Protein AF-A0A5J5EHK5-F1 (afdb_monomer_lite)

Radius of gyration: 36.17 Å; chains: 1; bounding box: 93×93×102 Å

Secondary structure (DSSP, 8-state):
------------------------------SSSTTS---THHHHHHHHHHHHHHHHTS-HHHHHHHHHHS-S-TTHHHHHHHHSTTHHHHTGGGTS-SSHHHHHHHHHHHHHTT--HHHHHHHHHHHHHS-GGGGGGGSS------S---S--HHHHHHTTSPPGGGTT-SS-TT---HHHHHHHHT-HHHHHHHHHHHHHHHTT-S-HHHHIIIIISBSSPHHHHHHHTT-HHHHHHHHHHHHHH-HHHHHHHHHT--B-SSTTS-PPPPHHHHHHGGGGSTT--HHHHHHHHHHHTTS--S-SSSS-TTTHHHHHHHTTT-PPPHHHHHHHHHH----TT-TTS--THHHHHHSTT--HHHHHHHHHTT---S-HHHHTHHHHHHT-HHHHHHHHHHGGGS-GGGSPPHHHHHHHHHHHHHTT-PPSSPP--HHHHHHHHHHHHHH-TT-B-SHHHHHHHHHHTT-S--S-TTS-TT-TTSPPHHHHHHHHHHHHHHTB-TTSBP---TT---TT--GGGGGGTT-BHHHHHHHHHHTT--

Structure (mmCIF, N/CA/C/O backbone):
data_AF-A0A5J5EHK5-F1
#
_entry.id   AF-A0A5J5EHK5-F1
#
loop_
_atom_site.group_PDB
_atom_site.id
_atom_site.type_symbol
_atom_site.label_atom_id
_atom_site.label_alt_id
_atom_site.label_comp_id
_atom_site.label_asym_id
_atom_site.label_entity_id
_atom_site.label_seq_id
_atom_site.pdbx_PDB_ins_code
_atom_site.Cartn_x
_atom_site.Cartn_y
_atom_site.Cartn_z
_atom_site.occupancy
_atom_site.B_iso_or_equiv
_atom_site.auth_seq_id
_atom_site.auth_comp_id
_atom_site.auth_asym_id
_atom_site.auth_atom_id
_atom_site.pdbx_PDB_model_num
ATOM 1 N N . MET A 1 1 ? -50.276 -46.662 64.814 1.00 29.08 1 MET A N 1
ATOM 2 C CA . MET A 1 1 ? -50.488 -47.872 65.634 1.00 29.08 1 MET A CA 1
ATOM 3 C C . MET A 1 1 ? -49.889 -49.049 64.861 1.00 29.08 1 MET A C 1
ATOM 5 O O . MET A 1 1 ? -50.442 -49.414 63.843 1.00 29.08 1 MET A O 1
ATOM 9 N N . VAL A 1 2 ? -48.672 -49.455 65.245 1.00 23.50 2 VAL A N 1
ATOM 10 C CA . VAL A 1 2 ? -48.120 -50.828 65.344 1.00 23.50 2 VAL A CA 1
ATOM 11 C C . VAL A 1 2 ? -48.450 -51.922 64.283 1.00 23.50 2 VAL A C 1
ATOM 13 O O . VAL A 1 2 ? -49.607 -52.282 64.113 1.00 23.50 2 VAL A O 1
ATOM 16 N N . HIS A 1 3 ? -47.355 -52.543 63.780 1.00 23.75 3 HIS A N 1
ATOM 17 C CA . HIS A 1 3 ? -47.134 -53.922 63.246 1.00 23.75 3 HIS A CA 1
ATOM 18 C C . HIS A 1 3 ? -47.621 -54.319 61.838 1.00 23.75 3 HIS A C 1
ATOM 20 O O . HIS A 1 3 ? -48.689 -53.901 61.423 1.00 23.75 3 HIS A O 1
ATOM 26 N N . LEU A 1 4 ? -46.997 -55.246 61.085 1.00 24.61 4 LEU A N 1
ATOM 27 C CA . LEU A 1 4 ? -45.636 -55.817 60.866 1.00 24.61 4 LEU A CA 1
ATOM 28 C C . LEU A 1 4 ? -45.850 -57.007 59.885 1.00 24.61 4 LEU A C 1
ATOM 30 O O . LEU A 1 4 ? -46.767 -57.777 60.140 1.00 24.61 4 LEU A O 1
ATOM 34 N N . CYS A 1 5 ? -44.950 -57.196 58.899 1.00 22.70 5 CYS A N 1
ATOM 35 C CA . CYS A 1 5 ? -44.502 -58.478 58.277 1.00 22.70 5 CYS A CA 1
ATOM 36 C C . CYS A 1 5 ? -45.521 -59.422 57.571 1.00 22.70 5 CYS A C 1
ATOM 38 O O . CYS A 1 5 ? -46.674 -59.492 57.952 1.00 22.70 5 CYS A O 1
ATOM 40 N N . SER A 1 6 ? -45.187 -60.270 56.583 1.00 25.25 6 SER A N 1
ATOM 41 C CA . SER A 1 6 ? -43.982 -60.591 55.786 1.00 25.25 6 SER A CA 1
ATOM 42 C C . SER A 1 6 ? -44.334 -61.682 54.738 1.00 25.25 6 SER A C 1
ATOM 44 O O . SER A 1 6 ? -45.429 -62.242 54.781 1.00 25.25 6 SER A O 1
ATOM 46 N N . THR A 1 7 ? -43.332 -62.048 53.914 1.00 27.34 7 THR A N 1
ATOM 47 C CA . THR A 1 7 ? -43.135 -63.290 53.112 1.00 27.34 7 THR A CA 1
ATOM 48 C C . THR A 1 7 ? -43.656 -63.263 51.660 1.00 27.34 7 THR A C 1
ATOM 50 O O . THR A 1 7 ? -44.728 -62.735 51.418 1.00 27.34 7 THR A O 1
ATOM 53 N N . HIS A 1 8 ? -42.978 -63.758 50.611 1.00 26.80 8 HIS A N 1
ATOM 54 C CA . HIS A 1 8 ? -41.804 -64.632 50.437 1.00 26.80 8 HIS A CA 1
ATOM 55 C C . HIS A 1 8 ? -41.193 -64.407 49.021 1.00 26.80 8 HIS A C 1
ATOM 57 O O . HIS A 1 8 ? -41.929 -64.259 48.050 1.00 26.80 8 HIS A O 1
ATOM 63 N N . GLU A 1 9 ? -39.861 -64.436 48.913 1.00 25.44 9 GLU A N 1
ATOM 64 C CA . GLU A 1 9 ? -39.051 -64.747 47.705 1.00 25.44 9 GLU A CA 1
ATOM 65 C C . GLU A 1 9 ? -38.977 -66.293 47.508 1.00 25.44 9 GLU A C 1
ATOM 67 O O . GLU A 1 9 ? -39.317 -66.974 48.488 1.00 25.44 9 GLU A O 1
ATOM 72 N N . PRO A 1 10 ? -38.525 -66.904 46.365 1.00 34.06 10 PRO A N 1
ATOM 73 C CA . PRO A 1 10 ? -37.177 -66.666 45.792 1.00 34.06 10 PRO A CA 1
ATOM 74 C C . PRO A 1 10 ? -36.885 -66.946 44.275 1.00 34.06 10 PRO A C 1
ATOM 76 O O . PRO A 1 10 ? -37.563 -67.712 43.601 1.00 34.06 10 PRO A O 1
ATOM 79 N N . LEU A 1 11 ? -35.773 -66.338 43.815 1.00 24.59 11 LEU A N 1
ATOM 80 C CA . LEU A 1 11 ? -34.643 -66.809 42.961 1.00 24.59 11 LEU A CA 1
ATOM 81 C C . LEU A 1 11 ? -34.844 -67.631 41.660 1.00 24.59 11 LEU A C 1
ATOM 83 O O . LEU A 1 11 ? -35.292 -68.770 41.706 1.00 24.59 11 LEU A O 1
ATOM 87 N N . ALA A 1 12 ? -34.237 -67.154 40.553 1.00 24.22 12 ALA A N 1
ATOM 88 C CA . ALA A 1 12 ? -33.067 -67.797 39.906 1.00 24.22 12 ALA A CA 1
ATOM 89 C C . ALA A 1 12 ? -32.476 -66.963 38.736 1.00 24.22 12 ALA A C 1
ATOM 91 O O . ALA A 1 12 ? -33.190 -66.522 37.841 1.00 24.22 12 ALA A O 1
ATOM 92 N N . VAL A 1 13 ? -31.144 -66.823 38.732 1.00 26.09 13 VAL A N 1
ATOM 93 C CA . VAL A 1 13 ? -30.268 -66.370 37.627 1.00 26.09 13 VAL A CA 1
ATOM 94 C C . VAL A 1 13 ? -29.409 -67.575 37.205 1.00 26.09 13 VAL A C 1
ATOM 96 O O . VAL A 1 13 ? -29.134 -68.428 38.054 1.00 26.09 13 VAL A O 1
ATOM 99 N N . PRO A 1 14 ? -28.928 -67.654 35.951 1.00 28.02 14 PRO A N 1
ATOM 100 C CA . PRO A 1 14 ? -27.473 -67.749 35.791 1.00 28.02 14 PRO A CA 1
ATOM 101 C C . PRO A 1 14 ? -26.901 -66.912 34.627 1.00 28.02 14 PRO A C 1
ATOM 103 O O . PRO A 1 14 ? -27.460 -66.835 33.537 1.00 28.02 14 PRO A O 1
ATOM 106 N N . ASN A 1 15 ? -25.732 -66.324 34.900 1.00 26.17 15 ASN A N 1
ATOM 107 C CA . ASN A 1 15 ? -24.784 -65.719 33.958 1.00 26.17 15 ASN A CA 1
ATOM 108 C C . ASN A 1 15 ? -24.106 -66.777 33.061 1.00 26.17 15 ASN A C 1
ATOM 110 O O . ASN A 1 15 ? -23.981 -67.925 33.483 1.00 26.17 15 ASN A O 1
ATOM 114 N N . ILE A 1 16 ? -23.544 -66.342 31.916 1.00 25.94 16 ILE A N 1
ATOM 115 C CA . ILE A 1 16 ? -22.102 -66.417 31.538 1.00 25.94 16 ILE A CA 1
ATOM 116 C C . ILE A 1 16 ? -21.924 -66.214 30.000 1.00 25.94 16 ILE A C 1
ATOM 118 O O . ILE A 1 16 ? -22.432 -66.981 29.189 1.00 25.94 16 ILE A O 1
ATOM 122 N N . HIS A 1 17 ? -21.180 -65.159 29.623 1.00 25.61 17 HIS A N 1
ATOM 123 C CA . HIS A 1 17 ? -20.491 -64.886 28.329 1.00 25.61 17 HIS A CA 1
ATOM 124 C C . HIS A 1 17 ? -19.250 -65.819 28.145 1.00 25.61 17 HIS A C 1
ATOM 126 O O . HIS A 1 17 ? -18.923 -66.447 29.146 1.00 25.61 17 HIS A O 1
ATOM 132 N N . PRO A 1 18 ? -18.452 -65.891 27.030 1.00 36.81 18 PRO A N 1
ATOM 133 C CA . PRO A 1 18 ? -18.153 -64.838 26.032 1.00 36.81 18 PRO A CA 1
ATOM 134 C C . PRO A 1 18 ? -17.772 -65.273 24.570 1.00 36.81 18 PRO A C 1
ATOM 136 O O . PRO A 1 18 ? -17.622 -66.446 24.254 1.00 36.81 18 PRO A O 1
ATOM 139 N N . LEU A 1 19 ? -17.505 -64.246 23.737 1.00 24.30 19 LEU A N 1
ATOM 140 C CA . LEU A 1 19 ? -16.578 -64.155 22.578 1.00 24.30 19 LEU A CA 1
ATOM 141 C C . LEU A 1 19 ? -16.888 -64.877 21.246 1.00 24.30 19 LEU A C 1
ATOM 143 O O . LEU A 1 19 ? -16.726 -66.083 21.125 1.00 24.30 19 LEU A O 1
ATOM 147 N N . HIS A 1 20 ? -17.167 -64.087 20.196 1.00 25.72 20 HIS A N 1
ATOM 148 C CA . HIS A 1 20 ? -16.294 -63.901 19.014 1.00 25.72 20 HIS A CA 1
ATOM 149 C C . HIS A 1 20 ? -16.961 -62.962 17.976 1.00 25.72 20 HIS A C 1
ATOM 151 O O . HIS A 1 20 ? -18.034 -63.248 17.459 1.00 25.72 20 HIS A O 1
ATOM 157 N N . HIS A 1 21 ? -16.297 -61.851 17.645 1.00 24.77 21 HIS A N 1
ATOM 158 C CA . HIS A 1 21 ? -16.461 -61.098 16.385 1.00 24.77 21 HIS A CA 1
ATOM 159 C C . HIS A 1 21 ? -15.424 -61.644 15.371 1.00 24.77 21 HIS A C 1
ATOM 161 O O . HIS A 1 21 ? -14.415 -62.176 15.854 1.00 24.77 21 HIS A O 1
ATOM 167 N N . PRO A 1 22 ? -15.581 -61.529 14.021 1.00 29.73 22 PRO A N 1
ATOM 168 C CA . PRO A 1 22 ? -15.750 -60.221 13.360 1.00 29.73 22 PRO A CA 1
ATOM 169 C C . PRO A 1 22 ? -16.480 -60.144 11.981 1.00 29.73 22 PRO A C 1
ATOM 171 O O . PRO A 1 22 ? -16.637 -61.121 11.262 1.00 29.73 22 PRO A O 1
ATOM 174 N N . VAL A 1 23 ? -16.818 -58.893 11.619 1.00 23.89 23 VAL A N 1
ATOM 175 C CA . VAL A 1 23 ? -16.837 -58.262 10.271 1.00 23.89 23 VAL A CA 1
ATOM 176 C C . VAL A 1 23 ? -17.874 -58.707 9.217 1.00 23.89 23 VAL A C 1
ATOM 178 O O . VAL A 1 23 ? -17.693 -59.686 8.503 1.00 23.89 23 VAL A O 1
ATOM 181 N N . GLN A 1 24 ? -18.864 -57.829 9.000 1.00 26.25 24 GLN A N 1
ATOM 182 C CA . GLN A 1 24 ? -19.443 -57.430 7.700 1.00 26.25 24 GLN A CA 1
ATOM 183 C C . GLN A 1 24 ? -19.717 -55.911 7.801 1.00 26.25 24 GLN A C 1
ATOM 185 O O . GLN A 1 24 ? -20.313 -55.466 8.772 1.00 26.25 24 GLN A O 1
ATOM 190 N N . ALA A 1 25 ? -19.003 -55.061 7.061 1.00 25.83 25 ALA A N 1
ATOM 191 C CA . ALA A 1 25 ? -19.296 -54.590 5.703 1.00 25.83 25 ALA A CA 1
ATOM 192 C C . ALA A 1 25 ? -20.371 -53.478 5.633 1.00 25.83 25 ALA A C 1
ATOM 194 O O . ALA A 1 25 ? -21.562 -53.747 5.618 1.00 25.83 25 ALA A O 1
ATOM 195 N N . ALA A 1 26 ? -19.849 -52.255 5.470 1.00 26.47 26 ALA A N 1
ATOM 196 C CA . ALA A 1 26 ? -20.332 -51.170 4.612 1.00 26.47 26 ALA A CA 1
ATOM 197 C C . ALA A 1 26 ? -21.559 -50.311 5.014 1.00 26.47 26 ALA A C 1
ATOM 199 O O . ALA A 1 26 ? -22.683 -50.780 5.142 1.00 26.47 26 ALA A O 1
ATOM 200 N N . THR A 1 27 ? -21.270 -48.997 5.007 1.00 26.95 27 THR A N 1
ATOM 201 C CA . THR A 1 27 ? -22.114 -47.830 4.660 1.00 26.95 27 THR A CA 1
ATOM 202 C C . THR A 1 27 ? -23.188 -47.385 5.653 1.00 26.95 27 THR A C 1
ATOM 204 O O . THR A 1 27 ? -24.276 -47.936 5.660 1.00 26.95 27 THR A O 1
ATOM 207 N N . THR A 1 28 ? -22.912 -46.342 6.447 1.00 28.98 28 THR A N 1
ATOM 208 C CA . THR A 1 28 ? -23.142 -44.911 6.124 1.00 28.98 28 THR A CA 1
ATOM 209 C C . THR A 1 28 ? -22.749 -44.071 7.342 1.00 28.98 28 THR A C 1
ATOM 211 O O . THR A 1 28 ? -23.434 -44.093 8.358 1.00 28.98 28 THR A O 1
ATOM 214 N N . ASP A 1 29 ? -21.634 -43.350 7.251 1.00 27.62 29 ASP A N 1
ATOM 215 C CA . ASP A 1 29 ? -21.130 -42.466 8.307 1.00 27.62 29 ASP A CA 1
ATOM 216 C C . ASP A 1 29 ? -21.739 -41.065 8.100 1.00 27.62 29 ASP A C 1
ATOM 218 O O . ASP A 1 29 ? -21.130 -40.174 7.510 1.00 27.62 29 ASP A O 1
ATOM 222 N N . GLN A 1 30 ? -23.017 -40.930 8.472 1.00 28.75 30 GLN A N 1
ATOM 223 C CA . GLN A 1 30 ? -23.780 -39.672 8.448 1.00 28.75 30 GLN A CA 1
ATOM 224 C C . GLN A 1 30 ? -24.186 -39.219 9.870 1.00 28.75 30 GLN A C 1
ATOM 226 O O . GLN A 1 30 ? -24.681 -38.110 10.027 1.00 28.75 30 GLN A O 1
ATOM 231 N N . ASP A 1 31 ? -23.900 -40.019 10.905 1.00 27.67 31 ASP A N 1
ATOM 232 C CA . ASP A 1 31 ? -24.326 -39.770 12.296 1.00 27.67 31 ASP A CA 1
ATOM 233 C C . ASP A 1 31 ? -23.179 -39.358 13.245 1.00 27.67 31 ASP A C 1
ATOM 235 O O . ASP A 1 31 ? -23.365 -39.228 14.453 1.00 27.67 31 ASP A O 1
ATOM 239 N N . SER A 1 32 ? -21.975 -39.105 12.725 1.00 27.33 32 SER A N 1
ATOM 240 C CA . SER A 1 32 ? -20.786 -38.756 13.524 1.00 27.33 32 SER A CA 1
ATOM 241 C C . SER A 1 32 ? -20.396 -37.267 13.472 1.00 27.33 32 SER A C 1
ATOM 243 O O . SER A 1 32 ? -19.403 -36.869 14.081 1.00 27.33 32 SER A O 1
ATOM 245 N N . ARG A 1 33 ? -21.192 -36.408 12.811 1.00 26.73 33 ARG A N 1
ATOM 246 C CA . ARG A 1 33 ? -20.969 -34.943 12.757 1.00 26.73 33 ARG A CA 1
ATOM 247 C C . ARG A 1 33 ? -21.802 -34.107 13.733 1.00 26.73 33 ARG A C 1
ATOM 249 O O . ARG A 1 33 ? -21.445 -32.956 13.964 1.00 26.73 33 ARG A O 1
ATOM 256 N N . ASP A 1 34 ? -22.793 -34.694 14.399 1.00 28.25 34 ASP A N 1
ATOM 257 C CA . ASP A 1 34 ? -23.643 -33.968 15.358 1.00 28.25 34 ASP A CA 1
ATOM 258 C C . ASP A 1 34 ? -23.176 -34.079 16.824 1.00 28.25 34 ASP A C 1
ATOM 260 O O . ASP A 1 34 ? -23.765 -33.475 17.718 1.00 28.25 34 ASP A O 1
ATOM 264 N N . ALA A 1 35 ? -22.066 -34.776 17.096 1.00 29.25 35 ALA A N 1
ATOM 265 C CA . ALA A 1 35 ? -21.537 -34.962 18.455 1.00 29.25 35 ALA A CA 1
ATOM 266 C C . ALA A 1 35 ? -20.409 -33.983 18.862 1.00 29.25 35 ALA A C 1
ATOM 268 O O . ALA A 1 35 ? -19.899 -34.076 19.976 1.00 29.25 35 ALA A O 1
ATOM 269 N N . LEU A 1 36 ? -20.019 -33.031 18.001 1.00 27.52 36 LEU A N 1
ATOM 270 C CA . LEU A 1 36 ? -18.903 -32.093 18.251 1.00 27.52 36 LEU A CA 1
ATOM 271 C C . LEU A 1 36 ? -19.316 -30.614 18.391 1.00 27.52 36 LEU A C 1
ATOM 273 O O . LEU A 1 36 ? -18.460 -29.746 18.533 1.00 27.52 36 LEU A O 1
ATOM 277 N N . HIS A 1 37 ? -20.620 -30.329 18.451 1.00 29.34 37 HIS A N 1
ATOM 278 C CA . HIS A 1 37 ? -21.167 -28.995 18.742 1.00 29.34 37 HIS A CA 1
ATOM 279 C C . HIS A 1 37 ? -22.013 -28.963 20.025 1.00 29.34 37 HIS A C 1
ATOM 281 O O . HIS A 1 37 ? -23.010 -28.248 20.122 1.00 29.34 37 HIS A O 1
ATOM 287 N N . ALA A 1 38 ? -21.599 -29.708 21.053 1.00 27.88 38 ALA A N 1
ATOM 288 C CA . ALA A 1 38 ? -22.096 -29.476 22.403 1.00 27.88 38 ALA A CA 1
ATOM 289 C C . ALA A 1 38 ? -21.476 -28.176 22.946 1.00 27.88 38 ALA A C 1
ATOM 291 O O . ALA A 1 38 ? -20.316 -28.128 23.348 1.00 27.88 38 ALA A O 1
ATOM 292 N N . VAL A 1 39 ? -22.268 -27.105 22.917 1.00 32.16 39 VAL A N 1
ATOM 293 C CA . VAL A 1 39 ? -21.988 -25.811 23.551 1.00 32.16 39 VAL A CA 1
ATOM 294 C C . VAL A 1 39 ? -21.528 -26.033 25.009 1.00 32.16 39 VAL A C 1
ATOM 296 O O . VAL A 1 39 ? -22.297 -26.607 25.786 1.00 32.16 39 VAL A O 1
ATOM 299 N N . PRO A 1 40 ? -20.342 -25.544 25.436 1.00 33.88 40 PRO A N 1
ATOM 300 C CA . PRO A 1 40 ? -19.840 -25.722 26.811 1.00 33.88 40 PRO A CA 1
ATOM 301 C C . PRO A 1 40 ? -20.763 -25.138 27.898 1.00 33.88 40 PRO A C 1
ATOM 303 O O . PRO A 1 40 ? -20.661 -25.481 29.074 1.00 33.88 40 PRO A O 1
ATOM 306 N N . GLY A 1 41 ? -21.696 -24.264 27.513 1.00 29.83 41 GLY A N 1
ATOM 307 C CA . GLY A 1 41 ? -22.578 -23.535 28.421 1.00 29.83 41 GLY A CA 1
ATOM 308 C C . GLY A 1 41 ? -23.598 -24.384 29.185 1.00 29.83 41 GLY A C 1
ATOM 309 O O . GLY A 1 41 ? -23.981 -23.994 30.282 1.00 29.83 41 GLY A O 1
ATOM 310 N N . HIS A 1 42 ? -24.034 -25.545 28.683 1.00 30.09 42 HIS A N 1
ATOM 311 C CA . HIS A 1 42 ? -25.070 -26.325 29.384 1.00 30.09 42 HIS A CA 1
ATOM 312 C C . HIS A 1 42 ? -24.533 -27.166 30.552 1.00 30.09 42 HIS A C 1
ATOM 314 O O . HIS A 1 42 ? -25.230 -27.314 31.556 1.00 30.09 42 HIS A O 1
ATOM 320 N N . ALA A 1 43 ? -23.293 -27.656 30.464 1.00 31.75 43 ALA A N 1
ATOM 321 C CA . ALA A 1 43 ? -22.651 -28.394 31.553 1.00 31.75 43 ALA A CA 1
ATOM 322 C C . ALA A 1 43 ? -22.211 -27.464 32.703 1.00 31.75 43 ALA A C 1
ATOM 324 O O . ALA A 1 43 ? -22.316 -27.837 33.867 1.00 31.75 43 ALA A O 1
ATOM 325 N N . LEU A 1 44 ? -21.802 -26.225 32.398 1.00 35.81 44 LEU A N 1
ATOM 326 C CA . LEU A 1 44 ? -21.410 -25.225 33.403 1.00 35.81 44 LEU A CA 1
ATOM 327 C C . LEU A 1 44 ? -22.599 -24.699 34.231 1.00 35.81 44 LEU A C 1
ATOM 329 O O . LEU A 1 44 ? -22.463 -24.477 35.431 1.00 35.81 44 LEU A O 1
ATOM 333 N N . VAL A 1 45 ? -23.789 -24.576 33.632 1.00 35.19 45 VAL A N 1
ATOM 334 C CA . VAL A 1 45 ? -24.995 -24.065 34.316 1.00 35.19 45 VAL A CA 1
ATOM 335 C C . VAL A 1 45 ? -25.563 -25.049 35.353 1.00 35.19 45 VAL A C 1
ATOM 337 O O . VAL A 1 45 ? -26.133 -24.618 36.353 1.00 35.19 45 VAL A O 1
ATOM 340 N N . GLN A 1 46 ? -25.407 -26.366 35.162 1.00 36.03 46 GLN A N 1
ATOM 341 C CA . GLN A 1 46 ? -25.877 -27.367 36.139 1.00 36.03 46 GLN A CA 1
ATOM 342 C C . GLN A 1 46 ? -24.946 -27.518 37.352 1.00 36.03 46 GLN A C 1
ATOM 344 O O . GLN A 1 46 ? -25.415 -27.819 38.448 1.00 36.03 46 GLN A O 1
ATOM 349 N N . VAL A 1 47 ? -23.648 -27.270 37.177 1.00 40.12 47 VAL A N 1
ATOM 350 C CA . VAL A 1 47 ? -22.640 -27.318 38.250 1.00 40.12 47 VAL A CA 1
ATOM 351 C C . VAL A 1 47 ? -22.789 -26.116 39.208 1.00 40.12 47 VAL A C 1
ATOM 353 O O . VAL A 1 47 ? -22.604 -26.249 40.419 1.00 40.12 47 VAL A O 1
ATOM 356 N N . ASP A 1 48 ? -23.227 -24.963 38.693 1.00 43.81 48 ASP A N 1
ATOM 357 C CA . ASP A 1 48 ? -23.378 -23.695 39.424 1.00 43.81 48 ASP A CA 1
ATOM 358 C C . ASP A 1 48 ? -24.454 -23.723 40.534 1.00 43.81 48 ASP A C 1
ATOM 360 O O . ASP A 1 48 ? -24.261 -23.145 41.605 1.00 43.81 48 ASP A O 1
ATOM 364 N N . GLN A 1 49 ? -25.550 -24.476 40.363 1.00 43.88 49 GLN A N 1
ATOM 365 C CA . GLN A 1 49 ? -26.595 -24.571 41.399 1.00 43.88 49 GLN A CA 1
ATOM 366 C C . GLN A 1 49 ? -26.165 -25.357 42.651 1.00 43.88 49 GLN A C 1
ATOM 368 O O . GLN A 1 49 ? -26.772 -25.182 43.707 1.00 43.88 49 GLN A O 1
ATOM 373 N N . GLN A 1 50 ? -25.126 -26.196 42.562 1.00 45.34 50 GLN A N 1
ATOM 374 C CA . GLN A 1 50 ? -24.625 -26.988 43.696 1.00 45.34 50 GLN A CA 1
ATOM 375 C C . GLN A 1 50 ? -23.337 -26.421 44.315 1.00 45.34 50 GLN A C 1
ATOM 377 O O . GLN A 1 50 ? -23.135 -26.570 45.519 1.00 45.34 50 GLN A O 1
ATOM 382 N N . LEU A 1 51 ? -22.484 -25.740 43.537 1.00 49.75 51 LEU A N 1
ATOM 383 C CA . LEU A 1 51 ? -21.202 -25.193 44.011 1.00 49.75 51 LEU A CA 1
ATOM 384 C C . LEU A 1 51 ? -21.288 -23.774 44.580 1.00 49.75 51 LEU A C 1
ATOM 386 O O . LEU A 1 51 ? -20.526 -23.450 45.492 1.00 49.75 51 LEU A O 1
ATOM 390 N N . ALA A 1 52 ? -22.215 -22.937 44.102 1.00 48.22 52 ALA A N 1
ATOM 391 C CA . ALA A 1 52 ? -22.339 -21.560 44.582 1.00 48.22 52 ALA A CA 1
ATOM 392 C C . ALA A 1 52 ? -22.595 -21.454 46.103 1.00 48.22 52 ALA A C 1
ATOM 394 O O . ALA A 1 52 ? -21.931 -20.631 46.732 1.00 48.22 52 ALA A O 1
ATOM 395 N N . PRO A 1 53 ? -23.455 -22.284 46.738 1.00 52.62 53 PRO A N 1
ATOM 396 C CA . PRO A 1 53 ? -23.645 -22.256 48.192 1.00 52.62 53 PRO A CA 1
ATOM 397 C C . PRO A 1 53 ? -22.397 -22.688 48.974 1.00 52.62 53 PRO A C 1
ATOM 399 O O . PRO A 1 53 ? -22.117 -22.127 50.026 1.00 52.62 53 PRO A O 1
ATOM 402 N N . LEU A 1 54 ? -21.637 -23.662 48.459 1.00 56.62 54 LEU A N 1
ATOM 403 C CA . LEU A 1 54 ? -20.416 -24.167 49.097 1.00 56.62 54 LEU A CA 1
ATOM 404 C C . LEU A 1 54 ? -19.296 -23.128 49.063 1.00 56.62 54 LEU A C 1
ATOM 406 O O . LEU A 1 54 ? -18.673 -22.875 50.091 1.00 56.62 54 LEU A O 1
ATOM 410 N N . LEU A 1 55 ? -19.085 -22.480 47.915 1.00 55.75 55 LEU A N 1
ATOM 411 C CA . LEU A 1 55 ? -18.128 -21.380 47.801 1.00 55.75 55 LEU A CA 1
ATOM 412 C C . LEU A 1 55 ? -18.520 -20.215 48.714 1.00 55.75 55 LEU A C 1
ATOM 414 O O . LEU A 1 55 ? -17.662 -19.681 49.396 1.00 55.75 55 LEU A O 1
ATOM 418 N N . PHE A 1 56 ? -19.808 -19.882 48.810 1.00 55.12 56 PHE A N 1
ATOM 419 C CA . PHE A 1 56 ? -20.297 -18.809 49.686 1.00 55.12 56 PHE A CA 1
ATOM 420 C C . PHE A 1 56 ? -19.993 -19.028 51.176 1.00 55.12 56 PHE A C 1
ATOM 422 O O . PHE A 1 56 ? -19.911 -18.075 51.944 1.00 55.12 56 PHE A O 1
ATOM 429 N N . THR A 1 57 ? -19.878 -20.288 51.604 1.00 57.88 57 THR A N 1
ATOM 430 C CA . THR A 1 57 ? -19.586 -20.637 53.002 1.00 57.88 57 THR A CA 1
ATOM 431 C C . THR A 1 57 ? -18.100 -20.622 53.345 1.00 57.88 57 THR A C 1
ATOM 433 O O . THR A 1 57 ? -17.749 -20.825 54.508 1.00 57.88 57 THR A O 1
ATOM 436 N N . LEU A 1 58 ? -17.222 -20.407 52.361 1.00 59.31 58 LEU A N 1
ATOM 437 C CA . LEU A 1 58 ? -15.788 -20.375 52.604 1.00 59.31 58 LEU A CA 1
ATOM 438 C C . LEU A 1 58 ? -15.372 -19.025 53.217 1.00 59.31 58 LEU A C 1
ATOM 440 O O . LEU A 1 58 ? -15.808 -17.970 52.763 1.00 59.31 58 LEU A O 1
ATOM 444 N N . PRO A 1 59 ? -14.498 -19.038 54.235 1.00 57.28 59 PRO A N 1
ATOM 445 C CA . PRO A 1 59 ? -13.784 -17.848 54.680 1.00 57.28 59 PRO A CA 1
ATOM 446 C C . PRO A 1 59 ? -12.998 -17.194 53.535 1.00 57.28 59 PRO A C 1
ATOM 448 O O . PRO A 1 59 ? -12.485 -17.883 52.647 1.00 57.28 59 PRO A O 1
ATOM 451 N N . SER A 1 60 ? -12.841 -15.871 53.587 1.00 52.06 60 SER A N 1
ATOM 452 C CA . SER A 1 60 ? -12.091 -15.077 52.603 1.00 52.06 60 SER A CA 1
ATOM 453 C C . SER A 1 60 ? -10.674 -15.623 52.348 1.00 52.06 60 SER A C 1
ATOM 455 O O . SER A 1 60 ? -10.194 -15.626 51.218 1.00 52.06 60 SER A O 1
ATOM 457 N N . GLU A 1 61 ? -10.021 -16.164 53.376 1.00 52.06 61 GLU A N 1
ATOM 458 C CA . GLU A 1 61 ? -8.680 -16.758 53.333 1.00 52.06 61 GLU A CA 1
ATOM 459 C C . GLU A 1 61 ? -8.625 -18.065 52.517 1.00 52.06 61 GLU A C 1
ATOM 461 O O . GLU A 1 61 ? -7.608 -18.391 51.896 1.00 52.06 61 GLU A O 1
ATOM 466 N N . LEU A 1 62 ? -9.732 -18.814 52.480 1.00 60.34 62 LEU A N 1
ATOM 467 C CA . LEU A 1 62 ? -9.864 -20.041 51.691 1.00 60.34 62 LEU A CA 1
ATOM 468 C C . LEU A 1 62 ? -10.126 -19.734 50.216 1.00 60.34 62 LEU A C 1
ATOM 470 O O . LEU A 1 62 ? -9.601 -20.441 49.358 1.00 60.34 62 LEU A O 1
ATOM 474 N N . HIS A 1 63 ? -10.840 -18.649 49.905 1.00 62.47 63 HIS A N 1
ATOM 475 C CA . HIS A 1 63 ? -10.948 -18.153 48.531 1.00 62.47 63 HIS A CA 1
ATOM 476 C C . HIS A 1 63 ? -9.581 -17.769 47.956 1.00 62.47 63 HIS A C 1
ATOM 478 O O . HIS A 1 63 ? -9.253 -18.182 46.846 1.00 62.47 63 HIS A O 1
ATOM 484 N N . LEU A 1 64 ? -8.761 -17.070 48.747 1.00 55.16 64 LEU A N 1
ATOM 485 C CA . LEU A 1 64 ? -7.388 -16.691 48.390 1.00 55.16 64 LEU A CA 1
ATOM 486 C C . LEU A 1 64 ? -6.461 -17.903 48.224 1.00 55.16 64 LEU A C 1
ATOM 488 O O . LEU A 1 64 ? -5.590 -17.928 47.357 1.00 55.16 64 LEU A O 1
ATOM 492 N N . SER A 1 65 ? -6.668 -18.941 49.035 1.00 58.84 65 SER A N 1
ATOM 493 C CA . SER A 1 65 ? -5.943 -20.202 48.877 1.00 58.84 65 SER A CA 1
ATOM 494 C C . SER A 1 65 ? -6.337 -20.889 47.567 1.00 58.84 65 SER A C 1
ATOM 496 O O . SER A 1 65 ? -5.462 -21.286 46.808 1.00 58.84 65 SER A O 1
ATOM 498 N N . ILE A 1 66 ? -7.632 -20.972 47.244 1.00 64.06 66 ILE A N 1
ATOM 499 C CA . ILE A 1 66 ? -8.114 -21.572 45.988 1.00 64.06 66 ILE A CA 1
ATOM 500 C C . ILE A 1 66 ? -7.554 -20.830 44.773 1.00 64.06 66 ILE A C 1
ATOM 502 O O . ILE A 1 66 ? -7.069 -21.484 43.854 1.00 64.06 66 ILE A O 1
ATOM 506 N N . THR A 1 67 ? -7.571 -19.493 44.769 1.00 59.28 67 THR A N 1
ATOM 507 C CA . THR A 1 67 ? -7.023 -18.707 43.652 1.00 59.28 67 THR A CA 1
ATOM 508 C C . THR A 1 67 ? -5.526 -18.925 43.463 1.00 59.28 67 THR A C 1
ATOM 510 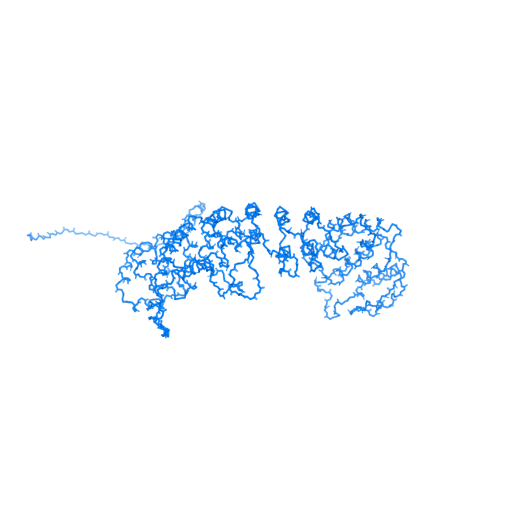O O . THR A 1 67 ? -5.074 -18.970 42.326 1.00 59.28 67 THR A O 1
ATOM 513 N N . SER A 1 68 ? -4.769 -19.161 44.540 1.00 56.91 68 SER A N 1
ATOM 514 C CA . SER A 1 68 ? -3.337 -19.486 44.451 1.00 56.91 68 SER A CA 1
ATOM 515 C C . SER A 1 68 ? -3.023 -20.865 43.842 1.00 56.91 68 SER A C 1
ATOM 517 O O . SER A 1 68 ? -1.888 -21.093 43.429 1.00 56.91 68 SER A O 1
ATOM 519 N N . TYR A 1 69 ? -4.010 -21.773 43.775 1.00 58.72 69 TYR A N 1
ATOM 520 C CA . TYR A 1 69 ? -3.877 -23.133 43.224 1.00 58.72 69 TYR A CA 1
ATOM 521 C C . TYR A 1 69 ? -4.626 -23.348 41.904 1.00 58.72 69 TYR A C 1
ATOM 523 O O . TYR A 1 69 ? -4.542 -24.444 41.339 1.00 58.72 69 TYR A O 1
ATOM 531 N N . LEU A 1 70 ? -5.375 -22.355 41.413 1.00 58.00 70 LEU A N 1
ATOM 532 C CA . LEU A 1 70 ? -5.926 -22.437 40.066 1.00 58.00 70 LEU A CA 1
ATOM 533 C C . LEU A 1 70 ? -4.735 -22.485 39.090 1.00 58.00 70 LEU A C 1
ATOM 535 O O . LEU A 1 70 ? -3.798 -21.700 39.243 1.00 58.00 70 LEU A O 1
ATOM 539 N N . PRO A 1 71 ? -4.708 -23.450 38.151 1.00 45.34 71 PRO A N 1
ATOM 540 C CA . PRO A 1 71 ? -3.637 -23.538 37.164 1.00 45.34 71 PRO A CA 1
ATOM 541 C C . PRO A 1 71 ? -3.613 -22.254 36.325 1.00 45.34 71 PRO A C 1
ATOM 543 O O . PRO A 1 71 ? -4.539 -21.459 36.417 1.00 45.34 71 PRO A O 1
ATOM 546 N N . GLU A 1 72 ? -2.579 -22.096 35.499 1.00 54.91 72 GLU A N 1
ATOM 547 C CA . GLU A 1 72 ? -2.188 -20.959 34.631 1.00 54.91 72 GLU A CA 1
ATOM 548 C C . GLU A 1 72 ? -3.293 -20.213 33.819 1.00 54.91 72 GLU A C 1
ATOM 550 O O . GLU A 1 72 ? -2.979 -19.307 33.048 1.00 54.91 72 GLU A O 1
ATOM 555 N N . ASP A 1 73 ? -4.572 -20.565 33.962 1.00 62.16 73 ASP A N 1
ATOM 556 C CA . ASP A 1 73 ? -5.753 -19.932 33.380 1.00 62.16 73 ASP A CA 1
ATOM 557 C C . ASP A 1 73 ? -6.467 -19.005 34.390 1.00 62.16 73 ASP A C 1
ATOM 559 O O . ASP A 1 73 ? -7.463 -19.362 35.031 1.00 62.16 73 ASP A O 1
ATOM 563 N N . ASP A 1 74 ? -5.962 -17.772 34.493 1.00 66.69 74 ASP A N 1
ATOM 564 C CA . ASP A 1 74 ? -6.497 -16.690 35.336 1.00 66.69 74 ASP A CA 1
ATOM 565 C C . ASP A 1 74 ? -7.941 -16.256 34.970 1.00 66.69 74 ASP A C 1
ATOM 567 O O . ASP A 1 74 ? -8.522 -15.400 35.646 1.00 66.69 74 ASP A O 1
ATOM 571 N N . PHE A 1 75 ? -8.550 -16.801 33.903 1.00 73.81 75 PHE A N 1
ATOM 572 C CA . PHE A 1 75 ? -9.823 -16.312 33.350 1.00 73.81 75 PHE A CA 1
ATOM 573 C C . PHE A 1 75 ? -10.982 -17.308 33.443 1.00 73.81 75 PHE A C 1
ATOM 575 O O . PHE A 1 75 ? -12.136 -16.881 33.560 1.00 73.81 75 PHE A O 1
ATOM 582 N N . ALA A 1 76 ? -10.712 -18.616 33.459 1.00 71.94 76 ALA A N 1
ATOM 583 C CA . ALA A 1 76 ? -11.757 -19.642 33.484 1.00 71.94 76 ALA A CA 1
ATOM 584 C C . ALA A 1 76 ? -12.688 -19.542 34.708 1.00 71.94 76 ALA A C 1
ATOM 586 O O . ALA A 1 76 ? -13.914 -19.578 34.568 1.00 71.94 76 ALA A O 1
ATOM 587 N N . MET A 1 77 ? -12.124 -19.384 35.911 1.00 75.31 77 MET A N 1
ATOM 588 C CA . MET A 1 77 ? -12.913 -19.327 37.149 1.00 75.31 77 MET A CA 1
ATOM 589 C C . MET A 1 77 ? -13.754 -18.041 37.250 1.00 75.31 77 MET A C 1
ATOM 591 O O . MET A 1 77 ? -14.956 -18.147 37.513 1.00 75.31 77 MET A O 1
ATOM 595 N N . PRO A 1 78 ? -13.214 -16.836 36.979 1.00 76.88 78 PRO A N 1
ATOM 596 C CA . PRO A 1 78 ? -14.031 -15.624 36.917 1.00 76.88 78 PRO A CA 1
ATOM 597 C C . PRO A 1 78 ? -15.161 -15.699 35.885 1.00 76.88 78 PRO A C 1
ATOM 599 O O . PRO A 1 78 ? -16.284 -15.292 36.183 1.00 76.88 78 PRO A O 1
ATOM 602 N N . ILE A 1 79 ? -14.902 -16.258 34.696 1.00 77.50 79 ILE A N 1
ATOM 603 C CA . ILE A 1 79 ? -15.929 -16.448 33.660 1.00 77.50 79 ILE A CA 1
ATOM 604 C C . ILE A 1 79 ? -17.040 -17.378 34.162 1.00 77.50 79 ILE A C 1
ATOM 606 O O . ILE A 1 79 ? -18.220 -17.048 34.026 1.00 77.50 79 ILE A O 1
ATOM 610 N N . ALA A 1 80 ? -16.690 -18.503 34.792 1.00 73.00 80 ALA A N 1
ATOM 611 C CA . ALA A 1 80 ? -17.671 -19.427 35.355 1.00 73.00 80 ALA A CA 1
ATOM 612 C C . ALA A 1 80 ? -18.530 -18.750 36.440 1.00 73.00 80 ALA A C 1
ATOM 614 O O . ALA A 1 80 ? -19.761 -18.788 36.370 1.00 73.00 80 ALA A O 1
ATOM 615 N N . LEU A 1 81 ? -17.901 -18.050 37.389 1.00 74.12 81 LEU A N 1
ATOM 616 C CA . LEU A 1 81 ? -18.592 -17.359 38.483 1.00 74.12 81 LEU A CA 1
ATOM 617 C C . LEU A 1 81 ? -19.489 -16.214 37.997 1.00 74.12 81 LEU A C 1
ATOM 619 O O . LEU A 1 81 ? -20.551 -15.987 38.572 1.00 74.12 81 LEU A O 1
ATOM 623 N N . ALA A 1 82 ? -19.106 -15.511 36.929 1.00 75.50 82 ALA A N 1
ATOM 624 C CA . ALA A 1 82 ? -19.922 -14.449 36.345 1.00 75.50 82 ALA A CA 1
ATOM 625 C C . ALA A 1 82 ? -21.258 -14.965 35.786 1.00 75.50 82 ALA A C 1
ATOM 627 O O . ALA A 1 82 ? -22.264 -14.245 35.791 1.00 75.50 82 ALA A O 1
ATOM 628 N N . THR A 1 83 ? -21.292 -16.219 35.323 1.00 70.31 83 THR A N 1
ATOM 629 C CA . THR A 1 83 ? -22.518 -16.826 34.793 1.00 70.31 83 THR A CA 1
ATOM 630 C C . THR A 1 83 ? -23.530 -17.219 35.866 1.00 70.31 83 THR A C 1
ATOM 632 O O . THR A 1 83 ? -24.723 -17.311 35.557 1.00 70.31 83 THR A O 1
ATOM 635 N N . GLY A 1 84 ? -23.096 -17.345 37.123 1.00 68.31 84 GLY A N 1
ATOM 636 C CA . GLY A 1 84 ? -23.943 -17.785 38.221 1.00 68.31 84 GLY A CA 1
ATOM 637 C C . GLY A 1 84 ? -24.626 -16.672 39.006 1.00 68.31 84 GLY A C 1
ATOM 638 O O . GLY A 1 84 ? -24.067 -15.615 39.285 1.00 68.31 84 GLY A O 1
ATOM 639 N N . LEU A 1 85 ? -25.896 -16.889 39.356 1.00 65.62 85 LEU A N 1
ATOM 640 C CA . LEU A 1 85 ? -26.797 -15.840 39.859 1.00 65.62 85 LEU A CA 1
ATOM 641 C C . LEU A 1 85 ? -26.408 -15.314 41.252 1.00 65.62 85 LEU A C 1
ATOM 643 O O . LEU A 1 85 ? -26.520 -14.114 41.505 1.00 65.62 85 LEU A O 1
ATOM 647 N N . MET A 1 86 ? -25.950 -16.209 42.132 1.00 62.81 86 MET A N 1
ATOM 648 C CA . MET A 1 86 ? -25.508 -15.901 43.500 1.00 62.81 86 MET A CA 1
ATOM 649 C C . MET A 1 86 ? -23.991 -15.695 43.580 1.00 62.81 86 MET A C 1
ATOM 651 O O . MET A 1 86 ? -23.525 -14.768 44.236 1.00 62.81 86 MET A O 1
ATOM 655 N N . SER A 1 87 ? -23.217 -16.514 42.870 1.00 63.38 87 SER A N 1
ATOM 656 C CA . SER A 1 87 ? -21.751 -16.466 42.838 1.00 63.38 87 SER A CA 1
ATOM 657 C C . SER A 1 87 ? -21.221 -15.146 42.267 1.00 63.38 87 SER A C 1
ATOM 659 O O . SER A 1 87 ? -20.257 -14.595 42.801 1.00 63.38 87 SER A O 1
ATOM 661 N N . ARG A 1 88 ? -21.883 -14.558 41.264 1.00 69.56 88 ARG A N 1
ATOM 662 C CA . ARG A 1 88 ? -21.404 -13.314 40.644 1.00 69.56 88 ARG A CA 1
ATOM 663 C C . ARG A 1 88 ? -21.371 -12.095 41.564 1.00 69.56 88 ARG A C 1
ATOM 665 O O . ARG A 1 88 ? -20.483 -11.279 41.413 1.00 69.56 88 ARG A O 1
ATOM 672 N N . HIS A 1 89 ? -22.303 -11.930 42.504 1.00 66.44 89 HIS A N 1
ATOM 673 C CA . HIS A 1 89 ? -22.350 -10.703 43.321 1.00 66.44 89 HIS A CA 1
ATOM 674 C C . HIS A 1 89 ? -21.460 -10.765 44.562 1.00 66.44 89 HIS A C 1
ATOM 676 O O . HIS A 1 89 ? -21.032 -9.727 45.056 1.00 66.44 89 HIS A O 1
ATOM 682 N N . PHE A 1 90 ? -21.198 -11.970 45.062 1.00 65.94 90 PHE A N 1
ATOM 683 C CA . PHE A 1 90 ? -20.564 -12.161 46.364 1.00 65.94 90 PHE A CA 1
ATOM 684 C C . PHE A 1 90 ? -19.215 -12.870 46.282 1.00 65.94 90 PHE A C 1
ATOM 686 O O . PHE A 1 90 ? -18.363 -12.634 47.126 1.00 65.94 90 PHE A O 1
ATOM 693 N N . VAL A 1 91 ? -19.015 -13.720 45.271 1.00 69.50 91 VAL A N 1
ATOM 694 C CA . VAL A 1 91 ? -17.822 -14.567 45.153 1.00 69.50 91 VAL A CA 1
ATOM 695 C C . VAL A 1 91 ? -16.898 -14.052 44.054 1.00 69.50 91 VAL A C 1
ATOM 697 O O . VAL A 1 91 ? -15.702 -13.946 44.285 1.00 69.50 91 VAL A O 1
ATOM 700 N N . LEU A 1 92 ? -17.432 -13.656 42.889 1.00 74.88 92 LEU A N 1
ATOM 701 C CA . LEU A 1 92 ? -16.634 -13.141 41.764 1.00 74.88 92 LEU A CA 1
ATOM 702 C C . LEU A 1 92 ? -15.602 -12.059 42.151 1.00 74.88 92 LEU A C 1
ATOM 704 O O . LEU A 1 92 ? -14.478 -12.177 41.665 1.00 74.88 92 LEU A O 1
ATOM 708 N N . PRO A 1 93 ? -15.897 -11.068 43.025 1.00 74.44 93 PRO A N 1
ATOM 709 C CA . PRO A 1 93 ? -14.903 -10.066 43.426 1.00 74.44 93 PRO A CA 1
ATOM 710 C C . PRO A 1 93 ? -13.597 -10.661 43.977 1.00 74.44 93 PRO A C 1
ATOM 712 O O . PRO A 1 93 ? -12.533 -10.093 43.752 1.00 74.44 93 PRO A O 1
ATOM 715 N N . CYS A 1 94 ? -13.659 -11.818 44.646 1.00 70.38 94 CYS A N 1
ATOM 716 C CA . CYS A 1 94 ? -12.500 -12.501 45.232 1.00 70.38 94 CYS A CA 1
ATOM 717 C C . CYS A 1 94 ? -11.634 -13.248 44.205 1.00 70.38 94 CYS A C 1
ATOM 719 O O . CYS A 1 94 ? -10.523 -13.656 44.533 1.00 70.38 94 CYS A O 1
ATOM 721 N N . TYR A 1 95 ? -12.150 -13.461 42.993 1.00 74.44 95 TYR A N 1
ATOM 722 C CA . TYR A 1 95 ? -11.481 -14.214 41.928 1.00 74.44 95 TYR A CA 1
ATOM 723 C C . TYR A 1 95 ? -11.046 -13.322 40.767 1.00 74.44 95 TYR A C 1
ATOM 725 O O . TYR A 1 95 ? -10.421 -13.811 39.832 1.00 74.44 95 TYR A O 1
ATOM 733 N N . LEU A 1 96 ? -11.365 -12.024 40.800 1.00 75.69 96 LEU A N 1
ATOM 734 C CA . LEU A 1 96 ? -10.889 -11.099 39.781 1.00 75.69 96 LEU A CA 1
ATOM 735 C C . LEU A 1 96 ? -9.347 -11.077 39.751 1.00 75.69 96 LEU A C 1
ATOM 737 O O . LEU A 1 96 ? -8.713 -11.168 40.803 1.00 75.69 96 LEU A O 1
ATOM 741 N N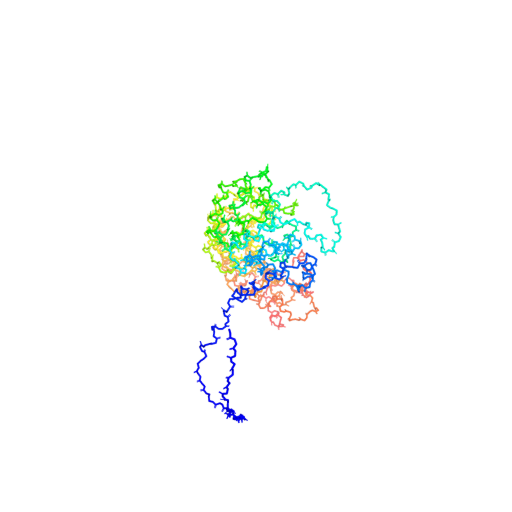 . PRO A 1 97 ? -8.726 -10.926 38.570 1.00 74.69 97 PRO A N 1
ATOM 742 C CA . PRO A 1 97 ? -7.281 -10.765 38.477 1.00 74.69 97 PRO A CA 1
ATOM 743 C C . PRO A 1 97 ? -6.790 -9.520 39.224 1.00 74.69 97 PRO A C 1
ATOM 745 O O . PRO A 1 97 ? -7.491 -8.513 39.276 1.00 74.69 97 PRO A O 1
ATOM 748 N N . ALA A 1 98 ? -5.570 -9.555 39.769 1.00 69.25 98 ALA A N 1
ATOM 749 C CA . ALA A 1 98 ? -5.039 -8.451 40.577 1.00 69.25 98 ALA A CA 1
ATOM 750 C C . ALA A 1 98 ? -4.699 -7.196 39.758 1.00 69.25 98 ALA A C 1
ATOM 752 O O . ALA A 1 98 ? -4.967 -6.073 40.191 1.00 69.25 98 ALA A O 1
ATOM 753 N N . THR A 1 99 ? -4.130 -7.380 38.565 1.00 70.12 99 THR A N 1
ATOM 754 C CA . THR A 1 99 ? -3.687 -6.277 37.706 1.00 70.12 99 THR A CA 1
ATOM 755 C C . THR A 1 99 ? -4.817 -5.783 36.812 1.00 70.12 99 THR A C 1
ATOM 757 O O . THR A 1 99 ? -5.665 -6.557 36.363 1.00 70.12 99 THR A O 1
ATOM 760 N N . ASP A 1 100 ? -4.816 -4.488 36.509 1.00 70.12 100 ASP A N 1
ATOM 761 C CA . ASP A 1 100 ? -5.839 -3.893 35.645 1.00 70.12 100 ASP A CA 1
ATOM 762 C C . ASP A 1 100 ? -5.766 -4.436 34.208 1.00 70.12 100 ASP A C 1
ATOM 764 O O . ASP A 1 100 ? -6.807 -4.719 33.613 1.00 70.12 100 ASP A O 1
ATOM 768 N N . ASN A 1 101 ? -4.563 -4.753 33.716 1.00 70.00 101 ASN A N 1
ATOM 769 C CA . ASN A 1 101 ? -4.361 -5.431 32.430 1.00 70.00 101 ASN A CA 1
ATOM 770 C C . ASN A 1 101 ? -5.039 -6.809 32.380 1.00 70.00 101 ASN A C 1
ATOM 772 O O . ASN A 1 101 ? -5.679 -7.160 31.389 1.00 70.00 101 ASN A O 1
ATOM 776 N N . ALA A 1 102 ? -4.931 -7.604 33.448 1.00 74.81 102 ALA A N 1
ATOM 777 C CA . ALA A 1 102 ? -5.550 -8.925 33.482 1.00 74.81 102 ALA A CA 1
ATOM 778 C C . ALA A 1 102 ? -7.082 -8.840 33.623 1.00 74.81 102 ALA A C 1
ATOM 780 O O . ALA A 1 102 ? -7.791 -9.646 33.026 1.00 74.81 102 ALA A O 1
ATOM 781 N N . LYS A 1 103 ? -7.616 -7.830 34.326 1.00 78.25 103 LYS A N 1
ATOM 782 C CA . LYS A 1 103 ? -9.068 -7.560 34.374 1.00 78.25 103 LYS A CA 1
ATOM 783 C C . LYS A 1 103 ? -9.619 -7.135 33.012 1.00 78.25 103 LYS A C 1
ATOM 785 O O . LYS A 1 103 ? -10.686 -7.596 32.613 1.00 78.25 103 LYS A O 1
ATOM 790 N N . GLN A 1 104 ? -8.894 -6.284 32.288 1.00 75.56 104 GLN A N 1
ATOM 791 C CA . GLN A 1 104 ? -9.254 -5.892 30.927 1.00 75.56 104 GLN A CA 1
ATOM 792 C C . GLN A 1 104 ? -9.261 -7.105 29.995 1.00 75.56 104 GLN A C 1
ATOM 794 O O . GLN A 1 104 ? -10.241 -7.328 29.285 1.00 75.56 104 GLN A O 1
ATOM 799 N N . ARG A 1 105 ? -8.217 -7.940 30.057 1.00 77.50 105 ARG A N 1
ATOM 800 C CA . ARG A 1 105 ? -8.152 -9.184 29.286 1.00 77.50 105 ARG A CA 1
ATOM 801 C C . ARG A 1 105 ? -9.305 -10.126 29.624 1.00 77.50 105 ARG A C 1
ATOM 803 O O . ARG A 1 105 ? -9.936 -10.632 28.707 1.00 77.50 105 ARG A O 1
ATOM 810 N N . LEU A 1 106 ? -9.645 -10.291 30.903 1.00 81.94 106 LEU A N 1
ATOM 811 C CA . LEU A 1 106 ? -10.807 -11.074 31.331 1.00 81.94 106 LEU A CA 1
ATOM 812 C C . LEU A 1 106 ? -12.110 -10.583 30.674 1.00 81.94 106 LEU A C 1
ATOM 814 O O . LEU A 1 106 ? -12.888 -11.396 30.179 1.00 81.94 106 LEU A O 1
ATOM 818 N N . LEU A 1 107 ? -12.355 -9.269 30.657 1.00 82.62 107 LEU A N 1
ATOM 819 C CA . LEU A 1 107 ? -13.543 -8.685 30.020 1.00 82.62 107 LEU A CA 1
ATOM 820 C C . LEU A 1 107 ? -13.554 -8.912 28.505 1.00 82.62 107 LEU A C 1
ATOM 822 O O . LEU A 1 107 ? -14.586 -9.281 27.940 1.00 82.62 107 LEU A O 1
ATOM 826 N N . SER A 1 108 ? -12.407 -8.713 27.859 1.00 80.94 108 SER A N 1
ATOM 827 C CA . SER A 1 108 ? -12.224 -8.937 26.429 1.00 80.94 108 SER A CA 1
ATOM 828 C C . SER A 1 108 ? -12.462 -10.403 26.052 1.00 80.94 108 SER A C 1
ATOM 830 O O . SER A 1 108 ? -13.246 -10.673 25.145 1.00 80.94 108 SER A O 1
ATOM 832 N N . GLU A 1 109 ? -11.881 -11.351 26.787 1.00 80.94 109 GLU A N 1
ATOM 833 C CA . GLU A 1 109 ? -12.068 -12.796 26.590 1.00 80.94 109 GLU A CA 1
ATOM 834 C C . GLU A 1 109 ? -13.524 -13.214 26.830 1.00 80.94 109 GLU A C 1
ATOM 836 O O . GLU A 1 109 ? -14.128 -13.881 25.990 1.00 80.94 109 GLU A O 1
ATOM 841 N N . ALA A 1 110 ? -14.140 -12.753 27.923 1.00 83.94 110 ALA A N 1
ATOM 842 C CA . ALA A 1 110 ? -15.550 -13.005 28.222 1.00 83.94 110 ALA A CA 1
ATOM 843 C C . ALA A 1 110 ? -16.473 -12.564 27.070 1.00 83.94 110 ALA A C 1
ATOM 845 O O . ALA A 1 110 ? -17.426 -13.262 26.708 1.00 83.94 110 ALA A O 1
ATOM 846 N N . TYR A 1 111 ? -16.175 -11.418 26.458 1.00 86.06 111 TYR A N 1
ATOM 847 C CA . TYR A 1 111 ? -16.912 -10.913 25.307 1.00 86.06 111 TYR A CA 1
ATOM 848 C C . TYR A 1 111 ? -16.597 -11.667 24.002 1.00 86.06 111 TYR A C 1
ATOM 850 O O . TYR A 1 111 ? -17.504 -11.943 23.209 1.00 86.06 111 TYR A O 1
ATOM 858 N N . ILE A 1 112 ? -15.336 -12.037 23.764 1.00 82.62 112 ILE A N 1
ATOM 859 C CA . ILE A 1 112 ? -14.906 -12.791 22.575 1.00 82.62 112 ILE A CA 1
ATOM 860 C C . ILE A 1 112 ? -15.516 -14.196 22.564 1.00 82.62 112 ILE A C 1
ATOM 862 O O . ILE A 1 112 ? -16.078 -14.589 21.540 1.00 82.62 112 ILE A O 1
ATOM 866 N N . ILE A 1 113 ? -15.490 -14.897 23.703 1.00 82.12 113 ILE A N 1
ATOM 867 C CA . ILE A 1 113 ? -16.073 -16.238 23.902 1.00 82.12 113 ILE A CA 1
ATOM 868 C C . ILE A 1 113 ? -17.611 -16.213 23.784 1.00 82.12 113 ILE A C 1
ATOM 870 O O . ILE A 1 113 ? -18.248 -17.252 23.610 1.00 82.12 113 ILE A O 1
ATOM 874 N N . GLY A 1 114 ? -18.224 -15.024 23.803 1.00 81.62 114 GLY A N 1
ATOM 875 C CA . GLY A 1 114 ? -19.640 -14.836 23.496 1.00 81.62 114 GLY A CA 1
ATOM 876 C C . GLY A 1 114 ? -20.556 -14.940 24.711 1.00 81.62 114 GLY A C 1
ATOM 877 O O . GLY A 1 114 ? -21.710 -15.356 24.572 1.00 81.62 114 GLY A O 1
ATOM 878 N N . LEU A 1 115 ? -20.081 -14.558 25.905 1.00 83.94 115 LEU A N 1
ATOM 879 C CA . LEU A 1 115 ? -20.972 -14.438 27.056 1.00 83.94 115 LEU A CA 1
ATOM 880 C C . LEU A 1 115 ? -22.107 -13.434 26.765 1.00 83.94 115 LEU A C 1
ATOM 882 O O . LEU A 1 115 ? -21.897 -12.420 26.093 1.00 83.94 115 LEU A O 1
ATOM 886 N N . PRO A 1 116 ? -23.323 -13.662 27.302 1.00 84.56 116 PRO A N 1
ATOM 887 C CA . PRO A 1 116 ? -24.430 -12.727 27.152 1.00 84.56 116 PRO A CA 1
ATOM 888 C C . PRO A 1 116 ? -24.051 -11.308 27.591 1.00 84.56 116 PRO A C 1
ATOM 890 O O . PRO A 1 116 ? -23.537 -11.124 28.692 1.00 84.56 116 PRO A O 1
ATOM 893 N N . ARG A 1 117 ? -24.417 -10.292 26.795 1.00 84.44 117 ARG A N 1
ATOM 894 C CA . ARG A 1 117 ? -24.150 -8.860 27.061 1.00 84.44 117 ARG A CA 1
ATOM 895 C C . ARG A 1 117 ? -24.385 -8.444 28.516 1.00 84.44 117 ARG A C 1
ATOM 897 O O . ARG A 1 117 ? -23.553 -7.773 29.107 1.00 84.44 117 ARG A O 1
ATOM 904 N N . ARG A 1 118 ? -25.507 -8.870 29.106 1.00 84.00 118 ARG A N 1
ATOM 905 C CA . ARG A 1 118 ? -25.860 -8.556 30.504 1.00 84.00 118 ARG A CA 1
ATOM 906 C C . ARG A 1 118 ? -24.818 -9.041 31.522 1.00 84.00 118 ARG A C 1
ATOM 908 O O . ARG A 1 118 ? -24.673 -8.427 32.565 1.00 84.00 118 ARG A O 1
ATOM 915 N N . ILE A 1 119 ? -24.142 -10.153 31.232 1.00 83.56 119 ILE A N 1
ATOM 916 C CA . ILE A 1 119 ? -23.130 -10.755 32.104 1.00 83.56 119 ILE A CA 1
ATOM 917 C C . ILE A 1 119 ? -21.828 -9.974 31.975 1.00 83.56 119 ILE A C 1
ATOM 919 O O . ILE A 1 119 ? -21.257 -9.602 32.989 1.00 83.56 119 ILE A O 1
ATOM 923 N N . VAL A 1 120 ? -21.414 -9.650 30.749 1.00 85.12 120 VAL A N 1
ATOM 924 C CA . VAL A 1 120 ? -20.213 -8.836 30.502 1.00 85.12 120 VAL A CA 1
ATOM 925 C C . VAL A 1 120 ? -20.347 -7.443 31.132 1.00 85.12 120 VAL A C 1
ATOM 927 O O . VAL A 1 120 ? -19.425 -6.988 31.800 1.00 85.12 120 VAL A O 1
ATOM 930 N N . LEU A 1 121 ? -21.509 -6.792 30.995 1.00 81.25 121 LEU A N 1
ATOM 931 C CA . LEU A 1 121 ? -21.782 -5.501 31.645 1.00 81.25 121 LEU A CA 1
ATOM 932 C C . LEU A 1 121 ? -21.745 -5.605 33.175 1.00 81.25 121 LEU A C 1
ATOM 934 O O . LEU A 1 121 ? -21.169 -4.754 33.835 1.00 81.25 121 LEU A O 1
ATOM 938 N N . LEU A 1 122 ? -22.286 -6.685 33.738 1.00 80.06 122 LEU A N 1
ATOM 939 C CA . LEU A 1 122 ? -22.227 -6.925 35.178 1.00 80.06 122 LEU A CA 1
ATOM 940 C C . LEU A 1 122 ? -20.793 -7.189 35.663 1.00 80.06 122 LEU A C 1
ATOM 942 O O . LEU A 1 122 ? -20.419 -6.726 36.735 1.00 80.06 122 LEU A O 1
ATOM 946 N N . MET A 1 123 ? -19.976 -7.911 34.891 1.00 81.56 123 MET A N 1
ATOM 947 C CA . MET A 1 123 ? -18.554 -8.087 35.203 1.00 81.56 123 MET A CA 1
ATOM 948 C C . MET A 1 123 ? -17.824 -6.745 35.196 1.00 81.56 123 MET A C 1
ATOM 950 O O . MET A 1 123 ? -17.014 -6.493 36.086 1.00 81.56 123 MET A O 1
ATOM 954 N N . LEU A 1 124 ? -18.135 -5.882 34.226 1.00 79.94 124 LEU A N 1
ATOM 955 C CA . LEU A 1 124 ? -17.606 -4.526 34.164 1.00 79.94 124 LEU A CA 1
ATOM 956 C C . LEU A 1 124 ? -17.996 -3.718 35.410 1.00 79.94 124 LEU A C 1
ATOM 958 O O . LEU A 1 124 ? -17.118 -3.138 36.049 1.00 79.94 124 LEU A O 1
ATOM 962 N N . ASP A 1 125 ? -19.273 -3.742 35.798 1.00 75.06 125 ASP A N 1
ATOM 963 C CA . ASP A 1 125 ? -19.753 -3.064 37.006 1.00 75.06 125 ASP A CA 1
ATOM 964 C C . ASP A 1 125 ? -18.996 -3.552 38.248 1.00 75.06 125 ASP A C 1
ATOM 966 O O . ASP A 1 125 ? -18.509 -2.743 39.036 1.00 75.06 125 ASP A O 1
ATOM 970 N N . ILE A 1 126 ? -18.832 -4.872 38.394 1.00 75.62 126 ILE A N 1
ATOM 971 C CA . ILE A 1 126 ? -18.131 -5.486 39.529 1.00 75.62 126 ILE A CA 1
ATOM 972 C C . ILE A 1 126 ? -16.654 -5.084 39.556 1.00 75.62 126 ILE A C 1
ATOM 974 O O . ILE A 1 126 ? -16.141 -4.717 40.613 1.00 75.62 126 ILE A O 1
ATOM 978 N N . ILE A 1 127 ? -15.968 -5.100 38.414 1.00 75.88 127 ILE A N 1
ATOM 979 C CA . ILE A 1 127 ? -14.575 -4.641 38.306 1.00 75.88 127 ILE A CA 1
ATOM 980 C C . ILE A 1 127 ? -14.453 -3.153 38.663 1.00 75.88 127 ILE A C 1
ATOM 982 O O . ILE A 1 127 ? -13.472 -2.752 39.292 1.00 75.88 127 ILE A O 1
ATOM 986 N N . GLY A 1 128 ? -15.441 -2.338 38.286 1.00 66.25 128 GLY A N 1
ATOM 987 C CA . GLY A 1 128 ? -15.477 -0.906 38.578 1.00 66.25 128 GLY A CA 1
ATOM 988 C C . GLY A 1 128 ? -15.739 -0.573 40.051 1.00 66.25 128 GLY A C 1
ATOM 989 O O . GLY A 1 128 ? -15.219 0.428 40.540 1.00 66.25 128 GLY A O 1
ATOM 990 N N . ILE A 1 129 ? -16.521 -1.389 40.768 1.00 64.38 129 ILE A N 1
ATOM 991 C CA . ILE A 1 129 ? -16.858 -1.162 42.188 1.00 64.38 129 ILE A CA 1
ATOM 992 C C . ILE A 1 129 ? -15.938 -1.888 43.176 1.00 64.38 129 ILE A C 1
ATOM 994 O O . ILE A 1 129 ? -15.942 -1.526 44.349 1.00 64.38 129 ILE A O 1
ATOM 998 N N . THR A 1 130 ? -15.172 -2.900 42.747 1.00 62.19 130 THR A N 1
ATOM 999 C CA . THR A 1 130 ? -14.315 -3.694 43.647 1.00 62.19 130 THR A CA 1
ATOM 1000 C C . THR A 1 130 ? -13.011 -2.946 43.958 1.00 62.19 130 THR A C 1
ATOM 1002 O O . THR A 1 130 ? -12.192 -2.760 43.052 1.00 62.19 130 THR A O 1
ATOM 1005 N N . PRO A 1 131 ? -12.762 -2.542 45.221 1.00 54.75 131 PRO A N 1
ATOM 1006 C CA . PRO A 1 131 ? -11.524 -1.873 45.602 1.00 54.75 131 PRO A CA 1
ATOM 1007 C C . PRO A 1 131 ? -10.287 -2.770 45.399 1.00 54.75 131 PRO A C 1
ATOM 1009 O O . PRO A 1 131 ? -10.359 -3.974 45.658 1.00 54.75 131 PRO A O 1
ATOM 1012 N N . PRO A 1 132 ? -9.110 -2.194 45.088 1.00 51.41 132 PRO A N 1
ATOM 1013 C CA . PRO A 1 132 ? -7.796 -2.841 45.190 1.00 51.41 132 PRO A CA 1
ATOM 1014 C C . PRO A 1 132 ? -7.501 -3.451 46.574 1.00 51.41 132 PRO A C 1
ATOM 1016 O O . PRO A 1 132 ? -6.625 -4.299 46.719 1.00 51.41 132 PRO A O 1
ATOM 1019 N N . VAL A 1 133 ? -8.256 -3.063 47.604 1.00 43.22 133 VAL A N 1
ATOM 1020 C CA . VAL A 1 133 ? -8.094 -3.543 48.983 1.00 43.22 133 VAL A CA 1
ATOM 1021 C C . VAL A 1 133 ? -8.401 -5.043 49.125 1.00 43.22 133 VAL A C 1
ATOM 1023 O O . VAL A 1 133 ? -7.788 -5.705 49.957 1.00 43.22 133 VAL A O 1
ATOM 1026 N N . PHE A 1 134 ? -9.256 -5.628 48.272 1.00 47.62 134 PHE A N 1
ATOM 1027 C CA . PHE A 1 134 ? -9.503 -7.083 48.282 1.00 47.62 134 PHE A CA 1
ATOM 1028 C C . PHE A 1 134 ? -8.277 -7.918 47.867 1.00 47.62 134 PHE A C 1
ATOM 1030 O O . PHE A 1 134 ? -8.236 -9.116 48.133 1.00 47.62 134 PHE A O 1
ATOM 1037 N N . TYR A 1 135 ? -7.260 -7.289 47.271 1.00 46.22 135 TYR A N 1
ATOM 1038 C CA . TYR A 1 135 ? -6.068 -7.955 46.742 1.00 46.22 135 TYR A CA 1
ATOM 1039 C C . TYR A 1 135 ? -4.875 -7.912 47.713 1.00 46.22 135 TYR A C 1
ATOM 1041 O O . TYR A 1 135 ? -3.968 -8.733 47.601 1.00 46.22 135 TYR A O 1
ATOM 1049 N N . ALA A 1 136 ? -4.891 -7.019 48.714 1.00 39.28 136 ALA A N 1
ATOM 1050 C CA . ALA A 1 136 ? -3.835 -6.911 49.730 1.00 39.28 136 ALA A CA 1
ATOM 1051 C C . ALA A 1 136 ? -3.747 -8.151 50.644 1.00 39.28 136 ALA A C 1
ATOM 1053 O O . ALA A 1 136 ? -2.698 -8.440 51.217 1.00 39.28 136 ALA A O 1
ATOM 1054 N N . ALA A 1 137 ? -4.826 -8.931 50.744 1.00 39.00 137 ALA A N 1
ATOM 1055 C CA . ALA A 1 137 ? -4.848 -10.167 51.521 1.00 39.00 137 ALA A CA 1
ATOM 1056 C C . ALA A 1 137 ? -4.128 -11.348 50.825 1.00 39.00 137 ALA A C 1
ATOM 1058 O O . ALA A 1 137 ? -3.891 -12.371 51.464 1.00 39.00 137 ALA A O 1
ATOM 1059 N N . ALA A 1 138 ? -3.728 -11.212 49.550 1.00 39.97 138 ALA A N 1
ATOM 1060 C CA . ALA A 1 138 ? -3.088 -12.265 48.749 1.00 39.97 138 ALA A CA 1
ATOM 1061 C C . ALA A 1 138 ? -1.549 -12.365 48.900 1.00 39.97 138 ALA A C 1
ATOM 1063 O O . ALA A 1 138 ? -0.891 -13.055 48.122 1.00 39.97 138 ALA A O 1
ATOM 1064 N N . GLY A 1 139 ? -0.947 -11.713 49.902 1.00 36.72 139 GLY A N 1
ATOM 1065 C CA . GLY A 1 139 ? 0.416 -12.045 50.342 1.00 36.72 139 GLY A CA 1
ATOM 1066 C C . GLY A 1 139 ? 1.574 -11.545 49.469 1.00 36.72 139 GLY A C 1
ATOM 1067 O O . GLY A 1 139 ? 2.616 -12.197 49.414 1.00 36.72 139 GLY A O 1
ATOM 1068 N N . ARG A 1 140 ? 1.458 -10.380 48.826 1.00 36.66 140 ARG A N 1
ATOM 1069 C CA . ARG A 1 140 ? 2.623 -9.649 48.294 1.00 36.66 140 ARG A CA 1
ATOM 1070 C C . ARG A 1 140 ? 2.568 -8.220 48.809 1.00 36.66 140 ARG A C 1
ATOM 1072 O O . ARG A 1 140 ? 1.584 -7.555 48.537 1.00 36.66 140 ARG A O 1
ATOM 1079 N N . GLU A 1 141 ? 3.579 -7.870 49.610 1.00 33.53 141 GLU A N 1
ATOM 1080 C CA . GLU A 1 141 ? 3.898 -6.577 50.241 1.00 33.53 141 GLU A CA 1
ATOM 1081 C C . GLU A 1 141 ? 2.744 -5.584 50.431 1.00 33.53 141 GLU A C 1
ATOM 1083 O O . GLU A 1 141 ? 2.134 -5.114 49.479 1.00 33.53 141 GLU A O 1
ATOM 1088 N N . TYR A 1 142 ? 2.516 -5.194 51.690 1.00 33.25 142 TYR A N 1
ATOM 1089 C CA . TYR A 1 142 ? 1.706 -4.034 52.055 1.00 33.25 142 TYR A CA 1
ATOM 1090 C C . TYR A 1 142 ? 2.150 -2.811 51.240 1.00 33.25 142 TYR A C 1
ATOM 1092 O O . TYR A 1 142 ? 3.084 -2.106 51.619 1.00 33.25 142 TYR A O 1
ATOM 1100 N N . ILE A 1 143 ? 1.475 -2.548 50.123 1.00 35.28 143 ILE A N 1
ATOM 1101 C CA . ILE A 1 143 ? 1.526 -1.243 49.486 1.00 35.28 143 ILE A CA 1
ATOM 1102 C C . ILE A 1 143 ? 0.815 -0.327 50.474 1.00 35.28 143 ILE A C 1
ATOM 1104 O O . ILE A 1 143 ? -0.380 -0.487 50.730 1.00 35.28 143 ILE A O 1
ATOM 1108 N N . TYR A 1 144 ? 1.587 0.559 51.102 1.00 31.48 144 TYR A N 1
ATOM 1109 C CA . TYR A 1 144 ? 1.062 1.632 51.931 1.00 31.48 144 TYR A CA 1
ATOM 1110 C C . TYR A 1 144 ? -0.008 2.370 51.127 1.00 31.48 144 TYR A C 1
ATOM 1112 O O . TYR A 1 144 ? 0.271 2.976 50.096 1.00 31.48 144 TYR A O 1
ATOM 1120 N N . ILE A 1 145 ? -1.245 2.252 51.590 1.00 36.78 145 ILE A N 1
ATOM 1121 C CA . ILE A 1 145 ? -2.359 3.063 51.132 1.00 36.78 145 ILE A CA 1
ATOM 1122 C C . ILE A 1 145 ? -2.179 4.408 51.836 1.00 36.78 145 ILE A C 1
ATOM 1124 O O . ILE A 1 145 ? -2.440 4.509 53.032 1.00 36.78 145 ILE A O 1
ATOM 1128 N N . GLU A 1 146 ? -1.648 5.408 51.131 1.00 32.97 146 GLU A N 1
ATOM 1129 C CA . GLU A 1 146 ? -1.755 6.796 51.583 1.00 32.97 146 GLU A CA 1
ATOM 1130 C C . GLU A 1 146 ? -3.239 7.191 51.582 1.00 32.97 146 GLU A C 1
ATOM 1132 O O . GLU A 1 146 ? -3.973 6.894 50.639 1.00 32.97 146 GLU A O 1
ATOM 1137 N N . ASP A 1 147 ? -3.675 7.825 52.672 1.00 31.30 147 ASP A N 1
ATOM 1138 C CA . ASP A 1 147 ? -5.060 8.186 53.013 1.00 31.30 147 ASP A CA 1
ATOM 1139 C C . ASP A 1 147 ? -5.722 9.227 52.071 1.00 31.30 147 ASP A C 1
ATOM 1141 O O . ASP A 1 147 ? -6.794 9.741 52.382 1.00 31.30 147 ASP A O 1
ATOM 1145 N N . ASP A 1 148 ? -5.155 9.494 50.892 1.00 30.41 148 ASP A N 1
ATOM 1146 C CA . ASP A 1 148 ? -5.718 10.372 49.850 1.00 30.41 148 ASP A CA 1
ATOM 1147 C C . ASP A 1 148 ? -6.564 9.586 48.826 1.00 30.41 148 ASP A C 1
ATOM 1149 O O . ASP A 1 148 ? -6.548 9.842 47.620 1.00 30.41 148 ASP A O 1
ATOM 1153 N N . TYR A 1 149 ? -7.356 8.616 49.297 1.00 39.28 149 TYR A N 1
ATOM 1154 C CA . TYR A 1 149 ? -8.421 8.025 48.481 1.00 39.28 149 TYR A CA 1
ATOM 1155 C C . TYR A 1 149 ? -9.611 8.986 48.401 1.00 39.28 149 TYR A C 1
ATOM 1157 O O . TYR A 1 149 ? -10.690 8.729 48.942 1.00 39.28 149 TYR A O 1
ATOM 1165 N N . ASP A 1 150 ? -9.419 10.086 47.671 1.00 36.16 150 ASP A N 1
ATOM 1166 C CA . ASP A 1 150 ? -10.521 10.766 47.003 1.00 36.16 150 ASP A CA 1
ATOM 1167 C C . ASP A 1 150 ? -11.319 9.676 46.278 1.00 36.16 150 ASP A C 1
ATOM 1169 O O . ASP A 1 150 ? -10.753 8.879 45.522 1.00 36.16 150 ASP A O 1
ATOM 1173 N N . PHE A 1 151 ? -12.604 9.553 46.616 1.00 37.00 151 PHE A N 1
ATOM 1174 C CA . PHE A 1 151 ? -13.521 8.541 46.094 1.00 37.00 151 PHE A CA 1
ATOM 1175 C C . PHE A 1 151 ? -13.202 8.240 44.627 1.00 37.00 151 PHE A C 1
ATOM 1177 O O . PHE A 1 151 ? -13.430 9.107 43.789 1.00 37.00 151 PHE A O 1
ATOM 1184 N N . TYR A 1 152 ? -12.666 7.037 44.355 1.00 48.88 152 TYR A N 1
ATOM 1185 C CA . TYR A 1 152 ? -12.255 6.551 43.033 1.00 48.88 152 TYR A CA 1
ATOM 1186 C C . TYR A 1 152 ? -13.011 7.255 41.916 1.00 48.88 152 TYR A C 1
ATOM 1188 O O . TYR A 1 152 ? -14.187 6.941 41.689 1.00 48.88 152 TYR A O 1
ATOM 1196 N N . ASP A 1 153 ? -12.332 8.200 41.263 1.00 55.56 153 ASP A N 1
ATOM 1197 C CA . ASP A 1 153 ? -12.894 8.961 40.161 1.00 55.56 153 ASP A CA 1
ATOM 1198 C C . ASP A 1 153 ? -13.512 7.961 39.188 1.00 55.56 153 ASP A C 1
ATOM 1200 O O . ASP A 1 153 ? -12.841 7.029 38.727 1.00 55.56 153 ASP A O 1
ATOM 1204 N N . VAL A 1 154 ? -14.815 8.113 38.949 1.00 59.38 154 VAL A N 1
ATOM 1205 C CA . VAL A 1 154 ? -15.612 7.215 38.114 1.00 59.38 154 VAL A CA 1
ATOM 1206 C C . VAL A 1 154 ? -14.944 7.036 36.752 1.00 59.38 154 VAL A C 1
ATOM 1208 O O . VAL A 1 154 ? -15.009 5.941 36.203 1.00 59.38 154 VAL A O 1
ATOM 1211 N N . VAL A 1 155 ? -14.209 8.047 36.275 1.00 55.75 155 VAL A N 1
ATOM 1212 C CA . VAL A 1 155 ? -13.378 7.988 35.066 1.00 55.75 155 VAL A CA 1
ATOM 1213 C C . VAL A 1 155 ? -12.403 6.805 35.102 1.00 55.75 155 VAL A C 1
ATOM 1215 O O . VAL A 1 155 ? -12.437 5.980 34.192 1.00 55.75 155 VAL A O 1
ATOM 1218 N N . THR A 1 156 ? -11.633 6.643 36.187 1.00 59.38 156 THR A N 1
ATOM 1219 C CA . THR A 1 156 ? -10.629 5.570 36.405 1.00 59.38 156 THR A CA 1
ATOM 1220 C C . THR A 1 156 ? -11.219 4.160 36.267 1.00 59.38 156 THR A C 1
ATOM 1222 O O . THR A 1 156 ? -10.528 3.208 35.908 1.00 59.38 156 THR A O 1
ATOM 1225 N N . ARG A 1 157 ? -12.529 4.000 36.518 1.00 61.06 157 ARG A N 1
ATOM 1226 C CA . ARG A 1 157 ? -13.240 2.720 36.332 1.00 61.06 157 ARG A CA 1
ATOM 1227 C C . ARG A 1 157 ? -13.379 2.348 34.857 1.00 61.06 157 ARG A C 1
ATOM 1229 O O . ARG A 1 157 ? -13.330 1.164 34.528 1.00 61.06 157 ARG A O 1
ATOM 1236 N N . TYR A 1 158 ? -13.544 3.342 33.984 1.00 63.06 158 TYR A N 1
ATOM 1237 C CA . TYR A 1 158 ? -13.771 3.152 32.550 1.00 63.06 158 TYR A CA 1
ATOM 1238 C C . TYR A 1 158 ? -12.504 3.270 31.704 1.00 63.06 158 TYR A C 1
ATOM 1240 O O . TYR A 1 158 ? -12.507 2.797 30.567 1.00 63.06 158 TYR A O 1
ATOM 1248 N N . GLU A 1 159 ? -11.401 3.769 32.272 1.00 62.88 159 GLU A N 1
ATOM 1249 C CA . GLU A 1 159 ? -10.062 3.654 31.669 1.00 62.88 159 GLU A CA 1
ATOM 1250 C C . GLU A 1 159 ? -9.749 2.181 31.331 1.00 62.88 159 GLU A C 1
ATOM 1252 O O . GLU A 1 159 ? -9.200 1.889 30.280 1.00 62.88 159 GLU A O 1
ATOM 1257 N N . ARG A 1 160 ? -10.232 1.227 32.144 1.00 60.25 160 ARG A N 1
ATOM 1258 C CA . ARG A 1 160 ? -10.055 -0.233 31.967 1.00 60.25 160 ARG A CA 1
ATOM 1259 C C . ARG A 1 160 ? -10.856 -0.849 30.812 1.00 60.25 160 ARG A C 1
ATOM 1261 O O . ARG A 1 160 ? -10.587 -1.974 30.392 1.00 60.25 160 ARG A O 1
ATOM 1268 N N . VAL A 1 161 ? -11.874 -0.143 30.321 1.00 59.88 161 VAL A N 1
ATOM 1269 C CA . VAL A 1 161 ? -12.688 -0.539 29.154 1.00 59.88 161 VAL A CA 1
ATOM 1270 C C . VAL A 1 161 ? -12.045 -0.035 27.857 1.00 59.88 161 VAL A C 1
ATOM 1272 O O . VAL A 1 161 ? -12.299 -0.584 26.781 1.00 59.88 161 VAL A O 1
ATOM 1275 N N . CYS A 1 162 ? -11.185 0.976 27.976 1.00 57.94 162 CYS A N 1
ATOM 1276 C CA . CYS A 1 162 ? -10.410 1.608 26.914 1.00 57.94 162 CYS A CA 1
ATOM 1277 C C . CYS A 1 162 ? -8.994 1.003 26.877 1.00 57.94 162 CYS A C 1
ATOM 1279 O O . CYS A 1 162 ? -8.575 0.387 27.855 1.00 57.94 162 CYS A O 1
ATOM 1281 N N . PRO A 1 163 ? -8.264 1.058 25.753 1.00 53.28 163 PRO A N 1
ATOM 1282 C CA . PRO A 1 163 ? -6.912 0.500 25.686 1.00 53.28 163 PRO A CA 1
ATOM 1283 C C . PRO A 1 163 ? -5.987 1.156 26.719 1.00 53.28 163 PRO A C 1
ATOM 1285 O O . PRO A 1 163 ? -6.077 2.358 26.959 1.00 53.28 163 PRO A O 1
ATOM 1288 N N . TYR A 1 164 ? -5.129 0.343 27.340 1.00 52.38 164 TYR A N 1
ATOM 1289 C CA . TYR A 1 164 ? -4.202 0.798 28.375 1.00 52.38 164 TYR A CA 1
ATOM 1290 C C . TYR A 1 164 ? -3.012 1.564 27.757 1.00 52.38 164 TYR A C 1
ATOM 1292 O O . TYR A 1 164 ? -2.520 1.128 26.710 1.00 52.38 164 TYR A O 1
ATOM 1300 N N . PRO A 1 165 ? -2.503 2.634 28.400 1.00 47.06 165 PRO A N 1
ATOM 1301 C CA . PRO A 1 165 ? -1.465 3.485 27.822 1.00 47.06 165 PRO A CA 1
ATOM 1302 C C . PRO A 1 165 ? -0.138 2.751 27.533 1.00 47.06 165 PRO A C 1
ATOM 1304 O O . PRO A 1 165 ? 0.387 2.795 26.430 1.00 47.06 165 PRO A O 1
ATOM 1307 N N . ASP A 1 166 ? 0.422 2.004 28.477 1.00 45.88 166 ASP A N 1
ATOM 1308 C CA . ASP A 1 166 ? 1.890 1.879 28.525 1.00 45.88 166 ASP A CA 1
ATOM 1309 C C . ASP A 1 166 ? 2.592 0.915 27.534 1.00 45.88 166 ASP A C 1
ATOM 1311 O O . ASP A 1 166 ? 3.793 0.711 27.677 1.00 45.88 166 ASP A O 1
ATOM 1315 N N . ASN A 1 167 ? 1.929 0.275 26.553 1.00 42.81 167 ASN A N 1
ATOM 1316 C CA . ASN A 1 167 ? 2.577 -0.804 25.768 1.00 42.81 167 ASN A CA 1
ATOM 1317 C C . ASN A 1 167 ? 2.122 -0.980 24.299 1.00 42.81 167 ASN A C 1
ATOM 1319 O O . ASN A 1 167 ? 2.020 -2.107 23.809 1.00 42.81 167 ASN A O 1
ATOM 1323 N N . TRP A 1 168 ? 1.886 0.100 23.549 1.00 41.12 168 TRP A N 1
ATOM 1324 C CA . TRP A 1 168 ? 1.528 -0.009 22.120 1.00 41.12 168 TRP A CA 1
ATOM 1325 C C . TRP A 1 168 ? 2.683 -0.512 21.223 1.00 41.12 168 TRP A C 1
ATOM 1327 O O . TRP A 1 168 ? 2.454 -1.173 20.211 1.00 41.12 168 TRP A O 1
ATOM 1337 N N . HIS A 1 169 ? 3.944 -0.270 21.598 1.00 37.28 169 HIS A N 1
ATOM 1338 C CA . HIS A 1 169 ? 5.112 -0.523 20.737 1.00 37.28 169 HIS A CA 1
ATOM 1339 C C . HIS A 1 169 ? 5.556 -1.983 20.577 1.00 37.28 169 HIS A C 1
ATOM 1341 O O . HIS A 1 169 ? 6.565 -2.256 19.923 1.00 37.28 169 HIS A O 1
ATOM 1347 N N . ALA A 1 170 ? 4.814 -2.946 21.112 1.00 33.69 170 ALA A N 1
ATOM 1348 C CA . ALA A 1 170 ? 5.102 -4.341 20.860 1.00 33.69 170 ALA A CA 1
ATOM 1349 C C . ALA A 1 170 ? 4.019 -4.935 19.958 1.00 33.69 170 ALA A C 1
ATOM 1351 O O . ALA A 1 170 ? 2.921 -5.240 20.407 1.00 33.69 170 ALA A O 1
ATOM 1352 N N . HIS A 1 171 ? 4.399 -5.318 18.738 1.00 35.41 171 HIS A N 1
ATOM 1353 C CA . HIS A 1 171 ? 3.741 -6.379 17.956 1.00 35.41 171 HIS A CA 1
ATOM 1354 C C . HIS A 1 171 ? 3.662 -7.738 18.706 1.00 35.41 171 HIS A C 1
ATOM 1356 O O . HIS A 1 171 ? 3.426 -8.788 18.111 1.00 35.41 171 HIS A O 1
ATOM 1362 N N . LYS A 1 172 ? 3.885 -7.753 20.026 1.00 31.73 172 LYS A N 1
ATOM 1363 C CA . LYS A 1 172 ? 3.710 -8.880 20.921 1.00 31.73 172 LYS A CA 1
ATOM 1364 C C . LYS A 1 172 ? 2.480 -8.618 21.782 1.00 31.73 172 LYS A C 1
ATOM 1366 O O . LYS A 1 172 ? 2.532 -7.846 22.729 1.00 31.73 172 LYS A O 1
ATOM 1371 N N . GLN A 1 173 ? 1.460 -9.417 21.477 1.00 38.25 173 GLN A N 1
ATOM 1372 C CA . GLN A 1 173 ? 0.233 -9.692 22.224 1.00 38.25 173 GLN A CA 1
ATOM 1373 C C . GLN A 1 173 ? -0.982 -8.840 21.833 1.00 38.25 173 GLN A C 1
ATOM 1375 O O . GLN A 1 173 ? -1.154 -7.717 22.290 1.00 38.25 173 GLN A O 1
ATOM 1380 N N . GLY A 1 174 ? -1.927 -9.462 21.118 1.00 42.31 174 GLY A N 1
ATOM 1381 C CA . GLY A 1 174 ? -3.321 -9.010 20.991 1.00 42.31 174 GLY A CA 1
ATOM 1382 C C . GLY A 1 174 ? -4.112 -9.022 22.313 1.00 42.31 174 GLY A C 1
ATOM 1383 O O . GLY A 1 174 ? -5.321 -9.211 22.298 1.00 42.31 174 GLY A O 1
ATOM 1384 N N . ASN A 1 175 ? -3.437 -8.836 23.452 1.00 45.06 175 ASN A N 1
ATOM 1385 C CA . ASN A 1 175 ? -3.959 -9.003 24.810 1.00 45.06 175 ASN A CA 1
ATOM 1386 C C . ASN A 1 175 ? -4.367 -7.677 25.482 1.00 45.06 175 ASN A C 1
ATOM 1388 O O . ASN A 1 175 ? -4.818 -7.712 26.623 1.00 45.06 175 ASN A O 1
ATOM 1392 N N . MET A 1 176 ? -4.196 -6.525 24.818 1.00 56.59 176 MET A N 1
ATOM 1393 C CA . MET A 1 176 ? -4.412 -5.187 25.408 1.00 56.59 176 MET A CA 1
ATOM 1394 C C . MET A 1 176 ? -5.420 -4.324 24.626 1.00 56.59 176 MET A C 1
ATOM 1396 O O . MET A 1 176 ? -5.354 -3.097 24.632 1.00 56.59 176 MET A O 1
ATOM 1400 N N . VAL A 1 177 ? -6.372 -4.961 23.935 1.00 66.69 177 VAL A N 1
ATOM 1401 C CA . VAL A 1 177 ? -7.462 -4.253 23.249 1.00 66.69 177 VAL A CA 1
ATOM 1402 C C . VAL A 1 177 ? -8.636 -4.064 24.210 1.00 66.69 177 VAL A C 1
ATOM 1404 O O . VAL A 1 177 ? -9.182 -5.039 24.732 1.00 66.69 177 VAL A O 1
ATOM 1407 N N . GLY A 1 178 ? -9.036 -2.808 24.423 1.00 73.75 178 GLY A N 1
ATOM 1408 C CA . GLY A 1 178 ? -10.198 -2.463 25.239 1.00 73.75 178 GLY A CA 1
ATOM 1409 C C . GLY A 1 178 ? -11.511 -3.010 24.683 1.00 73.75 178 GLY A C 1
ATOM 1410 O O . GLY A 1 178 ? -11.700 -3.140 23.475 1.00 73.75 178 GLY A O 1
ATOM 1411 N N . LEU A 1 179 ? -12.448 -3.311 25.577 1.00 81.31 179 LEU A N 1
ATOM 1412 C CA . LEU A 1 179 ? -13.727 -3.939 25.252 1.00 81.31 179 LEU A CA 1
ATOM 1413 C C . LEU A 1 179 ? -14.560 -3.123 24.244 1.00 81.31 179 LEU A C 1
ATOM 1415 O O . LEU A 1 179 ? -15.173 -3.703 23.348 1.00 81.31 179 LEU A O 1
ATOM 1419 N N . LEU A 1 180 ? -14.546 -1.787 24.343 1.00 84.62 180 LEU A N 1
ATOM 1420 C CA . LEU A 1 180 ? -15.214 -0.910 23.368 1.00 84.62 180 LEU A CA 1
ATOM 1421 C C . LEU A 1 180 ? -14.591 -1.027 21.970 1.00 84.62 180 LEU A C 1
ATOM 1423 O O . LEU A 1 180 ? -15.310 -1.056 20.972 1.00 84.62 180 LEU A O 1
ATOM 1427 N N . ASN A 1 181 ? -13.267 -1.157 21.894 1.00 85.94 181 ASN A N 1
ATOM 1428 C CA . ASN A 1 181 ? -12.550 -1.329 20.634 1.00 85.94 181 ASN A CA 1
ATOM 1429 C C . ASN A 1 181 ? -12.853 -2.691 20.002 1.00 85.94 181 ASN A C 1
ATOM 1431 O O . ASN A 1 181 ? -13.083 -2.764 18.797 1.00 85.94 181 ASN A O 1
ATOM 1435 N N . ILE A 1 182 ? -12.940 -3.760 20.804 1.00 84.81 182 ILE A N 1
ATOM 1436 C CA . ILE A 1 182 ? -13.338 -5.089 20.313 1.00 84.81 182 ILE A CA 1
ATOM 1437 C C . ILE A 1 182 ? -14.777 -5.060 19.795 1.00 84.81 182 ILE A C 1
ATOM 1439 O O . ILE A 1 182 ? -15.052 -5.577 18.713 1.00 84.81 182 ILE A O 1
ATOM 1443 N N . ALA A 1 183 ? -15.705 -4.449 20.534 1.00 89.31 183 ALA A N 1
ATOM 1444 C CA . ALA A 1 183 ? -17.095 -4.331 20.099 1.00 89.31 183 ALA A CA 1
ATOM 1445 C C . ALA A 1 183 ? -17.218 -3.525 18.793 1.00 89.31 183 ALA A C 1
ATOM 1447 O O . ALA A 1 183 ? -17.945 -3.935 17.887 1.00 89.31 183 ALA A O 1
ATOM 1448 N N . ALA A 1 184 ? -16.446 -2.443 18.648 1.00 91.38 184 ALA A N 1
ATOM 1449 C CA . ALA A 1 184 ? -16.362 -1.669 17.412 1.00 91.38 184 ALA A CA 1
ATOM 1450 C C . ALA A 1 184 ? -15.771 -2.478 16.250 1.00 91.38 184 ALA A C 1
ATOM 1452 O O . ALA A 1 184 ? -16.340 -2.477 15.160 1.00 91.38 184 ALA A O 1
ATOM 1453 N N . ALA A 1 185 ? -14.705 -3.243 16.493 1.00 88.44 185 ALA A N 1
ATOM 1454 C CA . ALA A 1 185 ? -14.103 -4.141 15.510 1.00 88.44 185 ALA A CA 1
ATOM 1455 C C . ALA A 1 185 ? -15.027 -5.292 15.091 1.00 88.44 185 ALA A C 1
ATOM 1457 O O . ALA A 1 185 ? -14.953 -5.750 13.953 1.00 88.44 185 ALA A O 1
ATOM 1458 N N . LYS A 1 186 ? -15.919 -5.759 15.977 1.00 89.38 186 LYS A N 1
ATOM 1459 C CA . LYS A 1 186 ? -16.957 -6.763 15.672 1.00 89.38 186 LYS A CA 1
ATOM 1460 C C . LYS A 1 186 ? -18.209 -6.162 15.031 1.00 89.38 186 LYS A C 1
ATOM 1462 O O . LYS A 1 186 ? -18.977 -6.903 14.424 1.00 89.38 186 LYS A O 1
ATOM 1467 N N . GLY A 1 187 ? -18.391 -4.846 15.109 1.00 91.12 187 GLY A N 1
ATOM 1468 C CA . GLY A 1 187 ? -19.585 -4.165 14.615 1.00 91.12 187 GLY A CA 1
ATOM 1469 C C . GLY A 1 187 ? -20.813 -4.342 15.520 1.00 91.12 187 GLY A C 1
ATOM 1470 O O . GLY A 1 187 ? -21.947 -4.241 15.058 1.00 91.12 187 GLY A O 1
ATOM 1471 N N . ASP A 1 188 ? -20.617 -4.635 16.810 1.00 93.75 188 ASP A N 1
ATOM 1472 C CA . ASP A 1 188 ? -21.703 -4.899 17.763 1.00 93.75 188 ASP A CA 1
ATOM 1473 C C . ASP A 1 188 ? -22.270 -3.599 18.350 1.00 93.75 188 ASP A C 1
ATOM 1475 O O . ASP A 1 188 ? -22.010 -3.213 19.494 1.00 93.75 188 ASP A O 1
ATOM 1479 N N . ILE A 1 189 ? -23.080 -2.918 17.538 1.00 95.50 189 ILE A N 1
ATOM 1480 C CA . ILE A 1 189 ? -23.721 -1.640 17.880 1.00 95.50 189 ILE A CA 1
ATOM 1481 C C . ILE A 1 189 ? -24.533 -1.745 19.176 1.00 95.50 189 ILE A C 1
ATOM 1483 O O . ILE A 1 189 ? -24.494 -0.849 20.013 1.00 95.50 189 ILE A O 1
ATOM 1487 N N . ARG A 1 190 ? -25.236 -2.862 19.392 1.00 92.75 190 ARG A N 1
ATOM 1488 C CA . ARG A 1 190 ? -26.083 -3.059 20.580 1.00 92.75 190 ARG A CA 1
ATOM 1489 C C . ARG A 1 190 ? -25.269 -3.146 21.864 1.00 92.75 190 ARG A C 1
ATOM 1491 O O . ARG A 1 190 ? -25.769 -2.782 22.933 1.00 92.75 190 ARG A O 1
ATOM 1498 N N . PHE A 1 191 ? -24.070 -3.715 21.795 1.00 90.50 191 PHE A N 1
ATOM 1499 C CA . PHE A 1 191 ? -23.157 -3.747 22.926 1.00 90.50 191 PHE A CA 1
ATOM 1500 C C . PHE A 1 191 ? -22.550 -2.365 23.175 1.00 90.50 191 PHE A C 1
ATOM 1502 O O . PHE A 1 191 ? -22.619 -1.883 24.307 1.00 90.50 191 PHE A O 1
ATOM 1509 N N . LEU A 1 192 ? -22.057 -1.705 22.119 1.00 91.44 192 LEU A N 1
ATOM 1510 C CA . LEU A 1 192 ? -21.528 -0.339 22.182 1.00 91.44 192 LEU A CA 1
ATOM 1511 C C . LEU A 1 192 ? -22.530 0.633 22.814 1.00 91.44 192 LEU A C 1
ATOM 1513 O O . LEU A 1 192 ? -22.193 1.317 23.776 1.00 91.44 192 LEU A O 1
ATOM 1517 N N . GLU A 1 193 ? -23.777 0.629 22.342 1.00 92.31 193 GLU A N 1
ATOM 1518 C CA . GLU A 1 193 ? -24.873 1.442 22.876 1.00 92.31 193 GLU A CA 1
ATOM 1519 C C . GLU A 1 193 ? -25.077 1.210 24.377 1.00 92.31 193 GLU A C 1
ATOM 1521 O O . GLU A 1 193 ? -25.242 2.161 25.141 1.00 92.31 193 GLU A O 1
ATOM 1526 N N . SER A 1 194 ? -25.015 -0.048 24.826 1.00 87.69 194 SER A N 1
ATOM 1527 C CA . SER A 1 194 ? -25.236 -0.381 26.237 1.00 87.69 194 SER A CA 1
ATOM 1528 C C . SER A 1 194 ? -24.110 0.137 27.129 1.00 87.69 194 SER A C 1
ATOM 1530 O O . SER A 1 194 ? -24.386 0.726 28.170 1.00 87.69 194 SER A O 1
ATOM 1532 N N . VAL A 1 195 ? -22.851 -0.046 26.719 1.00 84.06 195 VAL A N 1
ATOM 1533 C CA . VAL A 1 195 ? -21.692 0.445 27.483 1.00 84.06 195 VAL A CA 1
ATOM 1534 C C . VAL A 1 195 ? -21.655 1.973 27.488 1.00 84.06 195 VAL A C 1
ATOM 1536 O O . VAL A 1 195 ? -21.492 2.581 28.543 1.00 84.06 195 VAL A O 1
ATOM 1539 N N . LEU A 1 196 ? -21.857 2.610 26.332 1.00 86.19 196 LEU A N 1
ATOM 1540 C CA . LEU A 1 196 ? -21.805 4.068 26.211 1.00 86.19 196 LEU A CA 1
ATOM 1541 C C . LEU A 1 196 ? -22.951 4.758 26.961 1.00 86.19 196 LEU A C 1
ATOM 1543 O O . LEU A 1 196 ? -22.732 5.807 27.558 1.00 86.19 196 LEU A O 1
ATOM 1547 N N . THR A 1 197 ? -24.140 4.151 27.026 1.00 83.62 197 THR A N 1
ATOM 1548 C CA . THR A 1 197 ? -25.245 4.647 27.871 1.00 83.62 197 THR A CA 1
ATOM 1549 C C . THR A 1 197 ? -24.854 4.674 29.350 1.00 83.62 197 THR A C 1
ATOM 1551 O O . THR A 1 197 ? -25.119 5.652 30.050 1.00 83.62 197 THR A O 1
ATOM 1554 N N . VAL A 1 198 ? -24.193 3.616 29.827 1.00 77.38 198 VAL A N 1
ATOM 1555 C CA . VAL A 1 198 ? -23.723 3.513 31.216 1.00 77.38 198 VAL A CA 1
ATOM 1556 C C . VAL A 1 198 ? -22.615 4.538 31.503 1.00 77.38 198 VAL A C 1
ATOM 1558 O O . VAL A 1 198 ? -22.628 5.185 32.555 1.00 77.38 198 VAL A O 1
ATOM 1561 N N . ILE A 1 199 ? -21.712 4.763 30.544 1.00 77.56 199 ILE A N 1
ATOM 1562 C CA . ILE A 1 199 ? -20.690 5.816 30.624 1.00 77.56 199 ILE A CA 1
ATOM 1563 C C . ILE A 1 199 ? -21.341 7.204 30.703 1.00 77.56 199 ILE A C 1
ATOM 1565 O O . ILE A 1 199 ? -21.033 7.961 31.617 1.00 77.56 199 ILE A O 1
ATOM 1569 N N . VAL A 1 200 ? -22.287 7.540 29.821 1.00 77.94 200 VAL A N 1
ATOM 1570 C CA . VAL A 1 200 ? -22.962 8.856 29.824 1.00 77.94 200 VAL A CA 1
ATOM 1571 C C . VAL A 1 200 ? -23.697 9.117 31.138 1.00 77.94 200 VAL A C 1
ATOM 1573 O O . VAL A 1 200 ? -23.577 10.205 31.703 1.00 77.94 200 VAL A O 1
ATOM 1576 N N . ALA A 1 201 ? -24.403 8.113 31.666 1.00 74.75 201 ALA A N 1
ATOM 1577 C CA . ALA A 1 201 ? -25.049 8.214 32.973 1.00 74.75 201 ALA A CA 1
ATOM 1578 C C . ALA A 1 201 ? -24.034 8.489 34.098 1.00 74.75 201 ALA A C 1
ATOM 1580 O O . ALA A 1 201 ? -24.311 9.264 35.012 1.00 74.75 201 ALA A O 1
ATOM 1581 N N . SER A 1 202 ? -22.843 7.893 33.998 1.00 70.81 202 SER A N 1
ATOM 1582 C CA . SER A 1 202 ? -21.744 8.088 34.946 1.00 70.81 202 SER A CA 1
ATOM 1583 C C . SER A 1 202 ? -21.142 9.494 34.854 1.00 70.81 202 SER A C 1
ATOM 1585 O O . SER A 1 202 ? -20.876 10.115 35.884 1.00 70.81 202 SER A O 1
ATOM 1587 N N . ILE A 1 203 ? -20.986 10.037 33.643 1.00 70.62 203 ILE A N 1
ATOM 1588 C CA . ILE A 1 203 ? -20.446 11.385 33.432 1.00 70.62 203 ILE A CA 1
ATOM 1589 C C . ILE A 1 203 ? -21.350 12.457 34.046 1.00 70.62 203 ILE A C 1
ATOM 1591 O O . ILE A 1 203 ? -20.854 13.350 34.726 1.00 70.62 203 ILE A O 1
ATOM 1595 N N . GLY A 1 204 ? -22.674 12.338 33.883 1.00 63.47 204 GLY A N 1
ATOM 1596 C CA . GLY A 1 204 ? -23.641 13.279 34.466 1.00 63.47 204 GLY A CA 1
ATOM 1597 C C . GLY A 1 204 ? -23.591 13.381 36.000 1.00 63.47 204 GLY A C 1
ATOM 1598 O O . GLY A 1 204 ? -24.188 14.292 36.567 1.00 63.47 204 GLY A O 1
ATOM 1599 N N . SER A 1 205 ? -22.876 12.466 36.665 1.00 60.12 205 SER A N 1
ATOM 1600 C CA . SER A 1 205 ? -22.663 12.434 38.117 1.00 60.12 205 SER A CA 1
ATOM 1601 C C . SER A 1 205 ? -21.251 12.849 38.573 1.00 60.12 205 SER A C 1
ATOM 1603 O O . SER A 1 205 ? -21.006 12.906 39.776 1.00 60.12 205 SER A O 1
ATOM 1605 N N . SER A 1 206 ? -20.331 13.144 37.642 1.00 58.84 206 SER A N 1
ATOM 1606 C CA . SER A 1 206 ? -18.914 13.472 37.889 1.00 58.84 206 SER A CA 1
ATOM 1607 C C . SER A 1 206 ? -18.589 14.932 37.526 1.00 58.84 206 SER A C 1
ATOM 1609 O O . SER A 1 206 ? -19.267 15.554 36.711 1.00 58.84 206 SER A O 1
ATOM 1611 N N . THR A 1 207 ? -17.556 15.504 38.152 1.00 52.91 207 THR A N 1
ATOM 1612 C CA . THR A 1 207 ? -17.202 16.932 38.080 1.00 52.91 207 THR A CA 1
ATOM 1613 C C . THR A 1 207 ? -16.155 17.304 37.018 1.00 52.91 207 THR A C 1
ATOM 1615 O O . THR A 1 207 ? -15.884 18.493 36.871 1.00 52.91 207 THR A O 1
ATOM 1618 N N . SER A 1 208 ? -15.590 16.372 36.233 1.00 64.38 208 SER A N 1
ATOM 1619 C CA . SER A 1 208 ? -14.547 16.705 35.233 1.00 64.38 208 SER A CA 1
ATOM 1620 C C . SER A 1 208 ? -14.733 16.031 33.860 1.00 64.38 208 SER A C 1
ATOM 1622 O O . SER A 1 208 ? -14.134 15.009 33.528 1.00 64.38 208 SER A O 1
ATOM 1624 N N . TRP A 1 209 ? -15.537 16.659 32.994 1.00 71.44 209 TRP A N 1
ATOM 1625 C CA . TRP A 1 209 ? -15.719 16.254 31.586 1.00 71.44 209 TRP A CA 1
ATOM 1626 C C . TRP A 1 209 ? -14.392 16.122 30.810 1.00 71.44 209 TRP A C 1
ATOM 1628 O O . TRP A 1 209 ? -14.226 15.207 30.005 1.00 71.44 209 TRP A O 1
ATOM 1638 N N . GLU A 1 210 ? -13.416 16.987 31.101 1.00 70.88 210 GLU A N 1
ATOM 1639 C CA . GLU A 1 210 ? -12.098 17.007 30.445 1.00 70.88 210 GLU A CA 1
ATOM 1640 C C . GLU A 1 210 ? -11.322 15.689 30.606 1.00 70.88 210 GLU A C 1
ATOM 1642 O O . GLU A 1 210 ? -10.623 15.256 29.684 1.00 70.88 210 GLU A O 1
ATOM 1647 N N . ARG A 1 211 ? -11.469 15.007 31.750 1.00 71.75 211 ARG A N 1
ATOM 1648 C CA . ARG A 1 211 ? -10.791 13.729 32.003 1.00 71.75 211 ARG A CA 1
ATOM 1649 C C . ARG A 1 211 ? -11.438 12.582 31.220 1.00 71.75 211 ARG A C 1
ATOM 1651 O O . ARG A 1 211 ? -10.740 11.753 30.646 1.00 71.75 211 ARG A O 1
ATOM 1658 N N . TRP A 1 212 ? -12.768 12.562 31.119 1.00 75.12 212 TRP A N 1
ATOM 1659 C CA . TRP A 1 212 ? -13.485 11.601 30.269 1.00 75.12 212 TRP A CA 1
ATOM 1660 C C . TRP A 1 212 ? -13.100 11.739 28.799 1.00 75.12 212 TRP A C 1
ATOM 1662 O O . TRP A 1 212 ? -12.840 10.749 28.117 1.00 75.12 212 TRP A O 1
ATOM 1672 N N . GLU A 1 213 ? -13.027 12.974 28.314 1.00 74.75 213 GLU A N 1
ATOM 1673 C CA . GLU A 1 213 ? -12.581 13.255 26.957 1.00 74.75 213 GLU A CA 1
ATOM 1674 C C . GLU A 1 213 ? -11.162 12.724 26.709 1.00 74.75 213 GLU A C 1
ATOM 1676 O O . GLU A 1 213 ? -10.941 12.001 25.739 1.00 74.75 213 GLU A O 1
ATOM 1681 N N . THR A 1 214 ? -10.212 13.040 27.588 1.00 69.69 214 THR A N 1
ATOM 1682 C CA . THR A 1 214 ? -8.790 12.714 27.388 1.00 69.69 214 THR A CA 1
ATOM 1683 C C . THR A 1 214 ? -8.445 11.241 27.584 1.00 69.69 214 THR A C 1
ATOM 1685 O O . THR A 1 214 ? -7.521 10.770 26.919 1.00 69.69 214 THR A O 1
ATOM 1688 N N . VAL A 1 215 ? -9.166 10.515 28.446 1.00 69.88 215 VAL A N 1
ATOM 1689 C CA . VAL A 1 215 ? -8.826 9.120 28.780 1.00 69.88 215 VAL A CA 1
ATOM 1690 C C . VAL A 1 215 ? -9.739 8.086 28.114 1.00 69.88 215 VAL A C 1
ATOM 1692 O O . VAL A 1 215 ? -9.292 6.986 27.805 1.00 69.88 215 VAL A O 1
ATOM 1695 N N . VAL A 1 216 ? -11.003 8.420 27.842 1.00 74.56 216 VAL A N 1
ATOM 1696 C CA . VAL A 1 216 ? -11.976 7.461 27.283 1.00 74.56 216 VAL A CA 1
ATOM 1697 C C . VAL A 1 216 ? -12.234 7.720 25.801 1.00 74.56 216 VAL A C 1
ATOM 1699 O O . VAL A 1 216 ? -12.217 6.791 24.996 1.00 74.56 216 VAL A O 1
ATOM 1702 N N . PHE A 1 217 ? -12.475 8.976 25.413 1.00 83.31 217 PHE A N 1
ATOM 1703 C CA . PHE A 1 217 ? -13.008 9.272 24.077 1.00 83.31 217 PHE A CA 1
ATOM 1704 C C . PHE A 1 217 ? -11.971 9.715 23.047 1.00 83.31 217 PHE A C 1
ATOM 1706 O O . PHE A 1 217 ? -12.202 9.493 21.856 1.00 83.31 217 PHE A O 1
ATOM 1713 N N . ALA A 1 218 ? -10.859 10.310 23.483 1.00 80.88 218 ALA A N 1
ATOM 1714 C CA . ALA A 1 218 ? -9.776 10.801 22.630 1.00 80.88 218 ALA A CA 1
ATOM 1715 C C . ALA A 1 218 ? -8.417 10.123 22.900 1.00 80.88 218 ALA A C 1
ATOM 1717 O O . ALA A 1 218 ? -7.426 10.520 22.287 1.00 80.88 218 ALA A O 1
ATOM 1718 N N . HIS A 1 219 ? -8.368 9.099 23.763 1.00 78.94 219 HIS A N 1
ATOM 1719 C CA . HIS A 1 219 ? -7.166 8.289 23.972 1.00 78.94 219 HIS A CA 1
ATOM 1720 C C . HIS A 1 219 ? -6.991 7.292 22.826 1.00 78.94 219 HIS A C 1
ATOM 1722 O O . HIS A 1 219 ? -7.881 6.484 22.546 1.00 78.94 219 HIS A O 1
ATOM 1728 N N . TYR A 1 220 ? -5.859 7.363 22.129 1.00 76.94 220 TYR A N 1
ATOM 1729 C CA . TYR A 1 220 ? -5.608 6.472 21.004 1.00 76.94 220 TYR A CA 1
ATOM 1730 C C . TYR A 1 220 ? -5.215 5.066 21.490 1.00 76.94 220 TYR A C 1
ATOM 1732 O O . TYR A 1 220 ? -4.376 4.957 22.381 1.00 76.94 220 TYR A O 1
ATOM 1740 N N . PRO A 1 221 ? -5.715 3.985 20.861 1.00 78.81 221 PRO A N 1
ATOM 1741 C CA . PRO A 1 221 ? -6.717 3.950 19.787 1.00 78.81 221 PRO A CA 1
ATOM 1742 C C . PRO A 1 221 ? -8.171 3.967 20.292 1.00 78.81 221 PRO A C 1
ATOM 1744 O O . PRO A 1 221 ? -8.546 3.232 21.199 1.00 78.81 221 PRO A O 1
ATOM 1747 N N . THR A 1 222 ? -9.040 4.732 19.633 1.00 85.69 222 THR A N 1
ATOM 1748 C CA . THR A 1 222 ? -10.470 4.826 20.002 1.00 85.69 222 THR A CA 1
ATOM 1749 C C . THR A 1 222 ? -11.344 3.780 19.283 1.00 85.69 222 THR A C 1
ATOM 1751 O O . THR A 1 222 ? -10.911 3.195 18.282 1.00 85.69 222 THR A O 1
ATOM 1754 N N . PRO A 1 223 ? -12.617 3.592 19.691 1.00 89.00 223 PRO A N 1
ATOM 1755 C CA . PRO A 1 223 ? -13.558 2.720 18.978 1.00 89.00 223 PRO A CA 1
ATOM 1756 C C . PRO A 1 223 ? -13.783 3.134 17.516 1.00 89.00 223 PRO A C 1
ATOM 1758 O O . PRO A 1 223 ? -14.031 2.292 16.651 1.00 89.00 223 PRO A O 1
ATOM 1761 N N . VAL A 1 224 ? -13.642 4.427 17.209 1.00 92.62 224 VAL A N 1
ATOM 1762 C CA . VAL A 1 224 ? -13.675 4.945 15.832 1.00 92.62 224 VAL A CA 1
ATOM 1763 C C . VAL A 1 224 ? -12.492 4.393 15.025 1.00 92.62 224 VAL A C 1
ATOM 1765 O O . VAL A 1 224 ? -12.680 3.910 13.916 1.00 92.62 224 VAL A O 1
ATOM 1768 N N . HIS A 1 225 ? -11.282 4.349 15.592 1.00 89.50 225 HIS A N 1
ATOM 1769 C CA . HIS A 1 225 ? -10.125 3.755 14.911 1.00 89.50 225 HIS A CA 1
ATOM 1770 C C . HIS A 1 225 ? -10.315 2.256 14.650 1.00 89.50 225 HIS A C 1
ATOM 1772 O O . HIS A 1 225 ? -10.004 1.791 13.560 1.00 89.50 225 HIS A O 1
ATOM 1778 N N . TYR A 1 226 ? -10.866 1.498 15.605 1.00 89.25 226 TYR A N 1
ATOM 1779 C CA . TYR A 1 226 ? -11.090 0.056 15.424 1.00 89.25 226 TYR A CA 1
ATOM 1780 C C . TYR A 1 226 ? -12.229 -0.262 14.453 1.00 89.25 226 TYR A C 1
ATOM 1782 O O . TYR A 1 226 ? -12.099 -1.166 13.632 1.00 89.25 226 TYR A O 1
ATOM 1790 N N . SER A 1 227 ? -13.337 0.480 14.488 1.00 93.00 227 SER A N 1
ATOM 1791 C CA . SER A 1 227 ? -14.384 0.314 13.469 1.00 93.00 227 SER A CA 1
ATOM 1792 C C . SER A 1 227 ? -13.873 0.670 12.068 1.00 93.00 227 SER A C 1
ATOM 1794 O O . SER A 1 227 ? -14.255 0.003 11.107 1.00 93.00 227 SER A O 1
ATOM 1796 N N . ALA A 1 228 ? -12.962 1.646 11.948 1.00 92.19 228 ALA A N 1
ATOM 1797 C CA . ALA A 1 228 ? -12.290 1.957 10.688 1.00 92.19 228 ALA A CA 1
ATOM 1798 C C . ALA A 1 228 ? -11.368 0.820 10.248 1.00 92.19 228 ALA A C 1
ATOM 1800 O O . ALA A 1 228 ? -11.562 0.275 9.166 1.00 92.19 228 ALA A O 1
ATOM 1801 N N . MET A 1 229 ? -10.414 0.443 11.105 1.00 89.69 229 MET A N 1
ATOM 1802 C CA . MET A 1 229 ? -9.415 -0.602 10.863 1.00 89.69 229 MET A CA 1
ATOM 1803 C C . MET A 1 229 ? -10.055 -1.903 10.388 1.00 89.69 229 MET A C 1
ATOM 1805 O O . MET A 1 229 ? -9.557 -2.521 9.463 1.00 89.69 229 MET A O 1
ATOM 1809 N N . TYR A 1 230 ? -11.198 -2.292 10.957 1.00 90.69 230 TYR A N 1
ATOM 1810 C CA . TYR A 1 230 ? -11.914 -3.511 10.574 1.00 90.69 230 TYR A CA 1
ATOM 1811 C C . TYR A 1 230 ? -13.006 -3.283 9.514 1.00 90.69 230 TYR A C 1
ATOM 1813 O O . TYR A 1 230 ? -13.813 -4.181 9.279 1.00 90.69 230 TYR A O 1
ATOM 1821 N N . ALA A 1 231 ? -13.067 -2.101 8.891 1.00 92.88 231 ALA A N 1
ATOM 1822 C CA . ALA A 1 231 ? -14.062 -1.704 7.890 1.00 92.88 231 ALA A CA 1
ATOM 1823 C C . ALA A 1 231 ? -15.507 -2.085 8.281 1.00 92.88 231 ALA A C 1
ATOM 1825 O O . ALA A 1 231 ? -16.251 -2.721 7.526 1.00 92.88 231 ALA A O 1
ATOM 1826 N N . GLN A 1 232 ? -15.885 -1.733 9.512 1.00 94.25 232 GLN A N 1
ATOM 1827 C CA . GLN A 1 232 ? -17.205 -1.967 10.095 1.00 94.25 232 GLN A CA 1
ATOM 1828 C C . GLN A 1 232 ? -18.105 -0.762 9.844 1.00 94.25 232 GLN A C 1
ATOM 1830 O O . GLN A 1 232 ? -18.338 0.048 10.739 1.00 94.25 232 GLN A O 1
ATOM 1835 N N . HIS A 1 233 ? -18.592 -0.634 8.612 1.00 94.50 233 HIS A N 1
ATOM 1836 C CA . HIS A 1 233 ? -19.301 0.557 8.152 1.00 94.50 233 HIS A CA 1
ATOM 1837 C C . HIS A 1 233 ? -20.507 0.938 9.027 1.00 94.50 233 HIS A C 1
ATOM 1839 O O . HIS A 1 233 ? -20.615 2.091 9.429 1.00 94.50 233 HIS A O 1
ATOM 1845 N N . GLU A 1 234 ? -21.385 -0.006 9.369 1.00 95.44 234 GLU A N 1
ATOM 1846 C CA . GLU A 1 234 ? -22.592 0.282 10.155 1.00 95.44 234 GLU A CA 1
ATOM 1847 C C . GLU A 1 234 ? -22.247 0.741 11.582 1.00 95.44 234 GLU A C 1
ATOM 1849 O O . GLU A 1 234 ? -22.864 1.659 12.124 1.00 95.44 234 GLU A O 1
ATOM 1854 N N . ALA A 1 235 ? -21.230 0.130 12.200 1.00 95.00 235 ALA A N 1
ATOM 1855 C CA . ALA A 1 235 ? -20.772 0.542 13.523 1.00 95.00 235 ALA A CA 1
ATOM 1856 C C . ALA A 1 235 ? -20.014 1.868 13.484 1.00 95.00 235 ALA A C 1
ATOM 1858 O O . ALA A 1 235 ? -20.155 2.664 14.408 1.00 95.00 235 ALA A O 1
ATOM 1859 N N . MET A 1 236 ? -19.258 2.123 12.416 1.00 95.69 236 MET A N 1
ATOM 1860 C CA . MET A 1 236 ? -18.631 3.413 12.165 1.00 95.69 236 MET A CA 1
ATOM 1861 C C . MET A 1 236 ? -19.695 4.506 12.052 1.00 95.69 236 MET A C 1
ATOM 1863 O O . MET A 1 236 ? -19.629 5.481 12.786 1.00 95.69 236 MET A O 1
ATOM 1867 N N . GLU A 1 237 ? -20.705 4.339 11.197 1.00 96.69 237 GLU A N 1
ATOM 1868 C CA . GLU A 1 237 ? -21.791 5.313 11.023 1.00 96.69 237 GLU A CA 1
ATOM 1869 C C . GLU A 1 237 ? -22.474 5.640 12.354 1.00 96.69 237 GLU A C 1
ATOM 1871 O O . GLU A 1 237 ? -22.611 6.811 12.718 1.00 96.69 237 GLU A O 1
ATOM 1876 N N . TRP A 1 238 ? -22.812 4.604 13.125 1.00 97.25 238 TRP A N 1
ATOM 1877 C CA . TRP A 1 238 ? -23.401 4.773 14.446 1.00 97.25 238 TRP A CA 1
ATOM 1878 C C . TRP A 1 238 ? -22.461 5.492 15.426 1.00 97.25 238 TRP A C 1
ATOM 1880 O O . TRP A 1 238 ? -22.891 6.418 16.114 1.00 97.25 238 TRP A O 1
ATOM 1890 N N . LEU A 1 239 ? -21.178 5.111 15.481 1.00 95.75 239 LEU A N 1
ATOM 1891 C CA . LEU A 1 239 ? -20.186 5.742 16.358 1.00 95.75 239 LEU A CA 1
ATOM 1892 C C . LEU A 1 239 ? -19.971 7.210 15.998 1.00 95.75 239 LEU A C 1
ATOM 1894 O O . LEU A 1 239 ? -19.880 8.037 16.898 1.00 95.75 239 LEU A O 1
ATOM 1898 N N . LEU A 1 240 ? -19.918 7.552 14.711 1.00 95.56 240 LEU A N 1
ATOM 1899 C CA . LEU A 1 240 ? -19.763 8.933 14.255 1.00 95.56 240 LEU A CA 1
ATOM 1900 C C . LEU A 1 240 ? -20.940 9.805 14.679 1.00 95.56 240 LEU A C 1
ATOM 1902 O O . LEU A 1 240 ? -20.731 10.917 15.166 1.00 95.56 240 LEU A O 1
ATOM 1906 N N . GLU A 1 241 ? -22.164 9.302 14.526 1.00 95.56 241 GLU A N 1
ATOM 1907 C CA . GLU A 1 241 ? -23.365 10.006 14.973 1.00 95.56 241 GLU A CA 1
ATOM 1908 C C . GLU A 1 241 ? -23.401 10.135 16.500 1.00 95.56 241 GLU A C 1
ATOM 1910 O O . GLU A 1 241 ? -23.689 11.205 17.038 1.00 95.56 241 GLU A O 1
ATOM 1915 N N . TRP A 1 242 ? -23.034 9.071 17.218 1.00 94.62 242 TRP A N 1
ATOM 1916 C CA . TRP A 1 242 ? -22.945 9.106 18.672 1.00 94.62 242 TRP A CA 1
ATOM 1917 C C . TRP A 1 242 ? -21.919 10.143 19.146 1.00 94.62 242 TRP A C 1
ATOM 1919 O O . TRP A 1 242 ? -22.252 11.001 19.965 1.00 94.62 242 TRP A O 1
ATOM 1929 N N . TYR A 1 243 ? -20.704 10.123 18.589 1.00 93.12 243 TYR A N 1
ATOM 1930 C CA . TYR A 1 243 ? -19.634 11.063 18.923 1.00 93.12 243 TYR A CA 1
ATOM 1931 C C . TYR A 1 243 ? -20.032 12.508 18.610 1.00 93.12 243 TYR A C 1
ATOM 1933 O O . TYR A 1 243 ? -19.807 13.392 19.433 1.00 93.12 243 TYR A O 1
ATOM 1941 N N . ARG A 1 244 ? -20.675 12.755 17.463 1.00 92.81 244 ARG A N 1
ATOM 1942 C CA . ARG A 1 244 ? -21.160 14.087 17.068 1.00 92.81 244 ARG A CA 1
ATOM 1943 C C . ARG A 1 244 ? -22.147 14.667 18.085 1.00 92.81 244 ARG A C 1
ATOM 1945 O O . ARG A 1 244 ? -22.082 15.858 18.375 1.00 92.81 244 ARG A O 1
ATOM 1952 N N . ASN A 1 245 ? -23.025 13.827 18.630 1.00 91.19 245 ASN A N 1
ATOM 1953 C CA . ASN A 1 245 ? -24.072 14.253 19.559 1.00 91.19 245 ASN A CA 1
ATOM 1954 C C . ASN A 1 245 ? -23.604 14.365 21.017 1.00 91.19 245 ASN A C 1
ATOM 1956 O O . ASN A 1 245 ? -24.180 15.148 21.769 1.00 91.19 245 ASN A O 1
ATOM 1960 N N . HIS A 1 246 ? -22.587 13.600 21.425 1.00 87.25 246 HIS A N 1
ATOM 1961 C CA . HIS A 1 246 ? -22.194 13.498 22.837 1.00 87.25 246 HIS A CA 1
ATOM 1962 C C . HIS A 1 246 ? -20.806 14.077 23.136 1.00 87.25 246 HIS A C 1
ATOM 1964 O O . HIS A 1 246 ? -20.612 14.640 24.207 1.00 87.25 246 HIS A O 1
ATOM 1970 N N . VAL A 1 247 ? -19.840 13.950 22.220 1.00 88.12 247 VAL A N 1
ATOM 1971 C CA . VAL A 1 247 ? -18.419 14.301 22.428 1.00 88.12 247 VAL A CA 1
ATOM 1972 C C . VAL A 1 247 ? -17.791 14.945 21.169 1.00 88.12 247 VAL A C 1
ATOM 1974 O O . VAL A 1 247 ? -16.791 14.450 20.641 1.00 88.12 247 VAL A O 1
ATOM 1977 N N . PRO A 1 248 ? -18.342 16.064 20.651 1.00 89.12 248 PRO A N 1
ATOM 1978 C CA . PRO A 1 248 ? -17.925 16.630 19.363 1.00 89.12 248 PRO A CA 1
ATOM 1979 C C . PRO A 1 248 ? -16.450 17.069 19.320 1.00 89.12 248 PRO A C 1
ATOM 1981 O O . PRO A 1 248 ? -15.794 16.880 18.300 1.00 89.12 248 PRO A O 1
ATOM 1984 N N . LEU A 1 249 ? -15.897 17.582 20.427 1.00 85.75 249 LEU A N 1
ATOM 1985 C CA . LEU A 1 249 ? -14.477 17.960 20.513 1.00 85.75 249 LEU A CA 1
ATOM 1986 C C . LEU A 1 249 ? -13.544 16.741 20.446 1.00 85.75 249 LEU A C 1
ATOM 1988 O O . LEU A 1 249 ? -12.498 16.781 19.799 1.00 85.75 249 LEU A O 1
ATOM 1992 N N . SER A 1 250 ? -13.943 15.621 21.058 1.00 88.38 250 SER A N 1
ATOM 1993 C CA . SER A 1 250 ? -13.195 14.364 20.961 1.00 88.38 250 SER A CA 1
ATOM 1994 C C . SER A 1 250 ? -13.225 13.814 19.540 1.00 88.38 250 SER A C 1
ATOM 1996 O O . SER A 1 250 ? -12.216 13.296 19.071 1.00 88.38 250 SER A O 1
ATOM 1998 N N . LEU A 1 251 ? -14.354 13.955 18.835 1.00 90.62 251 LEU A N 1
ATOM 1999 C CA . LEU A 1 251 ? -14.459 13.569 17.428 1.00 90.62 251 LEU A CA 1
ATOM 2000 C C . LEU A 1 251 ? -13.485 14.362 16.552 1.00 90.62 251 LEU A C 1
ATOM 2002 O O . LEU A 1 251 ? -12.814 13.769 15.715 1.00 90.62 251 LEU A O 1
ATOM 2006 N N . GLU A 1 252 ? -13.378 15.675 16.761 1.00 87.56 252 GLU A N 1
ATOM 2007 C CA . GLU A 1 252 ? -12.433 16.531 16.035 1.00 87.56 252 GLU A CA 1
ATOM 2008 C C . GLU A 1 252 ? -10.981 16.087 16.264 1.00 87.56 252 GLU A C 1
ATOM 2010 O O . GLU A 1 252 ? -10.246 15.876 15.300 1.00 87.56 252 GLU A O 1
ATOM 2015 N N . LYS A 1 253 ? -10.593 15.835 17.523 1.00 85.69 253 LYS A N 1
ATOM 2016 C CA . LYS A 1 253 ? -9.256 15.319 17.873 1.00 85.69 253 LYS A CA 1
ATOM 2017 C C . LYS A 1 253 ? -8.967 13.968 17.221 1.00 85.69 253 LYS A C 1
ATOM 2019 O O . LYS A 1 253 ? -7.895 13.782 16.651 1.00 85.69 253 LYS A O 1
ATOM 2024 N N . VAL A 1 254 ? -9.930 13.045 17.277 1.00 87.88 254 VAL A N 1
ATOM 2025 C CA . VAL A 1 254 ? -9.835 11.709 16.670 1.00 87.88 254 VAL A CA 1
ATOM 2026 C C . VAL A 1 254 ? -9.661 11.798 15.159 1.00 87.88 254 VAL A C 1
ATOM 2028 O O . VAL A 1 254 ? -8.782 11.146 14.605 1.00 87.88 254 VAL A O 1
ATOM 2031 N N . MET A 1 255 ? -10.461 12.624 14.487 1.00 87.62 255 MET A N 1
ATOM 2032 C CA . MET A 1 255 ? -10.374 12.790 13.035 1.00 87.62 255 MET A CA 1
ATOM 2033 C C . MET A 1 255 ? -9.094 13.501 12.600 1.00 87.62 255 MET A C 1
ATOM 2035 O O . MET A 1 255 ? -8.535 13.160 11.561 1.00 87.62 255 MET A O 1
ATOM 2039 N N . GLY A 1 256 ? -8.613 14.444 13.411 1.00 78.81 256 GLY A N 1
ATOM 2040 C CA . GLY A 1 256 ? -7.374 15.175 13.171 1.00 78.81 256 GLY A CA 1
ATOM 2041 C C . GLY A 1 256 ? -6.093 14.410 13.517 1.00 78.81 256 GLY A C 1
ATOM 2042 O O . GLY A 1 256 ? -5.021 14.919 13.223 1.00 78.81 256 GLY A O 1
ATOM 2043 N N . GLY A 1 257 ? -6.171 13.228 14.143 1.00 77.38 257 GLY A N 1
ATOM 2044 C CA . GLY A 1 257 ? -4.983 12.493 14.610 1.00 77.38 257 GLY A CA 1
ATOM 2045 C C . GLY A 1 257 ? -4.322 13.094 15.862 1.00 77.38 257 GLY A C 1
ATOM 2046 O O . GLY A 1 257 ? -3.225 12.693 16.247 1.00 77.38 257 GLY A O 1
ATOM 2047 N N . ILE A 1 258 ? -5.008 14.019 16.541 1.00 77.38 258 ILE A N 1
ATOM 2048 C CA . ILE A 1 258 ? -4.550 14.752 17.738 1.00 77.38 258 ILE A CA 1
ATOM 2049 C C . ILE A 1 258 ? -4.994 14.018 19.018 1.00 77.38 258 ILE A C 1
ATOM 2051 O O . ILE A 1 258 ? -5.343 14.616 20.039 1.00 77.38 258 ILE A O 1
ATOM 2055 N N . CYS A 1 259 ? -5.066 12.692 18.953 1.00 75.25 259 CYS A N 1
ATOM 2056 C CA . CYS A 1 259 ? -5.377 11.871 20.113 1.00 75.25 259 CYS A CA 1
ATOM 2057 C C . CYS A 1 259 ? -4.229 11.892 21.125 1.00 75.25 259 CYS A C 1
ATOM 2059 O O . CYS A 1 259 ? -3.056 11.991 20.763 1.00 75.25 259 CYS A O 1
ATOM 2061 N N . THR A 1 260 ? -4.563 11.736 22.404 1.00 70.44 260 THR A N 1
ATOM 2062 C CA . THR A 1 260 ? -3.573 11.489 23.454 1.00 70.44 260 THR A CA 1
ATOM 2063 C C . THR A 1 260 ? -2.930 10.125 23.208 1.00 70.44 260 THR A C 1
ATOM 2065 O O . THR A 1 260 ? -3.590 9.094 23.346 1.00 70.44 260 THR A O 1
ATOM 2068 N N . HIS A 1 261 ? -1.653 10.129 22.814 1.00 65.38 261 HIS A N 1
ATOM 2069 C CA . HIS A 1 261 ? -0.844 8.926 22.618 1.00 65.38 261 HIS A CA 1
ATOM 2070 C C . HIS A 1 261 ? -0.077 8.595 23.912 1.00 65.38 261 HIS A C 1
ATOM 2072 O O . HIS A 1 261 ? 0.415 9.520 24.564 1.00 65.38 261 HIS A O 1
ATOM 2078 N N . PRO A 1 262 ? 0.051 7.313 24.292 1.00 56.03 262 PRO A N 1
ATOM 2079 C CA . PRO A 1 262 ? 0.789 6.924 25.495 1.00 56.03 262 PRO A CA 1
ATOM 2080 C C . PRO A 1 262 ? 2.274 7.291 25.471 1.00 56.03 262 PRO A C 1
ATOM 2082 O O . PRO A 1 262 ? 2.807 7.818 26.442 1.00 56.03 262 PRO A O 1
ATOM 2085 N N . ASP A 1 263 ? 2.932 7.106 24.330 1.00 54.41 263 ASP A N 1
ATOM 2086 C CA . ASP A 1 263 ? 4.292 7.589 24.112 1.00 54.41 263 ASP A CA 1
ATOM 2087 C C . ASP A 1 263 ? 4.245 9.046 23.637 1.00 54.41 263 ASP A C 1
ATOM 2089 O O . ASP A 1 263 ? 4.279 9.320 22.437 1.00 54.41 263 ASP A O 1
ATOM 2093 N N . SER A 1 264 ? 4.116 9.997 24.571 1.00 47.84 264 SER A N 1
ATOM 2094 C CA . SER A 1 264 ? 3.949 11.444 24.323 1.00 47.84 264 SER A CA 1
ATOM 2095 C C . SER A 1 264 ? 5.208 12.138 23.765 1.00 47.84 264 SER A C 1
ATOM 2097 O O . SER A 1 264 ? 5.571 13.245 24.167 1.00 47.84 264 SER A O 1
ATOM 2099 N N . GLY A 1 265 ? 5.932 11.454 22.881 1.00 48.03 265 GLY A N 1
ATOM 2100 C CA . GLY A 1 265 ? 7.288 11.788 22.496 1.00 48.03 265 GLY A CA 1
ATOM 2101 C C . GLY A 1 265 ? 7.475 12.385 21.108 1.00 48.03 265 GLY A C 1
ATOM 2102 O O . GLY A 1 265 ? 8.380 13.212 21.010 1.00 48.03 265 GLY A O 1
ATOM 2103 N N . LYS A 1 266 ? 6.756 11.964 20.042 1.00 49.78 266 LYS A N 1
ATOM 2104 C CA . LYS A 1 266 ? 7.156 12.364 18.663 1.00 49.78 266 LYS A CA 1
ATOM 2105 C C . LYS A 1 266 ? 6.286 12.014 17.435 1.00 49.78 266 LYS A C 1
ATOM 2107 O O . LYS A 1 266 ? 6.768 12.295 16.343 1.00 49.78 266 LYS A O 1
ATOM 2112 N N . ALA A 1 267 ? 5.098 11.415 17.538 1.00 56.28 267 ALA A N 1
ATOM 2113 C CA . ALA A 1 267 ? 4.300 11.099 16.341 1.00 56.28 267 ALA A CA 1
ATOM 2114 C C . ALA A 1 267 ? 2.804 11.338 16.574 1.00 56.28 267 ALA A C 1
ATOM 2116 O O . ALA A 1 267 ? 2.267 10.884 17.588 1.00 56.28 267 ALA A O 1
ATOM 2117 N N . LEU A 1 268 ? 2.143 12.037 15.647 1.00 65.25 268 LEU A N 1
ATOM 2118 C CA . LEU A 1 268 ? 0.682 12.115 15.601 1.00 65.25 268 LEU A CA 1
ATOM 2119 C C . LEU A 1 268 ? 0.070 10.714 15.454 1.00 65.25 268 LEU A C 1
ATOM 2121 O O . LEU A 1 268 ? 0.655 9.812 14.849 1.00 65.25 268 LEU A O 1
ATOM 2125 N N . SER A 1 269 ? -1.123 10.521 16.020 1.00 73.56 269 SER A N 1
ATOM 2126 C CA . SER A 1 269 ? -1.824 9.240 15.912 1.00 73.56 269 SER A CA 1
ATOM 2127 C C . SER A 1 269 ? -2.402 9.073 14.502 1.00 73.56 269 SER A C 1
ATOM 2129 O O . SER A 1 269 ? -2.960 10.032 13.963 1.00 73.56 269 SER A O 1
ATOM 2131 N N . PRO A 1 270 ? -2.336 7.873 13.897 1.00 77.81 270 PRO A N 1
ATOM 2132 C CA . PRO A 1 270 ? -2.936 7.635 12.588 1.00 77.81 270 PRO A CA 1
ATOM 2133 C C . PRO A 1 270 ? -4.449 7.853 12.647 1.00 77.81 270 PRO A C 1
ATOM 2135 O O . PRO A 1 270 ? -5.137 7.293 13.499 1.00 77.81 270 PRO A O 1
ATOM 2138 N N . THR A 1 271 ? -4.966 8.639 11.707 1.00 84.44 271 THR A N 1
ATOM 2139 C CA . THR A 1 271 ? -6.392 8.978 11.614 1.00 84.44 271 THR A CA 1
ATOM 2140 C C . THR A 1 271 ? -7.259 7.738 11.353 1.00 84.44 271 THR A C 1
ATOM 2142 O O . THR A 1 271 ? -6.791 6.760 10.757 1.00 84.44 271 THR A O 1
ATOM 2145 N N . PRO A 1 272 ? -8.567 7.768 11.675 1.00 89.00 272 PRO A N 1
ATOM 2146 C CA . PRO A 1 272 ? -9.490 6.712 11.267 1.00 89.00 272 PRO A CA 1
ATOM 2147 C C . PRO A 1 272 ? -9.479 6.457 9.754 1.00 89.00 272 PRO A C 1
ATOM 2149 O O . PRO A 1 272 ? -9.636 5.320 9.326 1.00 89.00 272 PRO A O 1
ATOM 2152 N N . PHE A 1 273 ? -9.250 7.482 8.925 1.00 89.00 273 PHE A N 1
ATOM 2153 C CA . PHE A 1 273 ? -9.144 7.301 7.475 1.00 89.00 273 PHE A CA 1
ATOM 2154 C C . PHE A 1 273 ? -7.926 6.448 7.091 1.00 89.00 273 PHE A C 1
ATOM 2156 O O . PHE A 1 273 ? -8.070 5.512 6.310 1.00 89.00 273 PHE A O 1
ATOM 2163 N N . GLN A 1 274 ? -6.753 6.719 7.678 1.00 82.69 274 GLN A N 1
ATOM 2164 C CA . GLN A 1 274 ? -5.553 5.885 7.513 1.00 82.69 274 GLN A CA 1
ATOM 2165 C C . GLN A 1 274 ? -5.799 4.449 7.981 1.00 82.69 274 GLN A C 1
ATOM 2167 O O . GLN A 1 274 ? -5.455 3.502 7.278 1.00 82.69 274 GLN A O 1
ATOM 2172 N N . GLN A 1 275 ? -6.448 4.286 9.136 1.00 86.06 275 GLN A N 1
ATOM 2173 C CA . GLN A 1 275 ? -6.776 2.968 9.676 1.00 86.06 275 GLN A CA 1
ATOM 2174 C C . GLN A 1 275 ? -7.714 2.182 8.755 1.00 86.06 275 GLN A C 1
ATOM 2176 O O . GLN A 1 275 ? -7.508 0.991 8.548 1.00 86.06 275 GLN A O 1
ATOM 2181 N N . ALA A 1 276 ? -8.697 2.836 8.130 1.00 90.31 276 ALA A N 1
ATOM 2182 C CA . ALA A 1 276 ? -9.631 2.175 7.219 1.00 90.31 276 ALA A CA 1
ATOM 2183 C C . ALA A 1 276 ? -8.954 1.504 6.016 1.00 90.31 276 ALA A C 1
ATOM 2185 O O . ALA A 1 276 ? -9.467 0.501 5.521 1.00 90.31 276 ALA A O 1
ATOM 2186 N N . LEU A 1 277 ? -7.792 1.996 5.575 1.00 86.19 277 LEU A N 1
ATOM 2187 C CA . LEU A 1 277 ? -7.029 1.378 4.486 1.00 86.19 277 LEU A CA 1
ATOM 2188 C C . LEU A 1 277 ? -6.513 -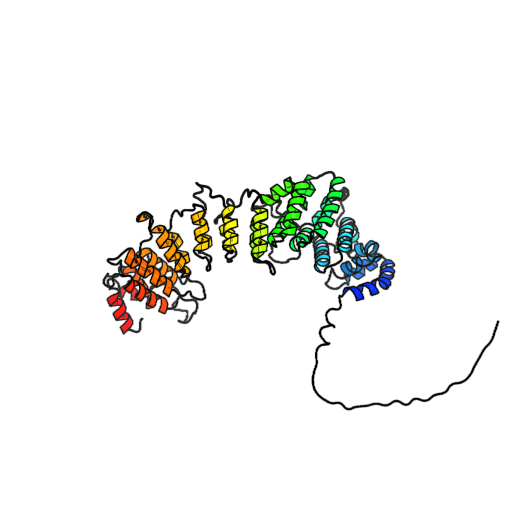0.019 4.858 1.00 86.19 277 LEU A C 1
ATOM 2190 O O . LEU A 1 277 ? -6.437 -0.887 3.992 1.00 86.19 277 LEU A O 1
ATOM 2194 N N . GLN A 1 278 ? -6.254 -0.272 6.145 1.00 82.00 278 GLN A N 1
ATOM 2195 C CA . GLN A 1 278 ? -5.867 -1.596 6.645 1.00 82.00 278 GLN A CA 1
ATOM 2196 C C . GLN A 1 278 ? -7.034 -2.594 6.630 1.00 82.00 278 GLN A C 1
ATOM 2198 O O . GLN A 1 278 ? -6.810 -3.800 6.685 1.00 82.00 278 GLN A O 1
ATOM 2203 N N . GLY A 1 279 ? -8.279 -2.122 6.482 1.00 81.81 279 GLY A N 1
ATOM 2204 C CA . GLY A 1 279 ? -9.483 -2.956 6.429 1.00 81.81 279 GLY A CA 1
ATOM 2205 C C . GLY A 1 279 ? -9.433 -4.068 5.391 1.00 81.81 279 GLY A C 1
ATOM 2206 O O . GLY A 1 279 ? -10.000 -5.135 5.615 1.00 81.81 279 GLY A O 1
ATOM 2207 N N . TYR A 1 280 ? -8.723 -3.846 4.286 1.00 81.00 280 TYR A N 1
ATOM 2208 C CA . TYR A 1 280 ? -8.564 -4.836 3.224 1.00 81.00 280 TYR A CA 1
ATOM 2209 C C . TYR A 1 280 ? -7.676 -6.026 3.635 1.00 81.00 280 TYR A C 1
ATOM 2211 O O . TYR A 1 280 ? -7.845 -7.122 3.107 1.00 81.00 280 TYR A O 1
ATOM 2219 N N . LEU A 1 281 ? -6.797 -5.839 4.624 1.00 78.94 281 LEU A N 1
ATOM 2220 C CA . LEU A 1 281 ? -5.904 -6.873 5.160 1.00 78.94 281 LEU A CA 1
ATOM 2221 C C . LEU A 1 281 ? -6.637 -7.867 6.076 1.00 78.94 281 LEU A C 1
ATOM 2223 O O . LEU A 1 281 ? -6.113 -8.933 6.406 1.00 78.94 281 LEU A O 1
ATOM 2227 N N . HIS A 1 282 ? -7.845 -7.524 6.534 1.00 81.31 282 HIS A N 1
ATOM 2228 C CA . HIS A 1 282 ? -8.559 -8.311 7.533 1.00 81.31 282 HIS A CA 1
ATOM 2229 C C . HIS A 1 282 ? -9.420 -9.425 6.907 1.00 81.31 282 HIS A C 1
ATOM 2231 O O . HIS A 1 282 ? -10.244 -9.159 6.025 1.00 81.31 282 HIS A O 1
ATOM 2237 N N . PRO A 1 283 ? -9.326 -10.675 7.410 1.00 78.62 283 PRO A N 1
ATOM 2238 C CA . PRO A 1 283 ? -10.144 -11.782 6.924 1.00 78.62 283 PRO A CA 1
ATOM 2239 C C . PRO A 1 283 ? -11.646 -11.480 6.978 1.00 78.62 283 PRO A C 1
ATOM 2241 O O . PRO A 1 283 ? -12.170 -11.010 7.988 1.00 78.62 283 PRO A O 1
ATOM 2244 N N . GLY A 1 284 ? -12.353 -11.793 5.891 1.00 82.88 284 GLY A N 1
ATOM 2245 C CA . GLY A 1 284 ? -13.801 -11.586 5.781 1.00 82.88 284 GLY A CA 1
ATOM 2246 C C . GLY A 1 284 ? -14.220 -10.166 5.396 1.00 82.88 284 GLY A C 1
ATOM 2247 O O . GLY A 1 284 ? -15.417 -9.924 5.241 1.00 82.88 284 GLY A O 1
ATOM 2248 N N . ARG A 1 285 ? -13.275 -9.237 5.200 1.00 87.38 285 ARG A N 1
ATOM 2249 C CA . ARG A 1 285 ? -13.557 -7.929 4.601 1.00 87.38 285 ARG A CA 1
ATOM 2250 C C . ARG A 1 285 ? -13.384 -7.969 3.093 1.00 87.38 285 ARG A C 1
ATOM 2252 O O . ARG A 1 285 ? -12.585 -8.724 2.552 1.00 87.38 285 ARG A O 1
ATOM 2259 N N . THR A 1 286 ? -14.189 -7.157 2.418 1.00 90.75 286 THR A N 1
ATOM 2260 C CA . THR A 1 286 ? -14.146 -6.989 0.963 1.00 90.75 286 THR A CA 1
ATOM 2261 C C . THR A 1 286 ? -13.807 -5.545 0.640 1.00 90.75 286 THR A C 1
ATOM 2263 O O . THR A 1 286 ? -13.977 -4.655 1.477 1.00 90.75 286 THR A O 1
ATOM 2266 N N . GLU A 1 287 ? -13.390 -5.308 -0.600 1.00 91.44 287 GLU A N 1
ATOM 2267 C CA . GLU A 1 287 ? -13.145 -3.964 -1.116 1.00 91.44 287 GLU A CA 1
ATOM 2268 C C . GLU A 1 287 ? -14.338 -3.021 -0.892 1.00 91.44 287 GLU A C 1
ATOM 2270 O O . GLU A 1 287 ? -14.158 -1.882 -0.469 1.00 91.44 287 GLU A O 1
ATOM 2275 N N . GLU A 1 288 ? -15.565 -3.510 -1.085 1.00 93.88 288 GLU A N 1
ATOM 2276 C CA . GLU A 1 288 ? -16.791 -2.735 -0.881 1.00 93.88 288 GLU A CA 1
ATOM 2277 C C . GLU A 1 288 ? -16.952 -2.248 0.569 1.00 93.88 288 GLU A C 1
ATOM 2279 O O . GLU A 1 288 ? -17.287 -1.084 0.792 1.00 93.88 288 GLU A O 1
ATOM 2284 N N . HIS A 1 289 ? -16.671 -3.100 1.562 1.00 93.94 289 HIS A N 1
ATOM 2285 C CA . HIS A 1 289 ? -16.755 -2.715 2.977 1.00 93.94 289 HIS A CA 1
ATOM 2286 C C . HIS A 1 289 ? -15.785 -1.577 3.310 1.00 93.94 289 HIS A C 1
ATOM 2288 O O . HIS A 1 289 ? -16.144 -0.610 3.992 1.00 93.94 289 HIS A O 1
ATOM 2294 N N . VAL A 1 290 ? -14.558 -1.678 2.796 1.00 93.50 290 VAL A N 1
ATOM 2295 C CA . VAL A 1 290 ? -13.522 -0.659 2.977 1.00 93.50 290 VAL A CA 1
ATOM 2296 C C . VAL A 1 290 ? -13.927 0.631 2.271 1.00 93.50 290 VAL A C 1
ATOM 2298 O O . VAL A 1 290 ? -13.919 1.687 2.895 1.00 93.50 290 VAL A O 1
ATOM 2301 N N . LEU A 1 291 ? -14.381 0.561 1.015 1.00 94.69 291 LEU A N 1
ATOM 2302 C CA . LEU A 1 291 ? -14.835 1.728 0.254 1.00 94.69 291 LEU A CA 1
ATOM 2303 C C . LEU A 1 291 ? -15.993 2.463 0.932 1.00 94.69 291 LEU A C 1
ATOM 2305 O O . LEU A 1 291 ? -15.933 3.685 1.048 1.00 94.69 291 LEU A O 1
ATOM 2309 N N . ARG A 1 292 ? -17.013 1.747 1.423 1.00 94.94 292 ARG A N 1
ATOM 2310 C CA . ARG A 1 292 ? -18.129 2.357 2.169 1.00 94.94 292 ARG A CA 1
ATOM 2311 C C . ARG A 1 292 ? -17.634 3.073 3.427 1.00 94.94 292 ARG A C 1
ATOM 2313 O O . ARG A 1 292 ? -18.118 4.154 3.758 1.00 94.94 292 ARG A O 1
ATOM 2320 N N . THR A 1 293 ? -16.658 2.491 4.123 1.00 95.00 293 THR A N 1
ATOM 2321 C CA . THR A 1 293 ? -16.050 3.096 5.319 1.00 95.00 293 THR A CA 1
ATOM 2322 C C . THR A 1 293 ? -15.217 4.331 4.960 1.00 95.00 293 THR A C 1
ATOM 2324 O O . THR A 1 293 ? -15.379 5.379 5.580 1.00 95.00 293 THR A O 1
ATOM 2327 N N . LEU A 1 294 ? -14.387 4.260 3.916 1.00 93.19 294 LEU A N 1
ATOM 2328 C CA . LEU A 1 294 ? -13.581 5.385 3.432 1.00 93.19 294 LEU A CA 1
ATOM 2329 C C . LEU A 1 294 ? -14.445 6.554 2.950 1.00 93.19 294 LEU A C 1
ATOM 2331 O O . LEU A 1 294 ? -14.140 7.697 3.269 1.00 93.19 294 LEU A O 1
ATOM 2335 N N . GLN A 1 295 ? -15.531 6.280 2.220 1.00 92.75 295 GLN A N 1
ATOM 2336 C CA . GLN A 1 295 ? -16.484 7.295 1.752 1.00 92.75 295 GLN A CA 1
ATOM 2337 C C . GLN A 1 295 ? -17.173 8.009 2.916 1.00 92.75 295 GLN A C 1
ATOM 2339 O O . GLN A 1 295 ? -17.306 9.230 2.905 1.00 92.75 295 GLN A O 1
ATOM 2344 N N . LEU A 1 296 ? -17.570 7.259 3.946 1.00 93.38 296 LEU A N 1
ATOM 2345 C CA . LEU A 1 296 ? -18.154 7.824 5.159 1.00 93.38 296 LEU A CA 1
ATOM 2346 C C . LEU A 1 296 ? -17.158 8.719 5.904 1.00 93.38 296 LEU A C 1
ATOM 2348 O O . LEU A 1 296 ? -17.527 9.773 6.420 1.00 93.38 296 LEU A O 1
ATOM 2352 N N . LEU A 1 297 ? -15.892 8.308 5.948 1.00 92.25 297 LEU A N 1
ATOM 2353 C CA . LEU A 1 297 ? -14.830 9.097 6.553 1.00 92.25 297 LEU A CA 1
ATOM 2354 C C . LEU A 1 297 ? -14.419 10.274 5.670 1.00 92.25 297 LEU A C 1
ATOM 2356 O O . LEU A 1 297 ? -13.867 11.222 6.209 1.00 92.25 297 LEU A O 1
ATOM 2360 N N . GLU A 1 298 ? -14.702 10.264 4.360 1.00 88.44 298 GLU A N 1
ATOM 2361 C CA . GLU A 1 298 ? -14.253 11.262 3.375 1.00 88.44 298 GLU A CA 1
ATOM 2362 C C . GLU A 1 298 ? -14.688 12.704 3.698 1.00 88.44 298 GLU A C 1
ATOM 2364 O O . GLU A 1 298 ? -14.032 13.669 3.321 1.00 88.44 298 GLU A O 1
ATOM 2369 N N . GLN A 1 299 ? -15.770 12.856 4.453 1.00 85.81 299 GLN A N 1
ATOM 2370 C CA . GLN A 1 299 ? -16.325 14.155 4.832 1.00 85.81 299 GLN A CA 1
ATOM 2371 C C . GLN A 1 299 ? -15.564 14.883 5.957 1.00 85.81 299 GLN A C 1
ATOM 2373 O O . GLN A 1 299 ? -15.818 16.062 6.189 1.00 85.81 299 GLN A O 1
ATOM 2378 N N . TYR A 1 300 ? -14.663 14.209 6.680 1.00 83.12 300 TYR A N 1
ATOM 2379 C CA . TYR A 1 300 ? -13.961 14.803 7.826 1.00 83.12 300 TYR A CA 1
ATOM 2380 C C . TYR A 1 300 ? -12.623 15.421 7.412 1.00 83.12 300 TYR A C 1
ATOM 2382 O O . TYR A 1 300 ? -11.866 14.751 6.712 1.00 83.12 300 TYR A O 1
ATOM 2390 N N . PRO A 1 301 ? -12.286 16.657 7.814 1.00 67.88 301 PRO A N 1
ATOM 2391 C CA . PRO A 1 301 ? -11.003 17.260 7.464 1.00 67.88 301 PRO A CA 1
ATOM 2392 C C . PRO A 1 301 ? -9.853 16.448 8.065 1.00 67.88 301 PRO A C 1
ATOM 2394 O O . PRO A 1 301 ? -9.955 15.933 9.177 1.00 67.88 301 PRO A O 1
ATOM 2397 N N . VAL A 1 302 ? -8.762 16.337 7.317 1.00 64.12 302 VAL A N 1
ATOM 2398 C CA . VAL A 1 302 ? -7.542 15.680 7.772 1.00 64.12 302 VAL A CA 1
ATOM 2399 C C . VAL A 1 302 ? -6.508 16.773 7.962 1.00 64.12 302 VAL A C 1
ATOM 2401 O O . VAL A 1 302 ? -6.054 17.362 6.989 1.00 64.12 302 VAL A O 1
ATOM 2404 N N . VAL A 1 303 ? -6.167 17.068 9.212 1.00 57.31 303 VAL A N 1
ATOM 2405 C CA . VAL A 1 303 ? -5.354 18.247 9.538 1.00 57.31 303 VAL A CA 1
ATOM 2406 C C . VAL A 1 303 ? -3.867 18.031 9.220 1.00 57.31 303 VAL A C 1
ATOM 2408 O O . VAL A 1 303 ? -3.154 19.007 9.014 1.00 57.31 303 VAL A O 1
ATOM 2411 N N . GLU A 1 304 ? -3.377 16.784 9.115 1.00 54.47 304 GLU A N 1
ATOM 2412 C CA . GLU A 1 304 ? -1.920 16.575 9.082 1.00 54.47 304 GLU A CA 1
ATOM 2413 C C . GLU A 1 304 ? -1.442 15.237 8.470 1.00 54.47 304 GLU A C 1
ATOM 2415 O O . GLU A 1 304 ? -0.530 14.597 8.978 1.00 54.47 304 GLU A O 1
ATOM 2420 N N . MET A 1 305 ? -2.014 14.784 7.344 1.00 52.25 305 MET A N 1
ATOM 2421 C CA . MET A 1 305 ? -1.575 13.524 6.695 1.00 52.25 305 MET A CA 1
ATOM 2422 C C . MET A 1 305 ? -0.198 13.589 6.005 1.00 52.25 305 MET A C 1
ATOM 2424 O O . MET A 1 305 ? 0.300 12.558 5.554 1.00 52.25 305 MET A O 1
ATOM 2428 N N . GLN A 1 306 ? 0.397 14.776 5.854 1.00 49.16 306 GLN A N 1
ATOM 2429 C CA . GLN A 1 306 ? 1.551 14.974 4.964 1.00 49.16 306 GLN A CA 1
ATOM 2430 C C . GLN A 1 306 ? 2.826 15.494 5.621 1.00 49.16 306 GLN A C 1
ATOM 2432 O O . GLN A 1 306 ? 3.902 15.275 5.075 1.00 49.16 306 GLN A O 1
ATOM 2437 N N . ARG A 1 307 ? 2.741 16.177 6.769 1.00 48.50 307 ARG A N 1
ATOM 2438 C CA . ARG A 1 307 ? 3.891 16.931 7.296 1.00 48.50 307 ARG A CA 1
ATOM 2439 C C . ARG A 1 307 ? 4.898 16.108 8.094 1.00 48.50 307 ARG A C 1
ATOM 2441 O O . ARG A 1 307 ? 6.058 16.503 8.165 1.00 48.50 307 ARG A O 1
ATOM 2448 N N . GLU A 1 308 ? 4.501 14.983 8.688 1.00 47.62 308 GLU A N 1
ATOM 2449 C CA . GLU A 1 308 ? 5.386 14.265 9.620 1.00 47.62 308 GLU A CA 1
ATOM 2450 C C . GLU A 1 308 ? 6.115 13.056 9.016 1.00 47.62 308 GLU A C 1
ATOM 2452 O O . GLU A 1 308 ? 7.188 12.684 9.508 1.00 47.62 308 GLU A O 1
ATOM 2457 N N . SER A 1 309 ? 5.625 12.461 7.922 1.00 47.25 309 SER A N 1
ATOM 2458 C CA . SER A 1 309 ? 6.366 11.383 7.265 1.00 47.25 309 SER A CA 1
ATOM 2459 C C . SER A 1 309 ? 7.389 11.980 6.300 1.00 47.25 309 SER A C 1
ATOM 2461 O O . SER A 1 309 ? 7.084 12.380 5.179 1.00 47.25 309 SER A O 1
ATOM 2463 N N . ARG A 1 310 ? 8.664 11.985 6.718 1.00 46.25 310 ARG A N 1
ATOM 2464 C CA . ARG A 1 310 ? 9.849 12.380 5.915 1.00 46.25 310 ARG A CA 1
ATOM 2465 C C . ARG A 1 310 ? 10.039 11.570 4.609 1.00 46.25 310 ARG A C 1
ATOM 2467 O O . ARG A 1 310 ? 11.121 11.592 4.032 1.00 46.25 310 ARG A O 1
ATOM 2474 N N . ARG A 1 311 ? 9.038 10.790 4.195 1.00 49.12 311 ARG A N 1
ATOM 2475 C CA . ARG A 1 311 ? 9.048 9.824 3.094 1.00 49.12 311 ARG A CA 1
ATOM 2476 C C . ARG A 1 311 ? 7.860 9.942 2.129 1.00 49.12 311 ARG A C 1
ATOM 2478 O O . ARG A 1 311 ? 7.747 9.074 1.280 1.00 49.12 311 ARG A O 1
ATOM 2485 N N . GLY A 1 312 ? 7.010 10.973 2.209 1.00 50.66 312 GLY A N 1
ATOM 2486 C CA . GLY A 1 312 ? 5.989 11.213 1.168 1.00 50.66 312 GLY A CA 1
ATOM 2487 C C . GLY A 1 312 ? 4.528 10.974 1.578 1.00 50.66 312 GLY A C 1
ATOM 2488 O O . GLY A 1 312 ? 3.721 10.522 0.764 1.00 50.66 312 GLY A O 1
ATOM 2489 N N . GLY A 1 313 ? 4.156 11.283 2.823 1.00 67.06 313 GLY A N 1
ATOM 2490 C CA . GLY A 1 313 ? 2.755 11.307 3.264 1.00 67.06 313 GLY A CA 1
ATOM 2491 C C . GLY A 1 313 ? 2.064 9.936 3.276 1.00 67.06 313 GLY A C 1
ATOM 2492 O O . GLY A 1 313 ? 2.706 8.890 3.341 1.00 67.06 313 GLY A O 1
ATOM 2493 N N . LEU A 1 314 ? 0.731 9.950 3.173 1.00 74.88 314 LEU A N 1
ATOM 2494 C CA . LEU A 1 314 ? -0.132 8.759 3.156 1.00 74.88 314 LEU A CA 1
ATOM 2495 C C . LEU A 1 314 ? 0.250 7.718 2.085 1.00 74.88 314 LEU A C 1
ATOM 2497 O O . LEU A 1 314 ? 0.075 6.522 2.303 1.00 74.88 314 LEU A O 1
ATOM 2501 N N . ILE A 1 315 ? 0.752 8.149 0.924 1.00 77.44 315 ILE A N 1
ATOM 2502 C CA . ILE A 1 315 ? 1.147 7.230 -0.158 1.00 77.44 315 ILE A CA 1
ATOM 2503 C C . ILE A 1 315 ? 2.348 6.386 0.267 1.00 77.44 315 ILE A C 1
ATOM 2505 O O . ILE A 1 315 ? 2.380 5.187 0.002 1.00 77.44 315 ILE A O 1
ATOM 2509 N N . ALA A 1 316 ? 3.309 6.999 0.954 1.00 74.31 316 ALA A N 1
ATOM 2510 C CA . ALA A 1 316 ? 4.470 6.300 1.478 1.00 74.31 316 ALA A CA 1
ATOM 2511 C C . ALA A 1 316 ? 4.092 5.308 2.581 1.00 74.31 316 ALA A C 1
ATOM 2513 O O . ALA A 1 316 ? 4.620 4.199 2.611 1.00 74.31 316 ALA A O 1
ATOM 2514 N N . ASP A 1 317 ? 3.136 5.676 3.439 1.00 73.44 317 ASP A N 1
ATOM 2515 C CA . ASP A 1 317 ? 2.599 4.769 4.456 1.00 73.44 317 ASP A CA 1
ATOM 2516 C C . ASP A 1 317 ? 1.932 3.551 3.799 1.00 73.44 317 ASP A C 1
ATOM 2518 O O . ASP A 1 317 ? 2.196 2.420 4.203 1.00 73.44 317 ASP A O 1
ATOM 2522 N N . ILE A 1 318 ? 1.135 3.759 2.743 1.00 75.88 318 ILE A N 1
ATOM 2523 C CA . ILE A 1 318 ? 0.536 2.667 1.958 1.00 75.88 318 ILE A CA 1
ATOM 2524 C C . ILE A 1 318 ? 1.633 1.791 1.343 1.00 75.88 318 ILE A C 1
ATOM 2526 O O . ILE A 1 318 ? 1.611 0.575 1.516 1.00 75.88 318 ILE A O 1
ATOM 2530 N N . ALA A 1 319 ? 2.616 2.396 0.676 1.00 74.56 319 ALA A N 1
ATOM 2531 C CA . ALA A 1 319 ? 3.710 1.668 0.041 1.00 74.56 319 ALA A CA 1
ATOM 2532 C C . ALA A 1 319 ? 4.550 0.859 1.037 1.00 74.56 319 ALA A C 1
ATOM 2534 O O . ALA A 1 319 ? 4.986 -0.239 0.713 1.00 74.56 319 ALA A O 1
ATOM 2535 N N . SER A 1 320 ? 4.712 1.345 2.272 1.00 72.25 320 SER A N 1
ATOM 2536 C CA . SER A 1 320 ? 5.453 0.638 3.324 1.00 72.25 320 SER A CA 1
ATOM 2537 C C . SER A 1 320 ? 4.823 -0.690 3.758 1.00 72.25 320 SER A C 1
ATOM 2539 O O . SER A 1 320 ? 5.485 -1.494 4.411 1.00 72.25 320 SER A O 1
ATOM 2541 N N . THR A 1 321 ? 3.555 -0.928 3.406 1.00 71.88 321 THR A N 1
ATOM 2542 C CA . THR A 1 321 ? 2.876 -2.201 3.679 1.00 71.88 321 THR A CA 1
ATOM 2543 C C . THR A 1 321 ? 3.200 -3.290 2.654 1.00 71.88 321 THR A C 1
ATOM 2545 O O . THR A 1 321 ? 2.750 -4.417 2.831 1.00 71.88 321 THR A O 1
ATOM 2548 N N . ASP A 1 322 ? 3.955 -2.969 1.592 1.00 67.69 322 ASP A N 1
ATOM 2549 C CA . ASP A 1 322 ? 4.206 -3.814 0.412 1.00 67.69 322 ASP A CA 1
ATOM 2550 C C . ASP A 1 322 ? 2.926 -4.298 -0.312 1.00 67.69 322 ASP A C 1
ATOM 2552 O O . ASP A 1 322 ? 3.002 -5.062 -1.278 1.00 67.69 322 ASP A O 1
ATOM 2556 N N . GLU A 1 323 ? 1.741 -3.827 0.095 1.00 77.69 323 GLU A N 1
ATOM 2557 C CA . GLU A 1 323 ? 0.455 -4.185 -0.493 1.00 77.69 323 GLU A CA 1
ATOM 2558 C C . GLU A 1 323 ? -0.127 -3.033 -1.317 1.00 77.69 323 GLU A C 1
ATOM 2560 O O . GLU A 1 323 ? -0.387 -1.928 -0.832 1.00 77.69 323 GLU A O 1
ATOM 2565 N N . LEU A 1 324 ? -0.370 -3.301 -2.602 1.00 85.38 324 LEU A N 1
ATOM 2566 C CA . LEU A 1 324 ? -1.013 -2.343 -3.490 1.00 85.38 324 LEU A CA 1
ATOM 2567 C C . LEU A 1 324 ? -2.520 -2.301 -3.224 1.00 85.38 324 LEU A C 1
ATOM 2569 O O . LEU A 1 324 ? -3.237 -3.270 -3.480 1.00 85.38 324 LEU A O 1
ATOM 2573 N N . LEU A 1 325 ? -3.020 -1.147 -2.784 1.00 87.56 325 LEU A N 1
ATOM 2574 C CA . LEU A 1 325 ? -4.460 -0.930 -2.669 1.00 87.56 325 LEU A CA 1
ATOM 2575 C C . LEU A 1 325 ? -5.149 -1.019 -4.038 1.00 87.56 325 LEU A C 1
ATOM 2577 O O . LEU A 1 325 ? -4.625 -0.468 -5.006 1.00 87.56 325 LEU A O 1
ATOM 2581 N N . PRO A 1 326 ? -6.369 -1.583 -4.124 1.00 90.00 326 PRO A N 1
ATOM 2582 C CA . PRO A 1 326 ? -7.172 -1.526 -5.339 1.00 90.00 326 PRO A CA 1
ATOM 2583 C C . PRO A 1 326 ? -7.351 -0.094 -5.860 1.00 90.00 326 PRO A C 1
ATOM 2585 O O . PRO A 1 326 ? -7.547 0.851 -5.087 1.00 90.00 326 PRO A O 1
ATOM 2588 N N . VAL A 1 327 ? -7.379 0.067 -7.187 1.00 91.38 327 VAL A N 1
ATOM 2589 C CA . VAL A 1 327 ? -7.522 1.374 -7.857 1.00 91.38 327 VAL A CA 1
ATOM 2590 C C . VAL A 1 327 ? -8.727 2.166 -7.337 1.00 91.38 327 VAL A C 1
ATOM 2592 O O . VAL A 1 327 ? -8.672 3.388 -7.211 1.00 91.38 327 VAL A O 1
ATOM 2595 N N . SER A 1 328 ? -9.837 1.495 -7.042 1.00 92.19 328 SER A N 1
ATOM 2596 C CA . SER A 1 328 ? -11.049 2.107 -6.487 1.00 92.19 328 SER A CA 1
ATOM 2597 C C . SER A 1 328 ? -10.802 2.784 -5.133 1.00 92.19 328 SER A C 1
ATOM 2599 O O . SER A 1 328 ? -11.282 3.897 -4.918 1.00 92.19 328 SER A O 1
ATOM 2601 N N . MET A 1 329 ? -10.026 2.158 -4.245 1.00 90.81 329 MET A N 1
ATOM 2602 C CA . MET A 1 329 ? -9.638 2.715 -2.949 1.00 90.81 329 MET A CA 1
ATOM 2603 C C . MET A 1 329 ? -8.622 3.828 -3.136 1.00 90.81 329 MET A C 1
ATOM 2605 O O . MET A 1 329 ? -8.778 4.904 -2.559 1.00 90.81 329 MET A O 1
ATOM 2609 N N . MET A 1 330 ? -7.641 3.611 -4.017 1.00 88.75 330 MET A N 1
ATOM 2610 C CA . MET A 1 330 ? -6.658 4.630 -4.363 1.00 88.75 330 MET A CA 1
ATOM 2611 C C . MET A 1 330 ? -7.341 5.886 -4.922 1.00 88.75 330 MET A C 1
ATOM 2613 O O . MET A 1 330 ? -6.972 6.995 -4.559 1.00 88.75 330 MET A O 1
ATOM 2617 N N . LYS A 1 331 ? -8.419 5.751 -5.709 1.00 90.44 331 LYS A N 1
ATOM 2618 C CA . LYS A 1 331 ? -9.245 6.888 -6.152 1.00 90.44 331 LYS A CA 1
ATOM 2619 C C . LYS A 1 331 ? -9.783 7.693 -4.972 1.00 90.44 331 LYS A C 1
ATOM 2621 O O . LYS A 1 331 ? -9.817 8.910 -5.082 1.00 90.44 331 LYS A O 1
ATOM 2626 N N . VAL A 1 332 ? -10.216 7.059 -3.877 1.00 89.50 332 VAL A N 1
ATOM 2627 C CA . VAL A 1 332 ? -10.682 7.762 -2.664 1.00 89.50 332 VAL A CA 1
ATOM 2628 C C . VAL A 1 332 ? -9.519 8.428 -1.935 1.00 89.50 332 VAL A C 1
ATOM 2630 O O . VAL A 1 332 ? -9.613 9.604 -1.598 1.00 89.50 332 VAL A O 1
ATOM 2633 N N . VAL A 1 333 ? -8.405 7.715 -1.757 1.00 86.25 333 VAL A N 1
ATOM 2634 C CA . VAL A 1 333 ? -7.171 8.247 -1.153 1.00 86.25 333 VAL A CA 1
ATOM 2635 C C . VAL A 1 333 ? -6.708 9.505 -1.884 1.00 86.25 333 VAL A C 1
ATOM 2637 O O . VAL A 1 333 ? -6.528 10.552 -1.271 1.00 86.25 333 VAL A O 1
ATOM 2640 N N . MET A 1 334 ?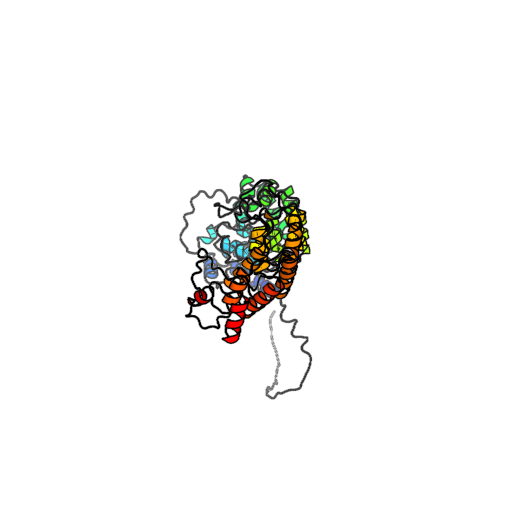 -6.631 9.448 -3.212 1.00 84.38 334 MET A N 1
ATOM 2641 C CA . MET A 1 334 ? -6.236 10.577 -4.052 1.00 84.38 334 MET A CA 1
ATOM 2642 C C . MET A 1 334 ? -7.177 11.769 -3.926 1.00 84.38 334 MET A C 1
ATOM 2644 O O . MET A 1 334 ? -6.744 12.893 -4.164 1.00 84.38 334 MET A O 1
ATOM 2648 N N . ARG A 1 335 ? -8.445 11.563 -3.525 1.00 84.56 335 ARG A N 1
ATOM 2649 C CA . ARG A 1 335 ? -9.355 12.676 -3.229 1.00 84.56 335 ARG A CA 1
ATOM 2650 C C . ARG A 1 335 ? -8.982 13.474 -1.994 1.00 84.56 335 ARG A C 1
ATOM 2652 O O . ARG A 1 335 ? -9.291 14.663 -1.962 1.00 84.56 335 ARG A O 1
ATOM 2659 N N . ARG A 1 336 ? -8.290 12.837 -1.052 1.00 78.81 336 ARG A N 1
ATOM 2660 C CA . ARG A 1 336 ? -7.922 13.383 0.256 1.00 78.81 336 ARG A CA 1
ATOM 2661 C C . ARG A 1 336 ? -6.536 13.987 0.329 1.00 78.81 336 ARG A C 1
ATOM 2663 O O . ARG A 1 336 ? -6.285 14.782 1.223 1.00 78.81 336 ARG A O 1
ATOM 2670 N N . ILE A 1 337 ? -5.648 13.590 -0.570 1.00 75.19 337 ILE A N 1
ATOM 2671 C CA . ILE A 1 337 ? -4.297 14.132 -0.637 1.00 75.19 337 ILE A CA 1
ATOM 2672 C C . ILE A 1 337 ? -4.399 15.574 -1.143 1.00 75.19 337 ILE A C 1
ATOM 2674 O O . ILE A 1 337 ? -4.806 15.812 -2.283 1.00 75.19 337 ILE A O 1
ATOM 2678 N N . GLU A 1 338 ? -4.070 16.528 -0.276 1.00 70.50 338 GLU A N 1
ATOM 2679 C CA . GLU A 1 338 ? -3.866 17.927 -0.651 1.00 70.50 338 GLU A CA 1
ATOM 2680 C C . GLU A 1 338 ? -2.458 18.060 -1.230 1.00 70.50 338 GLU A C 1
ATOM 2682 O O . GLU A 1 338 ? -1.512 17.592 -0.624 1.00 70.50 338 GLU A O 1
ATOM 2687 N N . TRP A 1 339 ? -2.275 18.644 -2.409 1.00 66.50 339 TRP A N 1
ATOM 2688 C CA . TRP A 1 339 ? -0.928 18.877 -2.937 1.00 66.50 339 TRP A CA 1
ATOM 2689 C C . TRP A 1 339 ? -0.495 20.280 -2.518 1.00 66.50 339 TRP A C 1
ATOM 2691 O O . TRP A 1 339 ? -1.055 21.241 -3.057 1.00 66.50 339 TRP A O 1
ATOM 2701 N N . PRO A 1 340 ? 0.431 20.453 -1.556 1.00 59.22 340 PRO A N 1
ATOM 2702 C CA . PRO A 1 340 ? 0.964 21.774 -1.291 1.00 59.22 340 PRO A CA 1
ATOM 2703 C C . PRO A 1 340 ? 1.725 22.229 -2.549 1.00 59.22 340 PRO A C 1
ATOM 2705 O O . PRO A 1 340 ? 2.618 21.517 -3.003 1.00 59.22 340 PRO A O 1
ATOM 2708 N N . PRO A 1 341 ? 1.371 23.380 -3.144 1.00 52.41 341 PRO A N 1
ATOM 2709 C CA . PRO A 1 341 ? 1.931 23.807 -4.428 1.00 52.41 341 PRO A CA 1
ATOM 2710 C C . PRO A 1 341 ? 3.433 24.138 -4.385 1.00 52.41 341 PRO A C 1
ATOM 2712 O O . PRO A 1 341 ? 4.040 24.246 -5.443 1.00 52.41 341 PRO A O 1
ATOM 2715 N N . ASP A 1 342 ? 4.029 24.275 -3.194 1.00 53.66 342 ASP A N 1
ATOM 2716 C CA . ASP A 1 342 ? 5.363 24.863 -3.007 1.00 53.66 342 ASP A CA 1
ATOM 2717 C C . ASP A 1 342 ? 6.282 24.075 -2.043 1.00 53.66 342 ASP A C 1
ATOM 2719 O O . ASP A 1 342 ? 7.311 24.601 -1.615 1.00 53.66 342 ASP A O 1
ATOM 2723 N N . ASP A 1 343 ? 5.937 22.842 -1.650 1.00 53.62 343 ASP A N 1
ATOM 2724 C CA . ASP A 1 343 ? 6.720 22.101 -0.642 1.00 53.62 343 ASP A CA 1
ATOM 2725 C C . ASP A 1 343 ? 7.846 21.275 -1.294 1.00 53.62 343 ASP A C 1
ATOM 2727 O O . ASP A 1 343 ? 7.734 20.075 -1.540 1.00 53.62 343 ASP A O 1
ATOM 2731 N N . ILE A 1 344 ? 8.936 21.975 -1.619 1.00 46.47 344 ILE A N 1
ATOM 2732 C CA . ILE A 1 344 ? 10.120 21.491 -2.359 1.00 46.47 344 ILE A CA 1
ATOM 2733 C C . ILE A 1 344 ? 10.887 20.379 -1.600 1.00 46.47 344 ILE A C 1
ATOM 2735 O O . ILE A 1 344 ? 11.706 19.678 -2.193 1.00 46.47 344 ILE A O 1
ATOM 2739 N N . ASP A 1 345 ? 10.613 20.181 -0.305 1.00 51.38 345 ASP A N 1
ATOM 2740 C CA . ASP A 1 345 ? 11.293 19.194 0.550 1.00 51.38 345 ASP A CA 1
ATOM 2741 C C . ASP A 1 345 ? 10.545 17.846 0.673 1.00 51.38 345 ASP A C 1
ATOM 2743 O O . ASP A 1 345 ? 10.996 16.942 1.388 1.00 51.38 345 ASP A O 1
ATOM 2747 N N . VAL A 1 346 ? 9.405 17.674 -0.009 1.00 56.09 346 VAL A N 1
ATOM 2748 C CA . VAL A 1 346 ? 8.610 16.439 0.057 1.00 56.09 346 VAL A CA 1
ATOM 2749 C C . VAL A 1 346 ? 9.132 15.419 -0.960 1.00 56.09 346 VAL A C 1
ATOM 2751 O O . VAL A 1 346 ? 9.224 15.699 -2.152 1.00 56.09 346 VAL A O 1
ATOM 2754 N N . TYR A 1 347 ? 9.477 14.219 -0.475 1.00 63.50 347 TYR A N 1
ATOM 2755 C CA . TYR A 1 347 ? 9.812 13.050 -1.303 1.00 63.50 347 TYR A CA 1
ATOM 2756 C C . TYR A 1 347 ? 8.777 12.864 -2.418 1.00 63.50 347 TYR A C 1
ATOM 2758 O O . TYR A 1 347 ? 7.579 13.001 -2.164 1.00 63.50 347 TYR A O 1
ATOM 2766 N N . ASP A 1 348 ? 9.233 12.522 -3.624 1.00 73.50 348 ASP A N 1
ATOM 2767 C CA . ASP A 1 348 ? 8.357 12.416 -4.784 1.00 73.50 348 ASP A CA 1
ATOM 2768 C C . ASP A 1 348 ? 7.243 11.368 -4.525 1.00 73.50 348 ASP A C 1
ATOM 2770 O O . ASP A 1 348 ? 7.545 10.181 -4.381 1.00 73.50 348 ASP A O 1
ATOM 2774 N N . PRO A 1 349 ? 5.953 11.758 -4.455 1.00 75.50 349 PRO A N 1
ATOM 2775 C CA . PRO A 1 349 ? 4.844 10.874 -4.082 1.00 75.50 349 PRO A CA 1
ATOM 2776 C C . PRO A 1 349 ? 4.655 9.685 -5.030 1.00 75.50 349 PRO A C 1
ATOM 2778 O O . PRO A 1 349 ? 4.006 8.706 -4.659 1.00 75.50 349 PRO A O 1
ATOM 2781 N N . ILE A 1 350 ? 5.180 9.755 -6.257 1.00 83.00 350 ILE A N 1
ATOM 2782 C CA . ILE A 1 350 ? 5.110 8.633 -7.194 1.00 83.00 350 ILE A CA 1
ATOM 2783 C C . ILE A 1 350 ? 6.129 7.543 -6.851 1.00 83.00 350 ILE A C 1
ATOM 2785 O O . ILE A 1 350 ? 5.882 6.375 -7.143 1.00 83.00 350 ILE A O 1
ATOM 2789 N N . GLU A 1 351 ? 7.258 7.900 -6.235 1.00 84.50 351 GLU A N 1
ATOM 2790 C CA . GLU A 1 351 ? 8.369 6.979 -6.004 1.00 84.50 351 GLU A CA 1
ATOM 2791 C C . GLU A 1 351 ? 7.958 5.799 -5.110 1.00 84.50 351 GLU A C 1
ATOM 2793 O O . GLU A 1 351 ? 8.119 4.664 -5.566 1.00 84.50 351 GLU A O 1
ATOM 2798 N N . PRO A 1 352 ? 7.297 6.000 -3.948 1.00 84.19 352 PRO A N 1
ATOM 2799 C CA . PRO A 1 352 ? 6.819 4.885 -3.136 1.00 84.19 352 PRO A CA 1
ATOM 2800 C C . PRO A 1 352 ? 5.839 3.964 -3.878 1.00 84.19 352 PRO A C 1
ATOM 2802 O O . PRO A 1 352 ? 5.839 2.761 -3.648 1.00 84.19 352 PRO A O 1
ATOM 2805 N N . LEU A 1 353 ? 5.016 4.481 -4.802 1.00 87.50 353 LEU A N 1
ATOM 2806 C CA . LEU A 1 353 ? 4.143 3.616 -5.609 1.00 87.50 353 LEU A CA 1
ATOM 2807 C C . LEU A 1 353 ? 4.936 2.778 -6.606 1.00 87.50 353 LEU A C 1
ATOM 2809 O O . LEU A 1 353 ? 4.592 1.622 -6.835 1.00 87.50 353 LEU A O 1
ATOM 2813 N N . LEU A 1 354 ? 5.971 3.357 -7.217 1.00 89.50 354 LEU A N 1
ATOM 2814 C CA . LEU A 1 354 ? 6.814 2.654 -8.178 1.00 89.50 354 LEU A CA 1
ATOM 2815 C C . LEU A 1 354 ? 7.646 1.552 -7.513 1.00 89.50 354 LEU A C 1
ATOM 2817 O O . LEU A 1 354 ? 7.966 0.577 -8.190 1.00 89.50 354 LEU A O 1
ATOM 2821 N N . GLU A 1 355 ? 7.950 1.674 -6.216 1.00 87.56 355 GLU A N 1
ATOM 2822 C CA . GLU A 1 355 ? 8.580 0.625 -5.400 1.00 87.56 355 GLU A CA 1
ATOM 2823 C C . GLU A 1 355 ? 7.718 -0.641 -5.270 1.00 87.56 355 GLU A C 1
ATOM 2825 O O . GLU A 1 355 ? 8.255 -1.739 -5.105 1.00 87.56 355 GLU A O 1
ATOM 2830 N N . ILE A 1 356 ? 6.393 -0.522 -5.400 1.00 87.06 356 ILE A N 1
ATOM 2831 C CA . ILE A 1 356 ? 5.476 -1.657 -5.295 1.00 87.06 356 ILE A CA 1
ATOM 2832 C C . ILE A 1 356 ? 5.488 -2.449 -6.606 1.00 87.06 356 ILE A C 1
ATOM 2834 O O . ILE A 1 356 ? 5.069 -1.966 -7.658 1.00 87.06 356 ILE A O 1
ATOM 2838 N N . ARG A 1 357 ? 5.905 -3.718 -6.544 1.00 84.50 357 ARG A N 1
ATOM 2839 C CA . ARG A 1 357 ? 6.070 -4.596 -7.719 1.00 84.50 357 ARG A CA 1
ATOM 2840 C C . ARG A 1 357 ? 4.842 -4.654 -8.636 1.00 84.50 357 ARG A C 1
ATOM 2842 O O . ARG A 1 357 ? 4.996 -4.662 -9.859 1.00 84.50 357 ARG A O 1
ATOM 2849 N N . ASP A 1 358 ? 3.653 -4.733 -8.048 1.00 87.25 358 ASP A N 1
ATOM 2850 C CA . ASP A 1 358 ? 2.396 -4.976 -8.765 1.00 87.25 358 ASP A CA 1
ATOM 2851 C C . ASP A 1 358 ? 1.685 -3.686 -9.201 1.00 87.25 358 ASP A C 1
ATOM 2853 O O . ASP A 1 358 ? 0.570 -3.734 -9.729 1.00 87.25 358 ASP A O 1
ATOM 2857 N N . VAL A 1 359 ? 2.321 -2.522 -9.012 1.00 91.06 359 VAL A N 1
ATOM 2858 C CA . VAL A 1 359 ? 1.773 -1.233 -9.441 1.00 91.06 359 VAL A CA 1
ATOM 2859 C C . VAL A 1 359 ? 1.446 -1.243 -10.936 1.00 91.06 359 VAL A C 1
ATOM 2861 O O . VAL A 1 359 ? 2.160 -1.808 -11.772 1.00 91.06 359 VAL A O 1
ATOM 2864 N N . THR A 1 360 ? 0.323 -0.617 -11.286 1.00 93.06 360 THR A N 1
ATOM 2865 C CA . THR A 1 360 ? -0.171 -0.552 -12.666 1.00 93.06 360 THR A CA 1
ATOM 2866 C C . THR A 1 360 ? -0.215 0.885 -13.165 1.00 93.06 360 THR A C 1
ATOM 2868 O O . THR A 1 360 ? -0.248 1.834 -12.383 1.00 93.06 360 THR A O 1
ATOM 2871 N N . VAL A 1 361 ? -0.287 1.044 -14.488 1.00 94.19 361 VAL A N 1
ATOM 2872 C CA . VAL A 1 361 ? -0.486 2.351 -15.132 1.00 94.19 361 VAL A CA 1
ATOM 2873 C C . VAL A 1 361 ? -1.723 3.067 -14.585 1.00 94.19 361 VAL A C 1
ATOM 2875 O O . VAL A 1 361 ? -1.659 4.265 -14.342 1.00 94.19 361 VAL A O 1
ATOM 2878 N N . GLU A 1 362 ? -2.818 2.346 -14.323 1.00 93.75 362 GLU A N 1
ATOM 2879 C CA . GLU A 1 362 ? -4.048 2.956 -13.805 1.00 93.75 362 GLU A CA 1
ATOM 2880 C C . GLU A 1 362 ? -3.831 3.603 -12.428 1.00 93.75 362 GLU A C 1
ATOM 2882 O O . GLU A 1 362 ? -4.368 4.677 -12.180 1.00 93.75 362 GLU A O 1
ATOM 2887 N N . HIS A 1 363 ? -2.999 3.011 -11.558 1.00 91.94 363 HIS A N 1
ATOM 2888 C CA . HIS A 1 363 ? -2.648 3.613 -10.265 1.00 91.94 363 HIS A CA 1
ATOM 2889 C C . HIS A 1 363 ? -1.871 4.917 -10.448 1.00 91.94 363 HIS A C 1
ATOM 2891 O O . HIS A 1 363 ? -2.201 5.922 -9.820 1.00 91.94 363 HIS A O 1
ATOM 2897 N N . LEU A 1 364 ? -0.873 4.916 -11.337 1.00 90.75 364 LEU A N 1
ATOM 2898 C CA . LEU A 1 364 ? -0.069 6.104 -11.621 1.00 90.75 364 LEU A CA 1
ATOM 2899 C C . LEU A 1 364 ? -0.916 7.210 -12.257 1.00 90.75 364 LEU A C 1
ATOM 2901 O O . LEU A 1 364 ? -0.789 8.373 -11.891 1.00 90.75 364 LEU A O 1
ATOM 2905 N N . GLU A 1 365 ? -1.836 6.867 -13.160 1.00 91.19 365 GLU A N 1
ATOM 2906 C CA . GLU A 1 365 ? -2.726 7.840 -13.798 1.00 91.19 365 GLU A CA 1
ATOM 2907 C C . GLU A 1 365 ? -3.600 8.605 -12.804 1.00 91.19 365 GLU A C 1
ATOM 2909 O O . GLU A 1 365 ? -3.952 9.751 -13.078 1.00 91.19 365 GLU A O 1
ATOM 2914 N N . LEU A 1 366 ? -3.914 8.039 -11.634 1.00 90.62 366 LEU A N 1
ATOM 2915 C CA . LEU A 1 366 ? -4.648 8.769 -10.600 1.00 90.62 366 LEU A CA 1
ATOM 2916 C C . LEU A 1 366 ? -3.882 9.988 -10.078 1.00 90.62 366 LEU A C 1
ATOM 2918 O O . LEU A 1 366 ? -4.510 11.020 -9.838 1.00 90.62 366 LEU A O 1
ATOM 2922 N N . LEU A 1 367 ? -2.554 9.888 -9.950 1.00 86.00 367 LEU A N 1
ATOM 2923 C CA . LEU A 1 367 ? -1.698 11.010 -9.556 1.00 86.00 367 LEU A CA 1
ATOM 2924 C C . LEU A 1 367 ? -1.700 12.092 -10.638 1.00 86.00 367 LEU A C 1
ATOM 2926 O O . LEU A 1 367 ? -2.020 13.248 -10.375 1.00 86.00 367 LEU A O 1
ATOM 2930 N N . PHE A 1 368 ? -1.436 11.711 -11.887 1.00 84.50 368 PHE A N 1
ATOM 2931 C CA . PHE A 1 368 ? -1.374 12.667 -12.998 1.00 84.50 368 PHE A CA 1
ATOM 2932 C C . PHE A 1 368 ? -2.723 13.353 -13.251 1.00 84.50 368 PHE A C 1
ATOM 2934 O O . PHE A 1 368 ? -2.776 14.557 -13.485 1.00 84.50 368 PHE A O 1
ATOM 2941 N N . ASN A 1 369 ? -3.838 12.626 -13.133 1.00 87.50 369 ASN A N 1
ATOM 2942 C CA . ASN A 1 369 ? -5.184 13.201 -13.253 1.00 87.50 369 ASN A CA 1
ATOM 2943 C C . ASN A 1 369 ? -5.516 14.193 -12.125 1.00 87.50 369 ASN A C 1
ATOM 2945 O O . ASN A 1 369 ? -6.445 14.988 -12.256 1.00 87.50 369 ASN A O 1
ATOM 2949 N N . ARG A 1 370 ? -4.770 14.146 -11.018 1.00 80.75 370 ARG A N 1
ATOM 2950 C CA . ARG A 1 370 ? -4.850 15.088 -9.900 1.00 80.75 370 ARG A CA 1
ATOM 2951 C C . ARG A 1 370 ? -3.972 16.328 -10.078 1.00 80.75 370 ARG A C 1
ATOM 2953 O O . ARG A 1 370 ? -3.989 17.182 -9.199 1.00 80.75 370 ARG A O 1
ATOM 2960 N N . GLY A 1 371 ? -3.269 16.447 -11.205 1.00 79.25 371 GLY A N 1
ATOM 2961 C CA . GLY A 1 371 ? -2.390 17.576 -11.507 1.00 79.25 371 GLY A CA 1
ATOM 2962 C C . GLY A 1 371 ? -0.975 17.425 -10.953 1.00 79.25 371 GLY A C 1
ATOM 2963 O O . GLY A 1 371 ? -0.233 18.399 -10.957 1.00 79.25 371 GLY A O 1
ATOM 2964 N N . TYR A 1 372 ? -0.599 16.235 -10.478 1.00 80.25 372 TYR A N 1
ATOM 2965 C CA . TYR A 1 372 ? 0.786 15.957 -10.122 1.00 80.25 372 TYR A CA 1
ATOM 2966 C C . TYR A 1 372 ? 1.659 15.915 -11.388 1.00 80.25 372 TYR A C 1
ATOM 2968 O O . TYR A 1 372 ? 1.339 15.220 -12.359 1.00 80.25 372 TYR A O 1
ATOM 2976 N N . GLU A 1 373 ? 2.772 16.642 -11.348 1.00 77.69 373 GLU A N 1
ATOM 2977 C CA . GLU A 1 373 ? 3.796 16.680 -12.387 1.00 77.69 373 GLU A CA 1
ATOM 2978 C C . GLU A 1 373 ? 5.163 16.445 -11.725 1.00 77.69 373 GLU A C 1
ATOM 2980 O O . GLU A 1 373 ? 5.559 17.248 -10.883 1.00 77.69 373 GLU A O 1
ATOM 2985 N N . PRO A 1 374 ? 5.895 15.368 -12.062 1.00 75.12 374 PRO A N 1
ATOM 2986 C CA . PRO A 1 374 ? 7.219 15.157 -11.492 1.00 75.12 374 PRO A CA 1
ATOM 2987 C C . PRO A 1 374 ? 8.220 16.172 -12.033 1.00 75.12 374 PRO A C 1
ATOM 2989 O O . PRO A 1 374 ? 8.320 16.393 -13.245 1.00 75.12 374 PRO A O 1
ATOM 2992 N N . ASP A 1 375 ? 9.050 16.693 -11.134 1.00 70.44 375 ASP A N 1
ATOM 2993 C CA . ASP A 1 375 ? 10.132 17.612 -11.483 1.00 70.44 375 ASP A CA 1
ATOM 2994 C C . ASP A 1 375 ? 11.252 16.926 -12.273 1.00 70.44 375 ASP A C 1
ATOM 2996 O O . ASP A 1 375 ? 11.878 17.539 -13.146 1.00 70.44 375 ASP A O 1
ATOM 3000 N N . ASN A 1 376 ? 11.499 15.640 -11.998 1.00 71.19 376 ASN A N 1
ATOM 3001 C CA . ASN A 1 376 ? 12.565 14.875 -12.630 1.00 71.19 376 ASN A CA 1
ATOM 3002 C C . ASN A 1 376 ? 12.155 13.428 -12.931 1.00 71.19 376 ASN A C 1
ATOM 3004 O O . ASN A 1 376 ? 12.256 12.537 -12.096 1.00 71.19 376 ASN A O 1
ATOM 3008 N N . PHE A 1 377 ? 11.797 13.161 -14.185 1.00 71.81 377 PHE A N 1
ATOM 3009 C CA . PHE A 1 377 ? 11.471 11.806 -14.625 1.00 71.81 377 PHE A CA 1
ATOM 3010 C C . PHE A 1 377 ? 12.674 10.856 -14.697 1.00 71.81 377 PHE A C 1
ATOM 3012 O O . PHE A 1 377 ? 12.470 9.646 -14.770 1.00 71.81 377 PHE A O 1
ATOM 3019 N N . HIS A 1 378 ? 13.917 11.351 -14.715 1.00 69.12 378 HIS A N 1
ATOM 3020 C CA . HIS A 1 378 ? 15.089 10.494 -14.924 1.00 69.12 378 HIS A CA 1
ATOM 3021 C C . HIS A 1 378 ? 15.279 9.478 -13.793 1.00 69.12 378 HIS A C 1
ATOM 3023 O O . HIS A 1 378 ? 15.658 8.341 -14.066 1.00 69.12 378 HIS A O 1
ATOM 3029 N N . THR A 1 379 ? 14.986 9.862 -12.550 1.00 73.25 379 THR A N 1
ATOM 3030 C CA . THR A 1 379 ? 15.100 8.991 -11.367 1.00 73.25 379 THR A CA 1
ATOM 3031 C C . THR A 1 379 ? 13.951 7.987 -11.271 1.00 73.25 379 THR A C 1
ATOM 3033 O O . THR A 1 379 ? 14.132 6.886 -10.759 1.00 73.25 379 THR A O 1
ATOM 3036 N N . LEU A 1 380 ? 12.792 8.309 -11.849 1.00 83.19 380 LEU A N 1
ATOM 3037 C CA . LEU A 1 380 ? 11.584 7.488 -11.751 1.00 83.19 380 LEU A CA 1
ATOM 3038 C C . LEU A 1 380 ? 11.646 6.185 -12.564 1.00 83.19 380 LEU A C 1
ATOM 3040 O O . LEU A 1 380 ? 10.884 5.259 -12.300 1.00 83.19 380 LEU A O 1
ATOM 3044 N N . TYR A 1 381 ? 12.548 6.074 -13.545 1.00 87.00 381 TYR A N 1
ATOM 3045 C CA . TYR A 1 381 ? 12.690 4.854 -14.354 1.00 87.00 381 TYR A CA 1
ATOM 3046 C C . TYR A 1 381 ? 13.339 3.693 -13.609 1.00 87.00 381 TYR A C 1
ATOM 3048 O O . TYR A 1 381 ? 13.151 2.546 -14.019 1.00 87.00 381 TYR A O 1
ATOM 3056 N N . PHE A 1 382 ? 14.085 3.971 -12.538 1.00 87.50 382 PHE A N 1
ATOM 3057 C CA . PHE A 1 382 ? 14.822 2.952 -11.800 1.00 87.50 382 PHE A CA 1
ATOM 3058 C C . PHE A 1 382 ? 13.910 1.793 -11.379 1.00 87.50 382 PHE A C 1
ATOM 3060 O O . PHE A 1 382 ? 14.178 0.637 -11.709 1.00 87.50 382 PHE A O 1
ATOM 3067 N N . TRP A 1 383 ? 12.782 2.098 -10.739 1.00 89.88 383 TRP A N 1
ATOM 3068 C CA . TRP A 1 383 ? 11.878 1.088 -10.197 1.00 89.88 383 TRP A CA 1
ATOM 3069 C C . TRP A 1 383 ? 11.153 0.258 -11.279 1.00 89.88 383 TRP A C 1
ATOM 3071 O O . TRP A 1 383 ? 11.265 -0.971 -11.253 1.00 89.88 383 TRP A O 1
ATOM 3081 N N . PRO A 1 384 ? 10.505 0.839 -12.311 1.00 92.31 384 PRO A N 1
ATOM 3082 C CA . PRO A 1 384 ? 9.916 0.052 -13.399 1.00 92.31 384 PRO A CA 1
ATOM 3083 C C . PRO A 1 384 ? 10.927 -0.805 -14.169 1.00 92.31 384 PRO A C 1
ATOM 3085 O O . PRO A 1 384 ? 10.605 -1.934 -14.549 1.00 92.31 384 PRO A O 1
ATOM 3088 N N . LEU A 1 385 ? 12.153 -0.307 -14.384 1.00 92.19 385 LEU A N 1
ATOM 3089 C CA . LEU A 1 385 ? 13.234 -1.086 -14.997 1.00 92.19 385 LEU A CA 1
ATOM 3090 C C . LEU A 1 385 ? 13.669 -2.235 -14.077 1.00 92.19 385 LEU A C 1
ATOM 3092 O O . LEU A 1 385 ? 13.828 -3.369 -14.531 1.00 92.19 385 LEU A O 1
ATOM 3096 N N . ARG A 1 386 ? 13.775 -1.984 -12.770 1.00 89.94 386 ARG A N 1
ATOM 3097 C CA . ARG A 1 386 ? 14.055 -2.995 -11.744 1.00 89.94 386 ARG A CA 1
ATOM 3098 C C . ARG A 1 386 ? 13.018 -4.108 -11.693 1.00 89.94 386 ARG A C 1
ATOM 3100 O O . ARG A 1 386 ? 13.397 -5.266 -11.539 1.00 89.94 386 ARG A O 1
ATOM 3107 N N . PHE A 1 387 ? 11.742 -3.791 -11.871 1.00 90.50 387 PHE A N 1
ATOM 3108 C CA . PHE A 1 387 ? 10.663 -4.781 -11.875 1.00 90.50 387 PHE A CA 1
ATOM 3109 C C . PHE A 1 387 ? 10.386 -5.400 -13.252 1.00 90.50 387 PHE A C 1
ATOM 3111 O O . PHE A 1 387 ? 9.590 -6.333 -13.353 1.00 90.50 387 PHE A O 1
ATOM 3118 N N . GLY A 1 388 ? 11.036 -4.919 -14.317 1.00 91.62 388 GLY A N 1
ATOM 3119 C CA . GLY A 1 388 ? 10.753 -5.359 -15.685 1.00 91.62 388 GLY A CA 1
ATOM 3120 C C . GLY A 1 388 ? 9.357 -4.951 -16.176 1.00 91.62 388 GLY A C 1
ATOM 3121 O O . GLY A 1 388 ? 8.796 -5.608 -17.055 1.00 91.62 388 GLY A O 1
ATOM 3122 N N . ASN A 1 389 ? 8.769 -3.891 -15.610 1.00 93.44 389 ASN A N 1
ATOM 3123 C CA . ASN A 1 389 ? 7.397 -3.469 -15.888 1.00 93.44 389 ASN A CA 1
ATOM 3124 C C . ASN A 1 389 ? 7.318 -2.669 -17.201 1.00 93.44 389 ASN A C 1
ATOM 3126 O O . ASN A 1 389 ? 7.312 -1.437 -17.226 1.00 93.44 389 ASN A O 1
ATOM 3130 N N . ALA A 1 390 ? 7.262 -3.399 -18.316 1.00 94.62 390 ALA A N 1
ATOM 3131 C CA . ALA A 1 390 ? 7.231 -2.841 -19.668 1.00 94.62 390 ALA A CA 1
ATOM 3132 C C . ALA A 1 390 ? 6.056 -1.878 -19.909 1.00 94.62 390 ALA A C 1
ATOM 3134 O O . ALA A 1 390 ? 6.212 -0.892 -20.628 1.00 94.62 390 ALA A O 1
ATOM 3135 N N . CYS A 1 391 ? 4.897 -2.144 -19.296 1.00 95.19 391 CYS A N 1
ATOM 3136 C CA . CYS A 1 391 ? 3.705 -1.311 -19.436 1.00 95.19 391 CYS A CA 1
ATOM 3137 C C . CYS A 1 391 ? 3.930 0.087 -18.854 1.00 95.19 391 CYS A C 1
ATOM 3139 O O . CYS A 1 391 ? 3.644 1.075 -19.529 1.00 95.19 391 CYS A O 1
ATOM 3141 N N . ILE A 1 392 ? 4.482 0.170 -17.638 1.00 94.69 392 ILE A N 1
ATOM 3142 C CA . ILE A 1 392 ? 4.789 1.455 -16.997 1.00 94.69 392 ILE A CA 1
ATOM 3143 C C . ILE A 1 392 ? 5.884 2.189 -17.760 1.00 94.69 392 ILE A C 1
ATOM 3145 O O . ILE A 1 392 ? 5.716 3.367 -18.055 1.00 94.69 392 ILE A O 1
ATOM 3149 N N . VAL A 1 393 ? 6.965 1.502 -18.149 1.00 93.25 393 VAL A N 1
ATOM 3150 C CA . VAL A 1 393 ? 8.047 2.135 -18.923 1.00 93.25 393 VAL A CA 1
ATOM 3151 C C . VAL A 1 393 ? 7.515 2.720 -20.232 1.00 93.25 393 VAL A C 1
ATOM 3153 O O . VAL A 1 393 ? 7.803 3.874 -20.541 1.00 93.25 393 VAL A O 1
ATOM 3156 N N . ASN A 1 394 ? 6.702 1.970 -20.985 1.00 93.50 394 ASN A N 1
ATOM 3157 C CA . ASN A 1 394 ? 6.106 2.478 -22.220 1.00 93.50 394 ASN A CA 1
ATOM 3158 C C . ASN A 1 394 ? 5.196 3.686 -21.959 1.00 93.50 394 ASN A C 1
ATOM 3160 O O . ASN A 1 394 ? 5.291 4.696 -22.652 1.00 93.50 394 ASN A O 1
ATOM 3164 N N . TRP A 1 395 ? 4.343 3.599 -20.938 1.00 92.94 395 TRP A N 1
ATOM 3165 C CA . TRP A 1 395 ? 3.444 4.687 -20.564 1.00 92.94 395 TRP A CA 1
ATOM 3166 C C . TRP A 1 395 ? 4.201 5.960 -20.154 1.00 92.94 395 TRP A C 1
ATOM 3168 O O . TRP A 1 395 ? 3.863 7.041 -20.632 1.00 92.94 395 TRP A O 1
ATOM 3178 N N . MET A 1 396 ? 5.266 5.851 -19.349 1.00 90.25 396 MET A N 1
ATOM 3179 C CA . MET A 1 396 ? 6.101 6.999 -18.972 1.00 90.25 396 MET A CA 1
ATOM 3180 C C . MET A 1 396 ? 6.771 7.626 -20.202 1.00 90.25 396 MET A C 1
ATOM 3182 O O . MET A 1 396 ? 6.763 8.848 -20.358 1.00 90.25 396 MET A O 1
ATOM 3186 N N . LEU A 1 397 ? 7.290 6.804 -21.123 1.00 88.75 397 LEU A N 1
ATOM 3187 C CA . LEU A 1 397 ? 7.882 7.282 -22.377 1.00 88.75 397 LEU A CA 1
ATOM 3188 C C . LEU A 1 397 ? 6.882 8.059 -23.238 1.00 88.75 397 LEU A C 1
ATOM 3190 O O . LEU A 1 397 ? 7.251 9.063 -23.851 1.00 88.75 397 LEU A O 1
ATOM 3194 N N . ASP A 1 398 ? 5.627 7.614 -23.280 1.00 88.44 398 ASP A N 1
ATOM 3195 C CA . ASP A 1 398 ? 4.571 8.297 -24.022 1.00 88.44 398 ASP A CA 1
ATOM 3196 C C . ASP A 1 398 ? 4.142 9.602 -23.327 1.00 88.44 398 ASP A C 1
ATOM 3198 O O . ASP A 1 398 ? 4.046 10.634 -23.997 1.00 88.44 398 ASP A O 1
ATOM 3202 N N . LYS A 1 399 ? 3.992 9.618 -21.993 1.00 85.06 399 LYS A N 1
ATOM 3203 C CA . LYS A 1 399 ? 3.670 10.838 -21.220 1.00 85.06 399 LYS A CA 1
ATOM 3204 C C . LYS A 1 399 ? 4.718 11.938 -21.383 1.00 85.06 399 LYS A C 1
ATOM 3206 O O . LYS A 1 399 ? 4.374 13.110 -21.514 1.00 85.06 399 LYS A O 1
ATOM 3211 N N . MET A 1 400 ? 5.992 11.570 -21.442 1.00 78.00 400 MET A N 1
ATOM 3212 C CA . MET A 1 400 ? 7.091 12.528 -21.587 1.00 78.00 400 MET A CA 1
ATOM 3213 C C . MET A 1 400 ? 7.364 12.956 -23.032 1.00 78.00 400 MET A C 1
ATOM 3215 O O . MET A 1 400 ? 8.191 13.841 -23.264 1.00 78.00 400 MET A O 1
ATOM 3219 N N . SER A 1 401 ? 6.702 12.352 -24.022 1.00 79.94 401 SER A N 1
ATOM 3220 C CA . SER A 1 401 ? 6.932 12.662 -25.441 1.00 79.94 401 SER A CA 1
ATOM 3221 C C . SER A 1 401 ? 6.645 14.129 -25.803 1.00 79.94 401 SER A C 1
ATOM 3223 O O . SER A 1 401 ? 7.099 14.604 -26.847 1.00 79.94 401 SER A O 1
ATOM 3225 N N . HIS A 1 402 ? 5.956 14.861 -24.923 1.00 78.44 402 HIS A N 1
ATOM 3226 C CA . HIS A 1 402 ? 5.638 16.283 -25.048 1.00 78.44 402 HIS A CA 1
ATOM 3227 C C . HIS A 1 402 ? 6.610 17.219 -24.301 1.00 78.44 402 HIS A C 1
ATOM 3229 O O . HIS A 1 402 ? 6.623 18.413 -24.585 1.00 78.44 402 HIS A O 1
ATOM 3235 N N . LEU A 1 403 ? 7.440 16.709 -23.381 1.00 77.50 403 LEU A N 1
ATOM 3236 C CA . LEU A 1 403 ? 8.342 17.527 -22.551 1.00 77.50 403 LEU A CA 1
ATOM 3237 C C . LEU A 1 403 ? 9.543 18.065 -23.346 1.00 77.50 403 LEU A C 1
ATOM 3239 O O . LEU A 1 403 ? 9.886 17.486 -24.371 1.00 77.50 403 LEU A O 1
ATOM 3243 N N . PRO A 1 404 ? 10.243 19.122 -22.911 1.00 80.44 404 PRO A N 1
ATOM 3244 C CA . PRO A 1 404 ? 11.496 19.543 -23.545 1.00 80.44 404 PRO A CA 1
ATOM 3245 C C . PRO A 1 404 ? 12.570 18.431 -23.531 1.00 80.44 404 PRO A C 1
ATOM 3247 O O . PRO A 1 404 ? 12.592 17.648 -22.578 1.00 80.44 404 PRO A O 1
ATOM 3250 N N . PRO A 1 405 ? 13.450 18.320 -24.550 1.00 79.50 405 PRO A N 1
ATOM 3251 C CA . PRO A 1 405 ? 14.466 17.261 -24.639 1.00 79.50 405 PRO A CA 1
ATOM 3252 C C . PRO A 1 405 ? 15.345 17.108 -23.392 1.00 79.50 405 PRO A C 1
ATOM 3254 O O . PRO A 1 405 ? 15.667 15.991 -23.009 1.00 79.50 405 PRO A O 1
ATOM 3257 N N . GLU A 1 406 ? 15.686 18.211 -22.730 1.00 80.19 406 GLU A N 1
ATOM 3258 C CA . GLU A 1 406 ? 16.497 18.259 -21.511 1.00 80.19 406 GLU A CA 1
ATOM 3259 C C . GLU A 1 406 ? 15.830 17.627 -20.279 1.00 80.19 406 GLU A C 1
ATOM 3261 O O . GLU A 1 406 ? 16.524 17.297 -19.324 1.00 80.19 406 GLU A O 1
ATOM 3266 N N . LYS A 1 407 ? 14.503 17.441 -20.304 1.00 75.88 407 LYS A N 1
ATOM 3267 C CA . LYS A 1 407 ? 13.735 16.750 -19.254 1.00 75.88 407 LYS A CA 1
ATOM 3268 C C . LYS A 1 407 ? 13.433 15.287 -19.603 1.00 75.88 407 LYS A C 1
ATOM 3270 O O . LYS A 1 407 ? 12.759 14.600 -18.837 1.00 75.88 407 LYS A O 1
ATOM 3275 N N . ARG A 1 408 ? 13.855 14.819 -20.785 1.00 77.25 408 ARG A N 1
ATOM 3276 C CA . ARG A 1 408 ? 13.642 13.440 -21.239 1.00 77.25 408 ARG A CA 1
ATOM 3277 C C . ARG A 1 408 ? 14.903 12.612 -20.973 1.00 77.25 408 ARG A C 1
ATOM 3279 O O . ARG A 1 408 ? 16.003 13.057 -21.301 1.00 77.25 408 ARG A O 1
ATOM 3286 N N . PRO A 1 409 ? 14.781 11.366 -20.486 1.00 80.88 409 PRO A N 1
ATOM 3287 C CA . PRO A 1 409 ? 15.897 10.440 -20.455 1.00 80.88 409 PRO A CA 1
ATOM 3288 C C . PRO A 1 409 ? 16.377 10.164 -21.875 1.00 80.88 409 PRO A C 1
ATOM 3290 O O . PRO A 1 409 ? 15.591 9.888 -22.785 1.00 80.88 409 PRO A O 1
ATOM 3293 N N . THR A 1 410 ? 17.694 10.215 -22.054 1.00 86.56 410 THR A N 1
ATOM 3294 C CA . THR A 1 410 ? 18.301 9.741 -23.294 1.00 86.56 410 THR A CA 1
ATOM 3295 C C . THR A 1 410 ? 18.141 8.226 -23.389 1.00 86.56 410 THR A C 1
ATOM 3297 O O . THR A 1 410 ? 18.090 7.522 -22.374 1.00 86.56 410 THR A O 1
ATOM 3300 N N . VAL A 1 411 ? 18.116 7.702 -24.615 1.00 88.19 411 VAL A N 1
ATOM 3301 C CA . VAL A 1 411 ? 18.096 6.253 -24.861 1.00 88.19 411 VAL A CA 1
ATOM 3302 C C . VAL A 1 411 ? 19.259 5.563 -24.137 1.00 88.19 411 VAL A C 1
ATOM 3304 O O . VAL A 1 411 ? 19.066 4.539 -23.484 1.00 88.19 411 VAL A O 1
ATOM 3307 N N . GLY A 1 412 ? 20.452 6.167 -24.175 1.00 87.12 412 GLY A N 1
ATOM 3308 C CA . GLY A 1 412 ? 21.634 5.663 -23.474 1.00 87.12 412 GLY A CA 1
ATOM 3309 C C . GLY A 1 412 ? 21.461 5.593 -21.954 1.00 87.12 412 GLY A C 1
ATOM 3310 O O . GLY A 1 412 ? 21.893 4.612 -21.347 1.00 87.12 412 GLY A O 1
ATOM 3311 N N . CYS A 1 413 ? 20.791 6.575 -21.338 1.00 87.12 413 CYS A N 1
ATOM 3312 C CA . CYS A 1 413 ? 20.491 6.557 -19.903 1.00 87.12 413 CYS A CA 1
ATOM 3313 C C . CYS A 1 413 ? 19.589 5.375 -19.528 1.00 87.12 413 CYS A C 1
ATOM 3315 O O . CYS A 1 413 ? 19.924 4.650 -18.599 1.00 87.12 413 CYS A O 1
ATOM 3317 N N . LEU A 1 414 ? 18.505 5.124 -20.273 1.00 90.62 414 LEU A N 1
ATOM 3318 C CA . LEU A 1 414 ? 17.572 4.021 -19.983 1.00 90.62 414 LEU A CA 1
ATOM 3319 C C . LEU A 1 414 ? 18.264 2.654 -20.028 1.00 90.62 414 LEU A C 1
ATOM 3321 O O . LEU A 1 414 ? 18.105 1.831 -19.126 1.00 90.62 414 LEU A O 1
ATOM 3325 N N . TRP A 1 415 ? 19.069 2.418 -21.067 1.00 93.94 415 TRP A N 1
ATOM 3326 C CA . TRP A 1 415 ? 19.830 1.176 -21.191 1.00 93.94 415 TRP A CA 1
ATOM 3327 C C . TRP A 1 415 ? 20.912 1.046 -20.120 1.00 93.94 415 TRP A C 1
ATOM 3329 O O . TRP A 1 415 ? 21.149 -0.052 -19.623 1.00 93.94 415 TRP A O 1
ATOM 3339 N N . THR A 1 416 ? 21.570 2.145 -19.753 1.00 91.00 416 THR A N 1
ATOM 3340 C CA . THR A 1 416 ? 22.599 2.138 -18.704 1.00 91.00 416 THR A CA 1
ATOM 3341 C C . THR A 1 416 ? 21.993 1.857 -17.331 1.00 91.00 416 THR A C 1
ATOM 3343 O O . THR A 1 416 ? 22.558 1.072 -16.574 1.00 91.00 416 THR A O 1
ATOM 3346 N N . GLU A 1 417 ? 20.816 2.407 -17.040 1.00 90.38 417 GLU A N 1
ATOM 3347 C CA . GLU A 1 417 ? 20.098 2.162 -15.787 1.00 90.38 417 GLU A CA 1
ATOM 3348 C C . GLU A 1 417 ? 19.630 0.705 -15.672 1.00 90.38 417 GLU A C 1
ATOM 3350 O O . GLU A 1 417 ? 19.813 0.054 -14.639 1.00 90.38 417 GLU A O 1
ATOM 3355 N N . LEU A 1 418 ? 19.113 0.137 -16.769 1.00 92.31 418 LEU A N 1
ATOM 3356 C CA . LEU A 1 418 ? 18.786 -1.287 -16.830 1.00 92.31 418 LEU A CA 1
ATOM 3357 C C . LEU A 1 418 ? 20.038 -2.158 -16.647 1.00 92.31 418 LEU A C 1
ATOM 3359 O O . LEU A 1 418 ? 20.000 -3.154 -15.927 1.00 92.31 418 LEU A O 1
ATOM 3363 N N . TYR A 1 419 ? 21.164 -1.775 -17.250 1.00 90.88 419 TYR A N 1
ATOM 3364 C CA . TYR A 1 419 ? 22.432 -2.477 -17.060 1.00 90.88 419 TYR A CA 1
ATOM 3365 C C . TYR A 1 419 ? 22.870 -2.452 -15.591 1.00 90.88 419 TYR A C 1
ATOM 3367 O O . TYR A 1 419 ? 23.215 -3.503 -15.057 1.00 90.88 419 TYR A O 1
ATOM 3375 N N . HIS A 1 420 ? 22.816 -1.299 -14.919 1.00 86.50 420 HIS A N 1
ATOM 3376 C CA . HIS A 1 420 ? 23.160 -1.190 -13.499 1.00 86.50 420 HIS A CA 1
ATOM 3377 C C . HIS A 1 420 ? 22.231 -2.025 -12.617 1.00 86.50 420 HIS A C 1
ATOM 3379 O O . HIS A 1 420 ? 22.705 -2.766 -11.758 1.00 86.50 420 HIS A O 1
ATOM 3385 N N . THR A 1 421 ? 20.927 -1.987 -12.882 1.00 86.00 421 THR A N 1
ATOM 3386 C CA . THR A 1 421 ? 19.929 -2.823 -12.201 1.00 86.00 421 THR A CA 1
ATOM 3387 C C . THR A 1 421 ? 20.306 -4.308 -12.244 1.00 86.00 421 THR A C 1
ATOM 3389 O O . THR A 1 421 ? 20.281 -4.990 -11.216 1.00 86.00 421 THR A O 1
ATOM 3392 N N . LEU A 1 422 ? 20.686 -4.800 -13.428 1.00 85.88 422 LEU A N 1
ATOM 3393 C CA . LEU A 1 422 ? 21.102 -6.185 -13.638 1.00 85.88 422 LEU A CA 1
ATOM 3394 C C . LEU A 1 422 ? 22.477 -6.477 -13.021 1.00 85.88 422 LEU A C 1
ATOM 3396 O O . LEU A 1 422 ? 22.650 -7.510 -12.374 1.00 85.88 422 LEU A O 1
ATOM 3400 N N . GLN A 1 423 ? 23.447 -5.574 -13.191 1.00 81.25 423 GLN A N 1
ATOM 3401 C CA . GLN A 1 423 ? 24.812 -5.713 -12.677 1.00 81.25 423 GLN A CA 1
ATOM 3402 C C . GLN A 1 423 ? 24.831 -5.817 -11.148 1.00 81.25 423 GLN A C 1
ATOM 3404 O O . GLN A 1 423 ? 25.533 -6.662 -10.599 1.00 81.25 423 GLN A O 1
ATOM 3409 N N . PHE A 1 424 ? 24.039 -4.994 -10.460 1.00 76.19 424 PHE A N 1
ATOM 3410 C CA . PHE A 1 424 ? 23.976 -4.962 -8.999 1.00 76.19 424 PHE A CA 1
ATOM 3411 C C . PHE A 1 424 ? 22.986 -5.972 -8.401 1.00 76.19 424 PHE A C 1
ATOM 3413 O O . PHE A 1 424 ? 22.755 -5.945 -7.196 1.00 76.19 424 PHE A O 1
ATOM 3420 N N . SER A 1 425 ? 22.409 -6.867 -9.218 1.00 73.06 425 SER A N 1
ATOM 3421 C CA . SER A 1 425 ? 21.403 -7.858 -8.792 1.00 73.06 425 SER A CA 1
ATOM 3422 C C . SER A 1 425 ? 20.279 -7.234 -7.952 1.00 73.06 425 SER A C 1
ATOM 3424 O O . SER A 1 425 ? 19.786 -7.829 -6.999 1.00 73.06 425 SER A O 1
ATOM 3426 N N . LEU A 1 426 ? 19.871 -6.007 -8.299 1.00 76.31 426 LEU A N 1
ATOM 3427 C CA . LEU A 1 426 ? 18.824 -5.284 -7.571 1.00 76.31 426 LEU A CA 1
ATOM 3428 C C . LEU A 1 426 ? 17.435 -5.852 -7.888 1.00 76.31 426 LEU A C 1
ATOM 3430 O O . LEU A 1 426 ? 16.463 -5.568 -7.196 1.00 76.31 426 LEU A O 1
ATOM 3434 N N . THR A 1 427 ? 17.316 -6.669 -8.926 1.00 76.69 427 THR A N 1
ATOM 3435 C CA . THR A 1 427 ? 16.060 -7.256 -9.378 1.00 76.69 427 THR A CA 1
ATOM 3436 C C . THR A 1 427 ? 15.447 -8.202 -8.330 1.00 76.69 427 THR A C 1
ATOM 3438 O O . THR A 1 427 ? 16.142 -9.074 -7.808 1.00 76.69 427 THR A O 1
ATOM 3441 N N . PRO A 1 428 ? 14.141 -8.092 -8.026 1.00 78.06 428 PRO A N 1
ATOM 3442 C CA . PRO A 1 428 ? 13.501 -8.975 -7.057 1.00 78.06 428 PRO A CA 1
ATOM 3443 C C . PRO A 1 428 ? 13.261 -10.380 -7.614 1.00 78.06 428 PRO A C 1
ATOM 3445 O O . PRO A 1 428 ? 13.247 -10.624 -8.824 1.00 78.06 428 PRO A O 1
ATOM 3448 N N . ARG A 1 429 ? 12.974 -11.306 -6.698 1.00 77.88 429 ARG A N 1
ATOM 3449 C CA . ARG A 1 429 ? 12.602 -12.687 -7.012 1.00 77.88 429 ARG A CA 1
ATOM 3450 C C . ARG A 1 429 ? 11.085 -12.925 -6.922 1.00 77.88 429 ARG A C 1
ATOM 3452 O O . ARG A 1 429 ? 10.412 -12.235 -6.163 1.00 77.88 429 ARG A O 1
ATOM 3459 N N . PRO A 1 430 ? 10.521 -13.894 -7.671 1.00 81.94 430 PRO A N 1
ATOM 3460 C CA . PRO A 1 430 ? 11.148 -14.569 -8.806 1.00 81.94 430 PRO A CA 1
ATOM 3461 C C . PRO A 1 430 ? 11.528 -13.560 -9.890 1.00 81.94 430 PRO A C 1
ATOM 3463 O O . PRO A 1 430 ? 10.838 -12.555 -10.073 1.00 81.94 430 PRO A O 1
ATOM 3466 N N . TRP A 1 431 ? 12.640 -13.848 -10.565 1.00 77.19 431 TRP A N 1
ATOM 3467 C CA . TRP A 1 431 ? 13.224 -13.012 -11.605 1.00 77.19 431 TRP A CA 1
ATOM 3468 C C . TRP A 1 431 ? 12.160 -12.599 -12.652 1.00 77.19 431 TRP A C 1
ATOM 3470 O O . TRP A 1 431 ? 11.517 -13.485 -13.225 1.00 77.19 431 TRP A O 1
ATOM 3480 N N . PRO A 1 432 ? 11.946 -11.294 -12.913 1.00 83.75 432 PRO A N 1
ATOM 3481 C CA . PRO A 1 432 ? 10.964 -10.806 -13.877 1.00 83.75 432 PRO A CA 1
ATOM 3482 C C . PRO A 1 432 ? 11.299 -11.209 -15.316 1.00 83.75 432 PRO A C 1
ATOM 3484 O O . PRO A 1 432 ? 12.450 -11.421 -15.687 1.00 83.75 432 PRO A O 1
ATOM 3487 N N . ASN A 1 433 ? 10.279 -11.298 -16.167 1.00 87.38 433 ASN A N 1
ATOM 3488 C CA . ASN A 1 433 ? 10.480 -11.528 -17.593 1.00 87.38 433 ASN A CA 1
ATOM 3489 C C . ASN A 1 433 ? 10.812 -10.203 -18.291 1.00 87.38 433 ASN A C 1
ATOM 3491 O O . ASN A 1 433 ? 9.914 -9.412 -18.560 1.00 87.38 433 ASN A O 1
ATOM 3495 N N . TYR A 1 434 ? 12.085 -9.987 -18.623 1.00 90.88 434 TYR A N 1
ATOM 3496 C CA . TYR A 1 434 ? 12.551 -8.757 -19.268 1.00 90.88 434 TYR A CA 1
ATOM 3497 C C . TYR A 1 434 ? 12.221 -8.635 -20.761 1.00 90.88 434 TYR A C 1
ATOM 3499 O O . TYR A 1 434 ? 12.324 -7.540 -21.310 1.00 90.88 434 TYR A O 1
ATOM 3507 N N . LYS A 1 435 ? 11.783 -9.707 -21.436 1.00 92.06 435 LYS A N 1
ATOM 3508 C CA . LYS A 1 435 ? 11.534 -9.677 -22.892 1.00 92.06 435 LYS A CA 1
ATOM 3509 C C . LYS A 1 435 ? 10.558 -8.577 -23.332 1.00 92.06 435 LYS A C 1
ATOM 3511 O O . LYS A 1 435 ? 10.897 -7.855 -24.266 1.00 92.06 435 LYS A O 1
ATOM 3516 N N . PRO A 1 436 ? 9.391 -8.385 -22.683 1.00 95.69 436 PRO A N 1
ATOM 3517 C CA . PRO A 1 436 ? 8.493 -7.288 -23.034 1.00 95.69 436 PRO A CA 1
ATOM 3518 C C . PRO A 1 436 ? 9.147 -5.914 -22.843 1.00 95.69 436 PRO A C 1
ATOM 3520 O O . PRO A 1 436 ? 8.950 -5.027 -23.669 1.00 95.69 436 PRO A O 1
ATOM 3523 N N . LEU A 1 437 ? 9.962 -5.746 -21.793 1.00 95.38 437 LEU A N 1
ATOM 3524 C CA . LEU A 1 437 ? 10.666 -4.490 -21.537 1.00 95.38 437 LEU A CA 1
ATOM 3525 C C . LEU A 1 437 ? 11.715 -4.213 -22.622 1.00 95.38 437 LEU A C 1
ATOM 3527 O O . LEU A 1 437 ? 11.803 -3.086 -23.103 1.00 95.38 437 LEU A O 1
ATOM 3531 N N . TYR A 1 438 ? 12.455 -5.229 -23.072 1.00 96.19 438 TYR A N 1
ATOM 3532 C CA . TYR A 1 438 ? 13.394 -5.074 -24.184 1.00 96.19 438 TYR A CA 1
ATOM 3533 C C . TYR A 1 438 ? 12.702 -4.606 -25.465 1.00 96.19 438 TYR A C 1
ATOM 3535 O O . TYR A 1 438 ? 13.201 -3.688 -26.106 1.00 96.19 438 TYR A O 1
ATOM 3543 N N . GLU A 1 439 ? 11.545 -5.165 -25.828 1.00 97.25 439 GLU A N 1
ATOM 3544 C CA . GLU A 1 439 ? 10.817 -4.729 -27.030 1.00 97.25 439 GLU A CA 1
ATOM 3545 C C . GLU A 1 439 ? 10.335 -3.272 -26.926 1.00 97.25 439 GLU A C 1
ATOM 3547 O O . GLU A 1 439 ? 10.442 -2.516 -27.897 1.00 97.25 439 GLU A O 1
ATOM 3552 N N . VAL A 1 440 ? 9.885 -2.841 -25.740 1.00 96.25 440 VAL A N 1
ATOM 3553 C CA . VAL A 1 440 ? 9.542 -1.432 -25.475 1.00 96.25 440 VAL A CA 1
ATOM 3554 C C . VAL A 1 440 ? 10.766 -0.535 -25.647 1.00 96.25 440 VAL A C 1
ATOM 3556 O O . VAL A 1 440 ? 10.702 0.454 -26.378 1.00 96.25 440 VAL A O 1
ATOM 3559 N N . LEU A 1 441 ? 11.901 -0.890 -25.038 1.00 95.88 441 LEU A N 1
ATOM 3560 C CA . LEU A 1 441 ? 13.128 -0.100 -25.136 1.00 95.88 441 LEU A CA 1
ATOM 3561 C C . LEU A 1 441 ? 13.698 -0.087 -26.561 1.00 95.88 441 LEU A C 1
ATOM 3563 O O . LEU A 1 441 ? 14.171 0.957 -27.004 1.00 95.88 441 LEU A O 1
ATOM 3567 N N . ILE A 1 442 ? 13.615 -1.187 -27.316 1.00 96.81 442 ILE A N 1
ATOM 3568 C CA . ILE A 1 442 ? 14.000 -1.246 -28.738 1.00 96.81 442 ILE A CA 1
ATOM 3569 C C . ILE A 1 442 ? 13.145 -0.277 -29.556 1.00 96.81 442 ILE A C 1
ATOM 3571 O O . ILE A 1 442 ? 13.682 0.527 -30.321 1.00 96.81 442 ILE A O 1
ATOM 3575 N N . SER A 1 443 ? 11.821 -0.342 -29.394 1.00 95.19 443 SER A N 1
ATOM 3576 C CA . SER A 1 443 ? 10.882 0.539 -30.094 1.00 95.19 443 SER A CA 1
ATOM 3577 C C . SER A 1 443 ? 11.151 2.010 -29.760 1.00 95.19 443 SER A C 1
ATOM 3579 O O . SER A 1 443 ? 11.300 2.843 -30.658 1.00 95.19 443 SER A O 1
ATOM 3581 N N . ALA A 1 444 ? 11.320 2.317 -28.471 1.00 92.12 444 ALA A N 1
ATOM 3582 C CA . ALA A 1 444 ? 11.637 3.655 -27.991 1.00 92.12 444 ALA A CA 1
ATOM 3583 C C . ALA A 1 444 ? 12.978 4.166 -28.534 1.00 92.12 444 ALA A C 1
ATOM 3585 O O . ALA A 1 444 ? 13.051 5.303 -28.993 1.00 92.12 444 ALA A O 1
ATOM 3586 N N . SER A 1 445 ? 14.009 3.317 -28.552 1.00 94.69 445 SER A N 1
ATOM 3587 C CA . SER A 1 445 ? 15.337 3.658 -29.074 1.00 94.69 445 SER A CA 1
ATOM 3588 C C . SER A 1 445 ? 15.277 4.035 -30.547 1.00 94.69 445 SER A C 1
ATOM 3590 O O . SER A 1 445 ? 15.771 5.086 -30.930 1.00 94.69 445 SER A O 1
ATOM 3592 N N . ARG A 1 446 ? 14.592 3.233 -31.369 1.00 93.81 446 ARG A N 1
ATOM 3593 C CA . ARG A 1 446 ? 14.433 3.504 -32.807 1.00 93.81 446 ARG A CA 1
ATOM 3594 C C . ARG A 1 446 ? 13.613 4.762 -33.087 1.00 93.81 446 ARG A C 1
ATOM 3596 O O . ARG A 1 446 ? 13.833 5.419 -34.099 1.00 93.81 446 ARG A O 1
ATOM 3603 N N . ARG A 1 447 ? 12.655 5.082 -32.211 1.00 90.44 447 ARG A N 1
ATOM 3604 C CA . ARG A 1 447 ? 11.829 6.293 -32.302 1.00 90.44 447 ARG A CA 1
ATOM 3605 C C . ARG A 1 447 ? 12.619 7.549 -31.931 1.00 90.44 447 ARG A C 1
ATOM 3607 O O . ARG A 1 447 ? 12.477 8.562 -32.606 1.00 90.44 447 ARG A O 1
ATOM 3614 N N . LEU A 1 448 ? 13.397 7.491 -30.851 1.00 87.25 448 LEU A N 1
ATOM 3615 C CA . LEU A 1 448 ? 14.107 8.644 -30.289 1.00 87.25 448 LEU A CA 1
ATOM 3616 C C . LEU A 1 448 ? 15.477 8.877 -30.946 1.00 87.25 448 LEU A C 1
ATOM 3618 O O . LEU A 1 448 ? 15.876 10.024 -31.098 1.00 87.25 448 LEU A O 1
ATOM 3622 N N . GLU A 1 449 ? 16.156 7.812 -31.375 1.00 90.06 449 GLU A N 1
ATOM 3623 C CA . GLU A 1 449 ? 17.500 7.821 -31.970 1.00 90.06 449 GLU A CA 1
ATOM 3624 C C . GLU A 1 449 ? 17.525 6.960 -33.255 1.00 90.06 449 GLU A C 1
ATOM 3626 O O . GLU A 1 449 ? 18.133 5.887 -33.292 1.00 90.06 449 GLU A O 1
ATOM 3631 N N . PRO A 1 450 ? 16.854 7.383 -34.346 1.00 88.62 450 PRO A N 1
ATOM 3632 C CA . PRO A 1 450 ? 16.673 6.559 -35.549 1.00 88.62 450 PRO A CA 1
ATOM 3633 C C . PRO A 1 450 ? 17.974 6.242 -36.303 1.00 88.62 450 PRO A C 1
ATOM 3635 O O . PRO A 1 450 ? 18.023 5.282 -37.069 1.00 88.62 450 PRO A O 1
ATOM 3638 N N . ILE A 1 451 ? 19.024 7.043 -36.102 1.00 91.88 451 ILE A N 1
ATOM 3639 C CA . ILE A 1 451 ? 20.358 6.836 -36.695 1.00 91.88 451 ILE A CA 1
ATOM 3640 C C . ILE A 1 451 ? 21.201 5.876 -35.826 1.00 91.88 451 ILE A C 1
ATOM 3642 O O . ILE A 1 451 ? 22.268 5.426 -36.241 1.00 91.88 451 ILE A O 1
ATOM 3646 N N . GLY A 1 452 ? 20.695 5.507 -34.647 1.00 91.88 452 GLY A N 1
ATOM 3647 C CA . GLY A 1 452 ? 21.400 4.733 -33.637 1.00 91.88 452 GLY A CA 1
ATOM 3648 C C . GLY A 1 452 ? 22.005 5.612 -32.546 1.00 91.88 452 GLY A C 1
ATOM 3649 O O . GLY A 1 452 ? 22.000 6.838 -32.623 1.00 91.88 452 GLY A O 1
ATOM 3650 N N . PHE A 1 453 ? 22.533 4.961 -31.514 1.00 94.44 453 PHE A N 1
ATOM 3651 C CA . PHE A 1 453 ? 23.105 5.610 -30.335 1.00 94.44 453 PHE A CA 1
ATOM 3652 C C . PHE A 1 453 ? 24.428 4.953 -29.935 1.00 94.44 453 PHE A C 1
ATOM 3654 O O . PHE A 1 453 ? 24.878 3.975 -30.540 1.00 94.44 453 PHE A O 1
ATOM 3661 N N . SER A 1 454 ? 25.078 5.515 -28.918 1.00 93.69 454 SER A N 1
ATOM 3662 C CA . SER A 1 454 ? 26.385 5.047 -28.467 1.00 93.69 454 SER A CA 1
ATOM 3663 C C . SER A 1 454 ? 26.395 3.557 -28.082 1.00 93.69 454 SER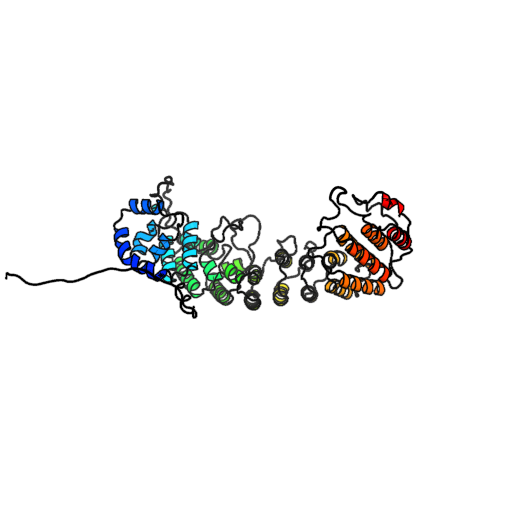 A C 1
ATOM 3665 O O . SER A 1 454 ? 25.498 3.059 -27.404 1.00 93.69 454 SER A O 1
ATOM 3667 N N . GLY A 1 455 ? 27.448 2.850 -28.491 1.00 92.38 455 GLY A N 1
ATOM 3668 C CA . GLY A 1 455 ? 27.711 1.446 -28.186 1.00 92.38 455 GLY A CA 1
ATOM 3669 C C . GLY A 1 455 ? 28.372 1.195 -26.827 1.00 92.38 455 GLY A C 1
ATOM 3670 O O . GLY A 1 455 ? 28.634 0.039 -26.499 1.00 92.38 455 GLY A O 1
ATOM 3671 N N . GLN A 1 456 ? 28.645 2.226 -26.015 1.00 93.19 456 GLN A N 1
ATOM 3672 C CA . GLN A 1 456 ? 29.361 2.049 -24.740 1.00 93.19 456 GLN A CA 1
ATOM 3673 C C . GLN A 1 456 ? 28.636 1.088 -23.781 1.00 93.19 456 GLN A C 1
ATOM 3675 O O . GLN A 1 456 ? 29.268 0.195 -23.211 1.00 93.19 456 GLN A O 1
ATOM 3680 N N . THR A 1 457 ? 27.310 1.207 -23.639 1.00 92.94 457 THR A N 1
ATOM 3681 C CA . THR A 1 457 ? 26.508 0.295 -22.803 1.00 92.94 457 THR A CA 1
ATOM 3682 C C . THR A 1 457 ? 26.503 -1.128 -23.361 1.00 92.94 457 THR A C 1
ATOM 3684 O O . THR A 1 457 ? 26.594 -2.078 -22.591 1.00 92.94 457 THR A O 1
ATOM 3687 N N . LEU A 1 458 ? 26.483 -1.295 -24.690 1.00 95.38 458 LEU A N 1
ATOM 3688 C CA . LEU A 1 458 ? 26.591 -2.610 -25.328 1.00 95.38 458 LEU A CA 1
ATOM 3689 C C . LEU A 1 458 ? 27.917 -3.289 -24.972 1.00 95.38 458 LEU A C 1
ATOM 3691 O O . LEU A 1 458 ? 27.904 -4.434 -24.533 1.00 95.38 458 LEU A O 1
ATOM 3695 N N . CYS A 1 459 ? 29.046 -2.583 -25.068 1.00 93.62 459 CYS A N 1
ATOM 3696 C CA . CYS A 1 459 ? 30.342 -3.125 -24.651 1.00 93.62 459 CYS A CA 1
ATOM 3697 C C . CYS A 1 459 ? 30.325 -3.573 -23.179 1.00 93.62 459 CYS A C 1
ATOM 3699 O O . CYS A 1 459 ? 30.750 -4.687 -22.878 1.00 93.62 459 CYS A O 1
ATOM 3701 N N . ARG A 1 460 ? 29.764 -2.762 -22.268 1.00 90.38 460 ARG A N 1
ATOM 3702 C CA . ARG A 1 460 ? 29.629 -3.116 -20.840 1.00 90.38 460 ARG A CA 1
ATOM 3703 C C . ARG A 1 460 ? 28.793 -4.381 -20.630 1.00 90.38 460 ARG A C 1
ATOM 3705 O O . ARG A 1 460 ? 29.212 -5.272 -19.901 1.00 90.38 460 ARG A O 1
ATOM 3712 N N . VAL A 1 461 ? 27.652 -4.493 -21.307 1.00 91.81 461 VAL A N 1
ATOM 3713 C CA . VAL A 1 461 ? 26.761 -5.660 -21.213 1.00 91.81 461 VAL A CA 1
ATOM 3714 C C . VAL A 1 461 ? 27.443 -6.935 -21.726 1.00 91.81 461 VAL A C 1
ATOM 3716 O O . VAL A 1 461 ? 27.312 -7.985 -21.102 1.00 91.81 461 VAL A O 1
ATOM 3719 N N . ILE A 1 462 ? 28.213 -6.856 -22.817 1.00 92.69 462 ILE A N 1
ATOM 3720 C CA . ILE A 1 462 ? 28.984 -7.995 -23.348 1.00 92.69 462 ILE A CA 1
ATOM 3721 C C . ILE A 1 462 ? 30.038 -8.451 -22.336 1.00 92.69 462 ILE A C 1
ATOM 3723 O O . ILE A 1 462 ? 30.164 -9.645 -22.059 1.00 92.69 462 ILE A O 1
ATOM 3727 N N . LEU A 1 463 ? 30.775 -7.500 -21.758 1.00 89.69 463 LEU A N 1
ATOM 3728 C CA . LEU A 1 463 ? 31.790 -7.780 -20.745 1.00 89.69 463 LEU A CA 1
ATOM 3729 C C . LEU A 1 463 ? 31.162 -8.367 -19.467 1.00 89.69 463 LEU A C 1
ATOM 3731 O O . LEU A 1 463 ? 31.714 -9.315 -18.909 1.00 89.69 463 LEU A O 1
ATOM 3735 N N . ALA A 1 464 ? 29.984 -7.895 -19.051 1.00 86.94 464 ALA A N 1
ATOM 3736 C CA . ALA A 1 464 ? 29.216 -8.477 -17.947 1.00 86.94 464 ALA A CA 1
ATOM 3737 C C . ALA A 1 464 ? 28.724 -9.896 -18.253 1.00 86.94 464 ALA A C 1
ATOM 3739 O O . ALA A 1 464 ? 28.858 -10.787 -17.418 1.00 86.94 464 ALA A O 1
ATOM 3740 N N . GLY A 1 465 ? 28.241 -10.143 -19.474 1.00 85.69 465 GLY A N 1
ATOM 3741 C CA . GLY A 1 465 ? 27.893 -11.483 -19.953 1.00 85.69 465 GLY A CA 1
ATOM 3742 C C . GLY A 1 465 ? 29.083 -12.449 -19.952 1.00 85.69 465 GLY A C 1
ATOM 3743 O O . GLY A 1 465 ? 28.897 -13.653 -19.790 1.00 85.69 465 GLY A O 1
ATOM 3744 N N . ALA A 1 466 ? 30.308 -11.938 -20.057 1.00 85.75 466 ALA A N 1
ATOM 3745 C CA . ALA A 1 466 ? 31.545 -12.703 -19.911 1.00 85.75 466 ALA A CA 1
ATOM 3746 C C . ALA A 1 466 ? 32.119 -12.714 -18.480 1.00 85.75 466 ALA A C 1
ATOM 3748 O O . ALA A 1 466 ? 33.229 -13.209 -18.280 1.00 85.75 466 ALA A O 1
ATOM 3749 N N . TRP A 1 467 ? 31.388 -12.184 -17.491 1.00 81.12 467 TRP A N 1
ATOM 3750 C CA . TRP A 1 467 ? 31.816 -12.067 -16.089 1.00 81.12 467 TRP A CA 1
ATOM 3751 C C . TRP A 1 467 ? 33.111 -11.262 -15.892 1.00 81.12 467 TRP A C 1
ATOM 3753 O O . TRP A 1 467 ? 33.916 -11.546 -15.004 1.00 81.12 467 TRP A O 1
ATOM 3763 N N . LEU A 1 468 ? 33.329 -10.249 -16.736 1.00 82.12 468 LEU A N 1
ATOM 3764 C CA . LEU A 1 468 ? 34.502 -9.375 -16.673 1.00 82.12 468 LEU A CA 1
ATOM 3765 C C . LEU A 1 468 ? 34.270 -8.090 -15.859 1.00 82.12 468 LEU A C 1
ATOM 3767 O O . LEU A 1 468 ? 35.250 -7.456 -15.470 1.00 82.12 468 LEU A O 1
ATOM 3771 N N . THR A 1 469 ? 33.012 -7.730 -15.573 1.00 78.50 469 THR A N 1
ATOM 3772 C CA . THR A 1 469 ? 32.613 -6.503 -14.850 1.00 78.50 469 THR A CA 1
ATOM 3773 C C . THR A 1 469 ? 31.800 -6.797 -13.575 1.00 78.50 469 THR A C 1
ATOM 3775 O O . THR A 1 469 ? 30.865 -7.593 -13.646 1.00 78.50 469 THR A O 1
ATOM 3778 N N . GLY A 1 470 ? 32.043 -6.072 -12.468 1.00 63.91 470 GLY A N 1
ATOM 3779 C CA . GLY A 1 470 ? 31.253 -6.091 -11.209 1.00 63.91 470 GLY A CA 1
ATOM 3780 C C . GLY A 1 470 ? 31.751 -7.015 -10.063 1.00 63.91 470 GLY A C 1
ATOM 3781 O O . GLY A 1 470 ? 32.363 -8.046 -10.313 1.00 63.91 470 GLY A O 1
ATOM 3782 N N . TRP A 1 471 ? 31.487 -6.648 -8.791 1.00 60.41 471 TRP A N 1
ATOM 3783 C CA . TRP A 1 471 ? 31.711 -7.445 -7.546 1.00 60.41 471 TRP A CA 1
ATOM 3784 C C . TRP A 1 471 ? 30.504 -8.382 -7.271 1.00 60.41 471 TRP A C 1
ATOM 3786 O O . TRP A 1 471 ? 29.387 -7.968 -7.552 1.00 60.41 471 TRP A O 1
ATOM 3796 N N . TYR A 1 472 ? 30.598 -9.629 -6.764 1.00 50.91 472 TYR A N 1
ATOM 3797 C CA . TYR A 1 472 ? 31.311 -10.159 -5.582 1.00 50.91 472 TYR A CA 1
ATOM 3798 C C . TYR A 1 472 ? 32.127 -11.455 -5.825 1.00 50.91 472 TYR A C 1
ATOM 3800 O O . TYR A 1 472 ? 31.684 -12.383 -6.489 1.00 50.91 472 TYR A 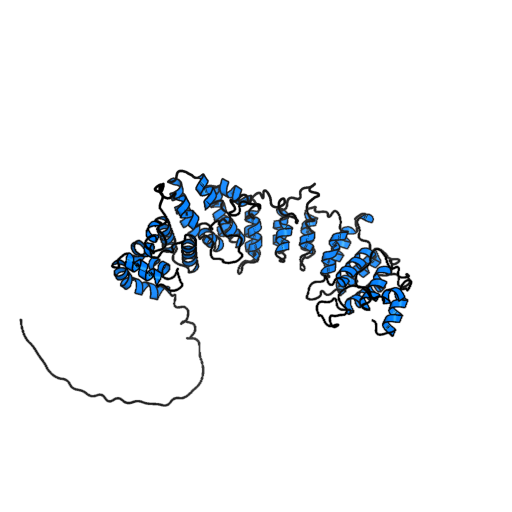O 1
ATOM 3808 N N . ARG A 1 473 ? 33.287 -11.494 -5.145 1.00 42.97 473 ARG A N 1
ATOM 3809 C CA . ARG A 1 473 ? 34.106 -12.623 -4.640 1.00 42.97 473 ARG A CA 1
ATOM 3810 C C . ARG A 1 473 ? 34.288 -13.874 -5.516 1.00 42.97 473 ARG A C 1
ATOM 3812 O O . ARG A 1 473 ? 33.490 -14.802 -5.498 1.00 42.97 473 ARG A O 1
ATOM 3819 N N . TYR A 1 474 ? 35.509 -13.970 -6.041 1.00 42.12 474 TYR A N 1
ATOM 3820 C CA . TYR A 1 474 ? 36.210 -15.179 -6.502 1.00 42.12 474 TYR A CA 1
ATOM 3821 C C . TYR A 1 474 ? 36.150 -16.407 -5.566 1.00 42.12 474 TYR A C 1
ATOM 3823 O O . TYR A 1 474 ? 36.574 -17.486 -5.976 1.00 42.12 474 TYR A O 1
ATOM 3831 N N . ASP A 1 475 ? 35.638 -16.263 -4.340 1.00 45.09 475 ASP A N 1
ATOM 3832 C CA . ASP A 1 475 ? 35.675 -17.299 -3.304 1.00 45.09 475 ASP A CA 1
ATOM 3833 C C . ASP A 1 475 ? 34.327 -18.010 -3.093 1.00 45.09 475 ASP A C 1
ATOM 3835 O O . ASP A 1 475 ? 34.263 -18.993 -2.355 1.00 45.09 475 ASP A O 1
ATOM 3839 N N . THR A 1 476 ? 33.247 -17.548 -3.729 1.00 45.00 476 THR A N 1
ATOM 3840 C CA . THR A 1 476 ? 31.956 -18.254 -3.726 1.00 45.00 476 THR A CA 1
ATOM 3841 C C . THR A 1 476 ? 31.804 -19.041 -5.027 1.00 45.00 476 THR A C 1
ATOM 3843 O O . THR A 1 476 ? 31.932 -18.457 -6.104 1.00 45.00 476 THR A O 1
ATOM 3846 N N . PRO A 1 477 ? 31.573 -20.368 -4.971 1.00 41.91 477 PRO A N 1
ATOM 3847 C CA . PRO A 1 477 ? 31.452 -21.185 -6.171 1.00 41.91 477 PRO A CA 1
ATOM 3848 C C . PRO A 1 477 ? 30.310 -20.663 -7.050 1.00 41.91 477 PRO A C 1
ATOM 3850 O O . PRO A 1 477 ? 29.294 -20.209 -6.533 1.00 41.91 477 PRO A O 1
ATOM 3853 N N . PHE A 1 478 ? 30.514 -20.758 -8.367 1.00 46.72 478 PHE A N 1
ATOM 3854 C CA . PHE A 1 478 ? 29.740 -20.273 -9.527 1.00 46.72 478 PHE A CA 1
ATOM 3855 C C . PHE A 1 478 ? 28.234 -20.651 -9.601 1.00 46.72 478 PHE A C 1
ATOM 3857 O O . PHE A 1 478 ? 27.660 -20.753 -10.685 1.00 46.72 478 PHE A O 1
ATOM 3864 N N . HIS A 1 479 ? 27.574 -20.878 -8.469 1.00 47.62 479 HIS A N 1
ATOM 3865 C CA . HIS A 1 479 ? 26.241 -21.460 -8.352 1.00 47.62 479 HIS A CA 1
ATOM 3866 C C . HIS A 1 479 ? 25.384 -20.828 -7.258 1.00 47.62 479 HIS A C 1
ATOM 3868 O O . HIS A 1 479 ? 24.378 -21.426 -6.881 1.00 47.62 479 HIS A O 1
ATOM 3874 N N . ASP A 1 480 ? 25.743 -19.653 -6.744 1.00 53.59 480 ASP A N 1
ATOM 3875 C CA . ASP A 1 480 ? 24.821 -18.950 -5.864 1.00 53.59 480 ASP A CA 1
ATOM 3876 C C . ASP A 1 480 ? 23.589 -18.529 -6.694 1.00 53.59 480 ASP A C 1
ATOM 3878 O O . ASP A 1 480 ? 23.726 -17.790 -7.679 1.00 53.59 480 ASP A O 1
ATOM 3882 N N . PRO A 1 481 ? 22.390 -19.051 -6.378 1.00 54.88 481 PRO A N 1
ATOM 3883 C CA . PRO A 1 481 ? 21.183 -18.716 -7.116 1.00 54.88 481 PRO A CA 1
ATOM 3884 C C . PRO A 1 481 ? 20.886 -17.208 -7.077 1.00 54.88 481 PRO A C 1
ATOM 3886 O O . PRO A 1 481 ? 20.066 -16.745 -7.880 1.00 54.88 481 PRO A O 1
ATOM 3889 N N . ASP A 1 482 ? 21.475 -16.453 -6.136 1.00 56.81 482 ASP A N 1
ATOM 3890 C CA . ASP A 1 482 ? 21.198 -15.040 -5.822 1.00 56.81 482 ASP A CA 1
ATOM 3891 C C . ASP A 1 482 ? 21.706 -14.039 -6.873 1.00 56.81 482 ASP A C 1
ATOM 3893 O O . ASP A 1 482 ? 21.328 -12.871 -6.826 1.00 56.81 482 ASP A O 1
ATOM 3897 N N . PHE A 1 483 ? 22.451 -14.490 -7.886 1.00 69.81 483 PHE A N 1
ATOM 3898 C CA . PHE A 1 483 ? 22.976 -13.622 -8.945 1.00 69.81 483 PHE A CA 1
ATOM 3899 C C . PHE A 1 483 ? 22.096 -13.530 -10.195 1.00 69.81 483 PHE A C 1
ATOM 3901 O O . PHE A 1 483 ? 21.461 -14.502 -10.620 1.00 69.81 483 PHE A O 1
ATOM 3908 N N . THR A 1 484 ? 22.147 -12.363 -10.849 1.00 74.00 484 THR A N 1
ATOM 3909 C CA . THR A 1 484 ? 21.535 -12.141 -12.164 1.00 74.00 484 THR A CA 1
ATOM 3910 C C . THR A 1 484 ? 22.023 -13.187 -13.176 1.00 74.00 484 THR A C 1
ATOM 3912 O O . THR A 1 484 ? 23.228 -13.299 -13.423 1.00 74.00 484 THR A O 1
ATOM 3915 N N . PRO A 1 485 ? 21.119 -13.951 -13.817 1.00 78.25 485 PRO A N 1
ATOM 3916 C CA . PRO A 1 485 ? 21.517 -14.976 -14.773 1.00 78.25 485 PRO A CA 1
ATOM 3917 C C . PRO A 1 485 ? 22.272 -14.394 -15.974 1.00 78.25 485 PRO A C 1
ATOM 3919 O O . PRO A 1 485 ? 21.768 -13.497 -16.647 1.00 78.25 485 PRO A O 1
ATOM 3922 N N . ARG A 1 486 ? 23.417 -14.994 -16.335 1.00 81.12 486 ARG A N 1
ATOM 3923 C CA . ARG A 1 486 ? 24.230 -14.619 -17.515 1.00 81.12 486 ARG A CA 1
ATOM 3924 C C . ARG A 1 486 ? 23.399 -14.395 -18.782 1.00 81.12 486 ARG A C 1
ATOM 3926 O O . ARG A 1 486 ? 23.618 -13.433 -19.512 1.00 81.12 486 ARG A O 1
ATOM 3933 N N . ARG A 1 487 ? 22.415 -15.274 -19.017 1.00 84.25 487 ARG A N 1
ATOM 3934 C CA . ARG A 1 487 ? 21.500 -15.210 -20.168 1.00 84.25 487 ARG A CA 1
ATOM 3935 C C . ARG A 1 487 ? 20.835 -13.842 -20.343 1.00 84.25 487 ARG A C 1
ATOM 3937 O O . ARG A 1 487 ? 20.553 -13.470 -21.468 1.00 84.25 487 ARG A O 1
ATOM 3944 N N . TRP A 1 488 ? 20.613 -13.086 -19.271 1.00 86.06 488 TRP A N 1
ATOM 3945 C CA . TRP A 1 488 ? 19.954 -11.785 -19.341 1.00 86.06 488 TRP A CA 1
ATOM 3946 C C . TRP A 1 488 ? 20.862 -10.681 -19.862 1.00 86.06 488 TRP A C 1
ATOM 3948 O O . TRP A 1 488 ? 20.401 -9.837 -20.621 1.00 86.06 488 TRP A O 1
ATOM 3958 N N . PHE A 1 489 ? 22.158 -10.717 -19.546 1.00 89.25 489 PHE A N 1
ATOM 3959 C CA . PHE A 1 489 ? 23.118 -9.829 -20.201 1.00 89.25 489 PHE A CA 1
ATOM 3960 C C . PHE A 1 489 ? 23.204 -10.140 -21.701 1.00 89.25 489 PHE A C 1
ATOM 3962 O O . PHE A 1 489 ? 23.237 -9.228 -22.517 1.00 89.25 489 PHE A O 1
ATOM 3969 N N . LEU A 1 490 ? 23.154 -11.418 -22.091 1.00 89.06 490 LEU A N 1
ATOM 3970 C CA . LEU A 1 490 ? 23.160 -11.808 -23.507 1.00 89.06 490 LEU A CA 1
ATOM 3971 C C . LEU A 1 490 ? 21.880 -11.379 -24.241 1.00 89.06 490 LEU A C 1
ATOM 3973 O O . LEU A 1 490 ? 21.961 -10.825 -25.335 1.00 89.06 490 LEU A O 1
ATOM 3977 N N . GLU A 1 491 ? 20.709 -11.589 -23.632 1.00 92.38 491 GLU A N 1
ATOM 3978 C CA . GLU A 1 491 ? 19.422 -11.116 -24.162 1.00 92.38 491 GLU A CA 1
ATOM 3979 C C . GLU A 1 491 ? 19.392 -9.581 -24.269 1.00 92.38 491 GLU A C 1
ATOM 3981 O O . GLU A 1 491 ? 18.928 -9.040 -25.271 1.00 92.38 491 GLU A O 1
ATOM 3986 N N . MET A 1 492 ? 19.953 -8.870 -23.285 1.00 94.62 492 MET A N 1
ATOM 3987 C CA . MET A 1 492 ? 20.094 -7.414 -23.325 1.00 94.62 492 MET A CA 1
ATOM 3988 C C . MET A 1 492 ? 21.061 -6.948 -24.422 1.00 94.62 492 MET A C 1
ATOM 3990 O O . MET A 1 492 ? 20.794 -5.937 -25.067 1.00 94.62 492 MET A O 1
ATOM 3994 N N . ALA A 1 493 ? 22.167 -7.658 -24.660 1.00 95.06 493 ALA A N 1
ATOM 3995 C CA . ALA A 1 493 ? 23.102 -7.324 -25.733 1.00 95.06 493 ALA A CA 1
ATOM 3996 C C . ALA A 1 493 ? 22.451 -7.465 -27.116 1.00 95.06 493 ALA A C 1
ATOM 3998 O O . ALA A 1 493 ? 22.569 -6.558 -27.939 1.00 95.06 493 ALA A O 1
ATOM 3999 N N . ASP A 1 494 ? 21.711 -8.555 -27.352 1.00 95.31 494 ASP A N 1
ATOM 4000 C CA . ASP A 1 494 ? 20.909 -8.721 -28.571 1.00 95.31 494 ASP A CA 1
ATOM 4001 C C . ASP A 1 494 ? 19.888 -7.584 -28.720 1.00 95.31 494 ASP A C 1
ATOM 4003 O O . ASP A 1 494 ? 19.801 -6.945 -29.773 1.00 95.31 494 ASP A O 1
ATOM 4007 N N . ALA A 1 495 ? 19.176 -7.255 -27.637 1.00 96.94 495 ALA A N 1
ATOM 4008 C CA . ALA A 1 495 ? 18.216 -6.160 -27.629 1.00 96.94 495 ALA A CA 1
ATOM 4009 C C . ALA A 1 495 ? 18.867 -4.803 -27.954 1.00 96.94 495 ALA A C 1
ATOM 4011 O O . ALA A 1 495 ? 18.327 -4.052 -28.763 1.00 96.94 495 ALA A O 1
ATOM 4012 N N . LEU A 1 496 ? 20.045 -4.504 -27.402 1.00 97.12 496 LEU A N 1
ATOM 4013 C CA . LEU A 1 496 ? 20.813 -3.286 -27.686 1.00 97.12 496 LEU A CA 1
ATOM 4014 C C . LEU A 1 496 ? 21.241 -3.192 -29.156 1.00 97.12 496 LEU A C 1
ATOM 4016 O O . LEU A 1 496 ? 21.106 -2.132 -29.771 1.00 97.12 496 LEU A O 1
ATOM 4020 N N . ILE A 1 497 ? 21.706 -4.296 -29.747 1.00 96.19 497 ILE A N 1
ATOM 4021 C CA . ILE A 1 497 ? 22.040 -4.357 -31.179 1.00 96.19 497 ILE A CA 1
ATOM 4022 C C . ILE A 1 497 ? 20.784 -4.077 -32.012 1.00 96.19 497 ILE A C 1
ATOM 4024 O O . ILE A 1 497 ? 20.796 -3.223 -32.901 1.00 96.19 497 ILE A O 1
ATOM 4028 N N . ARG A 1 498 ? 19.663 -4.733 -31.688 1.00 96.75 498 ARG A N 1
ATOM 4029 C CA . ARG A 1 498 ? 18.370 -4.518 -32.360 1.00 96.75 498 ARG A CA 1
ATOM 4030 C C . ARG A 1 498 ? 17.845 -3.091 -32.180 1.00 96.75 498 ARG A C 1
ATOM 4032 O O . ARG A 1 498 ? 17.166 -2.586 -33.078 1.00 96.75 498 ARG A O 1
ATOM 4039 N N . ALA A 1 499 ? 18.148 -2.447 -31.057 1.00 96.56 499 ALA A N 1
ATOM 4040 C CA . ALA A 1 499 ? 17.782 -1.070 -30.747 1.00 96.56 499 ALA A CA 1
ATOM 4041 C C . ALA A 1 499 ? 18.586 -0.028 -31.545 1.00 96.56 499 ALA A C 1
ATOM 4043 O O . ALA A 1 499 ? 18.151 1.118 -31.621 1.00 96.56 499 ALA A O 1
ATOM 4044 N N . GLY A 1 500 ? 19.708 -0.417 -32.166 1.00 96.06 500 GLY A N 1
ATOM 4045 C CA . GLY A 1 500 ? 20.566 0.475 -32.951 1.00 96.06 500 GLY A CA 1
ATOM 4046 C C . GLY A 1 500 ? 21.814 0.971 -32.214 1.00 96.06 500 GLY A C 1
ATOM 4047 O O . GLY A 1 500 ? 22.369 1.999 -32.596 1.00 96.06 500 GLY A O 1
ATOM 4048 N N . ALA A 1 501 ? 22.267 0.276 -31.164 1.00 96.50 501 ALA A N 1
ATOM 4049 C CA . ALA A 1 501 ? 23.547 0.585 -30.528 1.00 96.50 501 ALA A CA 1
ATOM 4050 C C . ALA A 1 501 ? 24.707 0.412 -31.526 1.00 96.50 501 ALA A C 1
ATOM 4052 O O . ALA A 1 501 ? 24.774 -0.580 -32.258 1.00 96.50 501 ALA A O 1
ATOM 4053 N N . ASN A 1 502 ? 25.649 1.357 -31.547 1.00 95.94 502 ASN A N 1
ATOM 4054 C CA . ASN A 1 502 ? 26.772 1.321 -32.478 1.00 95.94 502 ASN A CA 1
ATOM 4055 C C . ASN A 1 502 ? 27.763 0.193 -32.141 1.00 95.94 502 ASN A C 1
ATOM 4057 O O . ASN A 1 502 ? 28.637 0.332 -31.285 1.00 95.94 502 ASN A O 1
ATOM 4061 N N . VAL A 1 503 ? 27.680 -0.911 -32.883 1.00 96.25 503 VAL A N 1
ATOM 4062 C CA . VAL A 1 503 ? 28.531 -2.099 -32.694 1.00 96.25 503 VAL A CA 1
ATOM 4063 C C . VAL A 1 503 ? 30.001 -1.898 -33.083 1.00 96.25 503 VAL A C 1
ATOM 4065 O O . VAL A 1 503 ? 30.828 -2.779 -32.822 1.00 96.25 503 VAL A O 1
ATOM 4068 N N . HIS A 1 504 ? 30.321 -0.771 -33.723 1.00 96.81 504 HIS A N 1
ATOM 4069 C CA . HIS A 1 504 ? 31.656 -0.391 -34.185 1.00 96.81 504 HIS A CA 1
ATOM 4070 C C . HIS A 1 504 ? 32.260 0.761 -33.377 1.00 96.81 504 HIS A C 1
ATOM 4072 O O . HIS A 1 504 ? 33.370 1.197 -33.680 1.00 96.81 504 HIS A O 1
ATOM 4078 N N . GLU A 1 505 ? 31.565 1.264 -32.354 1.00 94.50 505 GLU A N 1
ATOM 4079 C CA . GLU A 1 505 ? 32.142 2.259 -31.460 1.00 94.50 505 GLU A CA 1
ATOM 4080 C C . GLU A 1 505 ? 33.221 1.608 -30.578 1.00 94.50 505 GLU A C 1
ATOM 4082 O O . GLU A 1 505 ? 32.936 0.613 -29.905 1.00 94.50 505 GLU A O 1
ATOM 4087 N N . PRO A 1 506 ? 34.458 2.140 -30.552 1.00 94.50 506 PRO A N 1
ATOM 4088 C CA . PRO A 1 506 ? 35.482 1.668 -29.630 1.00 94.50 506 PRO A CA 1
ATOM 4089 C C . PRO A 1 506 ? 35.063 1.905 -28.178 1.00 94.50 506 PRO A C 1
ATOM 4091 O O . PRO A 1 506 ? 34.701 3.025 -27.803 1.00 94.50 506 PRO A O 1
ATOM 4094 N N . TRP A 1 507 ? 35.156 0.872 -27.347 1.00 92.94 507 TRP A N 1
ATOM 4095 C CA . TRP A 1 507 ? 34.878 0.974 -25.922 1.00 92.94 507 TRP A CA 1
ATOM 4096 C C . TRP A 1 507 ? 35.878 1.907 -25.245 1.00 92.94 507 TRP A C 1
ATOM 4098 O O . TRP A 1 507 ? 37.099 1.759 -25.379 1.00 92.94 507 TRP A O 1
ATOM 4108 N N . ARG A 1 508 ? 35.330 2.876 -24.518 1.00 88.00 508 ARG A N 1
ATOM 4109 C CA . ARG A 1 508 ? 36.057 3.813 -23.677 1.00 88.00 508 ARG A CA 1
ATOM 4110 C C . ARG A 1 508 ? 35.675 3.492 -22.246 1.00 88.00 508 ARG A C 1
ATOM 4112 O O . ARG A 1 508 ? 34.513 3.610 -21.864 1.00 88.00 508 ARG A O 1
ATOM 4119 N N . ASP A 1 509 ? 36.658 3.058 -21.476 1.00 77.12 509 ASP A N 1
ATOM 4120 C CA . ASP A 1 509 ? 36.467 2.918 -20.044 1.00 77.12 509 ASP A CA 1
ATOM 4121 C C . ASP A 1 509 ? 36.449 4.307 -19.400 1.00 77.12 509 ASP A C 1
ATOM 4123 O O . ASP A 1 509 ? 37.236 5.183 -19.778 1.00 77.12 509 ASP A O 1
ATOM 4127 N N . ASP A 1 510 ? 35.525 4.514 -18.466 1.00 70.44 510 ASP A N 1
ATOM 4128 C CA . ASP A 1 510 ? 35.424 5.765 -17.724 1.00 70.44 510 ASP A CA 1
ATOM 4129 C C . ASP A 1 510 ? 36.210 5.605 -16.417 1.00 70.44 510 ASP A C 1
ATOM 4131 O O . ASP A 1 510 ? 35.779 4.873 -15.525 1.00 70.44 510 ASP A O 1
ATOM 4135 N N . PRO A 1 511 ? 37.360 6.282 -16.257 1.00 57.62 511 PRO A N 1
ATOM 4136 C CA . PRO A 1 511 ? 38.194 6.136 -15.071 1.00 57.62 511 PRO A CA 1
ATOM 4137 C C . PRO A 1 511 ? 37.552 6.683 -13.784 1.00 57.62 511 PRO A C 1
ATOM 4139 O O . PRO A 1 511 ? 38.121 6.460 -12.713 1.00 57.62 511 PRO A O 1
ATOM 4142 N N . SER A 1 512 ? 36.420 7.396 -13.861 1.00 55.09 512 SER A N 1
ATOM 4143 C CA . SER A 1 512 ? 35.612 7.781 -12.694 1.00 55.09 512 SER A CA 1
ATOM 4144 C C . SER A 1 512 ? 34.718 6.639 -12.190 1.00 55.09 512 SER A C 1
ATOM 4146 O O . SER A 1 512 ? 34.415 6.568 -11.001 1.00 55.09 512 SER A O 1
ATOM 4148 N N . ASP A 1 513 ? 34.408 5.677 -13.060 1.00 58.50 513 ASP A N 1
ATOM 4149 C CA . ASP A 1 513 ? 33.598 4.483 -12.810 1.00 58.50 513 ASP A CA 1
ATOM 4150 C C . ASP A 1 513 ? 34.497 3.321 -12.333 1.00 58.50 513 ASP A C 1
ATOM 4152 O O . ASP A 1 513 ? 34.408 2.188 -12.809 1.00 58.50 513 ASP A O 1
ATOM 4156 N N . ARG A 1 514 ? 35.437 3.615 -11.411 1.00 51.09 514 ARG A N 1
ATOM 4157 C CA . ARG A 1 514 ? 36.321 2.609 -10.789 1.00 51.09 514 ARG A CA 1
ATOM 4158 C C . ARG A 1 514 ? 35.484 1.659 -9.944 1.00 51.09 514 ARG A C 1
ATOM 4160 O O . ARG A 1 514 ? 35.328 1.838 -8.736 1.00 51.09 514 ARG A O 1
ATOM 4167 N N . ARG A 1 515 ? 34.976 0.618 -10.589 1.00 59.44 515 ARG A N 1
ATOM 4168 C CA . ARG A 1 515 ? 34.193 -0.429 -9.953 1.00 59.44 515 ARG A CA 1
ATOM 4169 C C . ARG A 1 515 ? 35.127 -1.408 -9.258 1.00 59.44 515 ARG A C 1
ATOM 4171 O O . ARG A 1 515 ? 35.946 -2.091 -9.871 1.00 59.44 515 ARG A O 1
ATOM 4178 N N . TYR A 1 516 ? 35.024 -1.443 -7.935 1.00 53.81 516 TYR A N 1
ATOM 4179 C CA . TYR A 1 516 ? 35.648 -2.470 -7.112 1.00 53.81 516 TYR A CA 1
ATOM 4180 C C . TYR A 1 516 ? 35.124 -3.833 -7.612 1.00 53.81 516 TYR A C 1
ATOM 4182 O O . TYR A 1 516 ? 33.933 -4.094 -7.490 1.00 53.81 516 TYR A O 1
ATOM 4190 N N . GLY A 1 517 ? 35.969 -4.661 -8.245 1.00 63.16 517 GLY A N 1
ATOM 4191 C CA . GLY A 1 517 ? 35.583 -6.005 -8.707 1.00 63.16 517 GLY A CA 1
ATOM 4192 C C . GLY A 1 517 ? 35.802 -6.370 -10.170 1.00 63.16 517 GLY A C 1
ATOM 4193 O O . GLY A 1 517 ? 35.718 -7.553 -10.486 1.00 63.16 517 GLY A O 1
ATOM 4194 N N . ASP A 1 518 ? 36.129 -5.418 -11.041 1.00 75.06 518 ASP A N 1
ATOM 4195 C CA . ASP A 1 518 ? 36.384 -5.741 -12.446 1.00 75.06 518 ASP A CA 1
ATOM 4196 C C . ASP A 1 518 ? 37.611 -6.656 -12.615 1.00 75.06 518 ASP A C 1
ATOM 4198 O O . ASP A 1 518 ? 38.633 -6.532 -11.929 1.00 75.06 518 ASP A O 1
ATOM 4202 N N . GLN A 1 519 ? 37.520 -7.585 -13.566 1.00 76.81 519 GLN A N 1
ATOM 4203 C CA . GLN A 1 519 ? 38.612 -8.487 -13.918 1.00 76.81 519 GLN A CA 1
ATOM 4204 C C . GLN A 1 519 ? 39.785 -7.689 -14.505 1.00 76.81 519 GLN A C 1
ATOM 4206 O O . GLN A 1 519 ? 39.565 -6.893 -15.417 1.00 76.81 519 GLN A O 1
ATOM 4211 N N . PRO A 1 520 ? 41.055 -7.945 -14.125 1.00 81.12 520 PRO A N 1
ATOM 4212 C CA . PRO A 1 520 ? 42.203 -7.273 -14.748 1.00 81.12 520 PRO A CA 1
ATOM 4213 C C . PRO A 1 520 ? 42.227 -7.409 -16.279 1.00 81.12 520 PRO A C 1
ATOM 4215 O O . PRO A 1 520 ? 42.647 -6.488 -16.981 1.00 81.12 520 PRO A O 1
ATOM 4218 N N . ARG A 1 521 ? 41.710 -8.539 -16.786 1.00 81.75 521 ARG A N 1
ATOM 4219 C CA . ARG A 1 521 ? 41.553 -8.849 -18.215 1.00 81.75 521 ARG A CA 1
ATOM 4220 C C . ARG A 1 521 ? 40.649 -7.870 -18.958 1.00 81.75 521 ARG A C 1
ATOM 4222 O O . ARG A 1 521 ? 40.783 -7.756 -20.170 1.00 81.75 521 ARG A O 1
ATOM 4229 N N . ILE A 1 522 ? 39.769 -7.135 -18.272 1.00 84.94 522 ILE A N 1
ATOM 4230 C CA . ILE A 1 522 ? 38.903 -6.140 -18.914 1.00 84.94 522 ILE A CA 1
ATOM 4231 C C . ILE A 1 522 ? 39.731 -5.105 -19.693 1.00 84.94 522 ILE A C 1
ATOM 4233 O O . ILE A 1 522 ? 39.345 -4.686 -20.779 1.00 84.94 522 ILE A O 1
ATOM 4237 N N . ARG A 1 523 ? 40.940 -4.782 -19.207 1.00 84.62 523 ARG A N 1
ATOM 4238 C CA . ARG A 1 523 ? 41.858 -3.828 -19.846 1.00 84.62 523 ARG A CA 1
ATOM 4239 C C . ARG A 1 523 ? 42.329 -4.264 -21.233 1.00 84.62 523 ARG A C 1
ATOM 4241 O O . ARG A 1 523 ? 42.683 -3.407 -22.035 1.00 84.62 523 ARG A O 1
ATOM 4248 N N . GLU A 1 524 ? 42.320 -5.564 -21.533 1.00 88.88 524 GLU A N 1
ATOM 4249 C CA . GLU A 1 524 ? 42.664 -6.087 -22.864 1.00 88.88 524 GLU A CA 1
ATOM 4250 C C . GLU A 1 524 ? 41.667 -5.641 -23.941 1.00 88.88 524 GLU A C 1
ATOM 4252 O O . GLU A 1 524 ? 42.010 -5.620 -25.121 1.00 88.88 524 GLU A O 1
ATOM 4257 N N . TYR A 1 525 ? 40.445 -5.292 -23.532 1.00 89.94 525 TYR A N 1
ATOM 4258 C CA . TYR A 1 525 ? 39.348 -4.918 -24.417 1.00 89.94 525 TYR A CA 1
ATOM 4259 C C . TYR A 1 525 ? 39.231 -3.400 -24.618 1.00 89.94 525 TYR A C 1
ATOM 4261 O O . TYR A 1 525 ? 38.371 -2.947 -25.370 1.00 89.94 525 TYR A O 1
ATOM 4269 N N . LEU A 1 526 ? 40.087 -2.589 -23.983 1.00 89.31 526 LEU A N 1
ATOM 4270 C CA . LEU A 1 526 ? 40.095 -1.136 -24.181 1.00 89.31 526 LEU A CA 1
ATOM 4271 C C . LEU A 1 526 ? 40.311 -0.789 -25.659 1.00 89.31 526 LEU A C 1
ATOM 4273 O O . LEU A 1 526 ? 41.232 -1.293 -26.302 1.00 89.31 526 LEU A O 1
ATOM 4277 N N . GLY A 1 527 ? 39.453 0.075 -26.206 1.00 91.31 527 GLY A N 1
ATOM 4278 C CA . GLY A 1 527 ? 39.477 0.444 -27.622 1.00 91.31 527 GLY A CA 1
ATOM 4279 C C . GLY A 1 527 ? 38.933 -0.625 -28.576 1.00 91.31 527 GLY A C 1
ATOM 4280 O O . GLY A 1 527 ? 38.896 -0.381 -29.781 1.00 91.31 527 GLY A O 1
ATOM 4281 N N . TRP A 1 528 ? 38.484 -1.783 -28.079 1.00 95.62 528 TRP A N 1
ATOM 4282 C CA . TRP A 1 528 ? 37.784 -2.767 -28.903 1.00 95.62 528 TRP A CA 1
ATOM 4283 C C . TRP A 1 528 ? 36.344 -2.333 -29.139 1.00 95.62 528 TRP A C 1
ATOM 4285 O O . TRP A 1 528 ? 35.716 -1.698 -28.298 1.00 95.62 528 TRP A O 1
ATOM 4295 N N . THR A 1 529 ? 35.805 -2.718 -30.284 1.00 96.56 529 THR A N 1
ATOM 4296 C CA . THR A 1 529 ? 34.388 -2.551 -30.612 1.00 96.56 529 THR A CA 1
ATOM 4297 C C . THR A 1 529 ? 33.558 -3.706 -30.053 1.00 96.56 529 THR A C 1
ATOM 4299 O O . THR A 1 529 ? 34.073 -4.816 -29.886 1.00 96.56 529 THR A O 1
ATOM 4302 N N . ALA A 1 530 ? 32.259 -3.490 -29.830 1.00 94.44 530 ALA A N 1
ATOM 4303 C CA . ALA A 1 530 ? 31.342 -4.549 -29.395 1.00 94.44 530 ALA A CA 1
ATOM 4304 C C . ALA A 1 530 ? 31.392 -5.783 -30.317 1.00 94.44 530 ALA A C 1
ATOM 4306 O O . ALA A 1 530 ? 31.409 -6.913 -29.834 1.00 94.44 530 ALA A O 1
ATOM 4307 N N . SER A 1 531 ? 31.506 -5.570 -31.635 1.00 93.69 531 SER A N 1
ATOM 4308 C CA . SER A 1 531 ? 31.640 -6.652 -32.623 1.00 93.69 531 SER A CA 1
ATOM 4309 C C . SER A 1 531 ? 32.877 -7.523 -32.367 1.00 93.69 531 SER A C 1
ATOM 4311 O O . SER A 1 531 ? 32.788 -8.750 -32.356 1.00 93.69 531 SER A O 1
ATOM 4313 N N . GLN A 1 532 ? 34.030 -6.893 -32.110 1.00 95.62 532 GLN A N 1
ATOM 4314 C CA . GLN A 1 532 ? 35.286 -7.597 -31.825 1.00 95.62 532 GLN A CA 1
ATOM 4315 C C . GLN A 1 532 ? 35.231 -8.345 -30.487 1.00 95.62 532 GLN A C 1
ATOM 4317 O O . GLN A 1 532 ? 35.725 -9.471 -30.391 1.00 95.62 532 GLN A O 1
ATOM 4322 N N . MET A 1 533 ? 34.629 -7.734 -29.459 1.00 94.00 533 MET A N 1
ATOM 4323 C CA . MET A 1 533 ? 34.440 -8.376 -28.153 1.00 94.00 533 MET A CA 1
ATOM 4324 C C . MET A 1 533 ? 33.558 -9.619 -28.279 1.00 94.00 533 MET A C 1
ATOM 4326 O O . MET A 1 533 ? 33.950 -10.692 -27.822 1.00 94.00 533 MET A O 1
ATOM 4330 N N . TRP A 1 534 ? 32.407 -9.489 -28.947 1.00 91.38 534 TRP A N 1
ATOM 4331 C CA . TRP A 1 534 ? 31.459 -10.583 -29.152 1.00 91.38 534 TRP A CA 1
ATOM 4332 C C . TRP A 1 534 ? 32.103 -11.763 -29.883 1.00 91.38 534 TRP A C 1
ATOM 4334 O O . TRP A 1 534 ? 31.999 -12.905 -29.442 1.00 91.38 534 TRP A O 1
ATOM 4344 N N . GLU A 1 535 ? 32.834 -11.496 -30.969 1.00 91.94 535 GLU A N 1
ATOM 4345 C CA . GLU A 1 535 ? 33.497 -12.537 -31.758 1.00 91.94 535 GLU A CA 1
ATOM 4346 C C . GLU A 1 535 ? 34.596 -13.270 -30.971 1.00 91.94 535 GLU A C 1
ATOM 4348 O O . GLU A 1 535 ? 34.729 -14.493 -31.075 1.00 91.94 535 GLU A O 1
ATOM 4353 N N . LYS A 1 536 ? 35.412 -12.550 -30.189 1.00 89.56 536 LYS A N 1
ATOM 4354 C CA . LYS A 1 536 ? 36.447 -13.176 -29.350 1.00 89.56 536 LYS A CA 1
ATOM 4355 C C . LYS A 1 536 ? 35.819 -14.038 -28.263 1.00 89.56 536 LYS A C 1
ATOM 4357 O O . LYS A 1 536 ? 36.161 -15.212 -28.150 1.00 89.56 536 LYS A O 1
ATOM 4362 N N . LEU A 1 537 ? 34.887 -13.478 -27.500 1.00 82.56 537 LEU A N 1
ATOM 4363 C CA . LEU A 1 537 ? 34.313 -14.174 -26.356 1.00 82.56 537 LEU A CA 1
ATOM 4364 C C . LEU A 1 537 ? 33.482 -15.387 -26.792 1.00 82.56 537 LEU A C 1
ATOM 4366 O O . LEU A 1 537 ? 33.584 -16.434 -26.164 1.00 82.56 537 LEU A O 1
ATOM 4370 N N . ASN A 1 538 ? 32.759 -15.315 -27.914 1.00 83.25 538 ASN A N 1
ATOM 4371 C CA . ASN A 1 538 ? 32.044 -16.474 -28.454 1.00 83.25 538 ASN A CA 1
ATOM 4372 C C . ASN A 1 538 ? 33.005 -17.609 -28.875 1.00 83.25 538 ASN A C 1
ATOM 4374 O O . ASN A 1 538 ? 32.741 -18.779 -28.612 1.00 83.25 538 ASN A O 1
ATOM 4378 N N . ARG A 1 539 ? 34.163 -17.280 -29.473 1.00 85.56 539 ARG A N 1
ATOM 4379 C CA . ARG A 1 539 ? 35.192 -18.280 -29.831 1.00 85.56 539 ARG A CA 1
ATOM 4380 C C . ARG A 1 539 ? 35.842 -18.940 -28.616 1.00 85.56 539 ARG A C 1
ATOM 4382 O O . ARG A 1 539 ? 36.199 -20.110 -28.684 1.00 85.56 539 ARG A O 1
ATOM 4389 N N . GLU A 1 540 ? 36.004 -18.200 -27.525 1.00 80.31 540 GLU A N 1
ATOM 4390 C CA . GLU A 1 540 ? 36.626 -18.684 -26.287 1.00 80.31 540 GLU A CA 1
ATOM 4391 C C . GLU A 1 540 ? 35.648 -19.460 -25.378 1.00 80.31 540 GLU A C 1
ATOM 4393 O O . GLU A 1 540 ? 36.044 -19.907 -24.304 1.00 80.31 540 GLU A O 1
ATOM 4398 N N . GLY A 1 541 ? 34.374 -19.620 -25.771 1.00 70.44 541 GLY A N 1
ATOM 4399 C CA . GLY A 1 541 ? 33.316 -20.152 -24.892 1.00 70.44 541 GLY A CA 1
ATOM 4400 C C . GLY A 1 541 ? 32.944 -19.194 -23.748 1.00 70.44 541 GLY A C 1
ATOM 4401 O O . GLY A 1 541 ? 32.319 -19.579 -22.760 1.00 70.44 541 GLY A O 1
ATOM 4402 N N . GLY A 1 542 ? 33.365 -17.937 -23.874 1.00 61.22 542 GLY A N 1
ATOM 4403 C CA . GLY A 1 542 ? 33.180 -16.839 -22.937 1.00 61.22 542 GLY A CA 1
ATOM 4404 C C . GLY A 1 542 ? 31.866 -16.073 -23.101 1.00 61.22 542 GLY A C 1
ATOM 4405 O O . GLY A 1 542 ? 31.644 -15.153 -22.313 1.00 61.22 542 GLY A O 1
ATOM 4406 N N . LEU A 1 543 ? 30.963 -16.482 -24.009 1.00 58.91 543 LEU A N 1
ATOM 4407 C CA . LEU A 1 543 ? 29.545 -16.058 -24.060 1.00 58.91 543 LEU A CA 1
ATOM 4408 C C . LEU A 1 543 ? 28.577 -17.238 -23.952 1.00 58.91 543 LEU A C 1
ATOM 4410 O O . LEU A 1 543 ? 29.019 -18.385 -24.174 1.00 58.91 543 LEU A O 1
#

Organism: NCBI:txid1250544

Foldseek 3Di:
DDDDDDDDDDDDDDDDDDDDDDDDDDDDPPPPPVPPPPDPVPVLVVVQVVCLVVLLPDDLLVLLVVLVPDPPPLQPVLLSQLVHDRSLPRPSLSSQDLDLLSLQLNLQVSVVSPPPLVSSVSSLVSQLPRDSVSVCSNDDDDPDDDPPCPPPQSLNSCLSQQFPADDPPDPPDPSGHHVLLVCLLVLVQVSNVVVVVVVVVSVVVGDDPPSCLQRALQAPPHSLLSNLLQLSLNSNVVVLVVCVVRPVVSVLCQQQLVGDHSCPDADRHDHSLLSNQNNCVDPPDDPVSSLSSNVVSLPHAHNDQADRPLAAGSLLVVLVVLDDDPLSSLLSVLSRDDDDPDCPSHHQSVQSLLQRLPRAPSSVVSCVVSVDDDPACLVSLLSCLLSLVQRVVLVSLVVCPPPPPVRDDDLVSNLVSNLVSQQVLVRDPPGHDNVSNLVSSLVSLCVRPVQADACQSLLVLLCVLLVQDHDDDPPDPPDDPSHRDSVVSVVSSVSNVSSRHDQQAFHDDDPVCPHDRGHPCSVVRHGPGSVRSNVVCVVVVSD

Sequence (543 aa):
MVHLCSTHEPLAVPNIHPLHHPVQAATTDQDSRDALHAVPGHALVQVDQQLAPLLFTLPSELHLSITSYLPEDDFAMPIALATGLMSRHFVLPCYLPATDNAKQRLLSEAYIIGLPRRIVLLMLDIIGITPPVFYAAAGREYIYIEDDYDFYDVVTRYERVCPYPDNWHAHKQGNMVGLLNIAAAKGDIRFLESVLTVIVASIGSSTSWERWETVVFAHYPTPVHYSAMYAQHEAMEWLLEWYRNHVPLSLEKVMGGICTHPDSGKALSPTPFQQALQGYLHPGRTEEHVLRTLQLLEQYPVVEMQRESRRGGLIADIASTDELLPVSMMKVVMRRIEWPPDDIDVYDPIEPLLEIRDVTVEHLELLFNRGYEPDNFHTLYFWPLRFGNACIVNWMLDKMSHLPPEKRPTVGCLWTELYHTLQFSLTPRPWPNYKPLYEVLISASRRLEPIGFSGQTLCRVILAGAWLTGWYRYDTPFHDPDFTPRRWFLEMADALIRAGANVHEPWRDDPSDRRYGDQPRIREYLGWTASQMWEKLNREGGL

pLDDT: mean 71.76, std 21.11, range [22.7, 97.25]